Protein AF-A0A061IHN3-F1 (afdb_monomer_lite)

Sequence (617 aa):
MSTARYLLMPASSGHPGFGPAGDEMGTGQSMCFPAISGPHHVGCTDVMVGQSLEGSLFRLFYPCQASETKCEQPLWIPRYEYCLGLADYLQYNKRWVGSLFNLGIGSCRLPVSWNGPFKTKESGYPLIILSHGLGGFRALYSAFSMELASRGFVVAVLEHRDQSASTTYFCKQTPQESQHTESLEEEWIPFRRIKEGEKEFHVRNPQVHQRVGECVRALRILQDASEGKPVLNVFPGGLDLVTLKDGIDMSRVAVMGHSFGGATAVLALAQEVQFRCAVALDAWMFPLEHDFYPKARGPVFFVNAEKFQTVETINLMKKICAQHEQSRIVTVLGAVHRSQTDFAFVTGNLIAKFFSSNTRGTLDPYEGQEVMVRAILAFLQKHLDLKEDYDQWSSFVEGVGPALIPGAPHYLSTNARPRGWVTCCCLALLCAPGSVGAQCGQAARSEQGSLYQWIVEGARPVSCLLFDMASSDIQVKELEKRASGQAFELILSPRSKESVPDFPLSPPKKKDLSLEEIQKKLEAAEERRKSHEAEVLKQLAEKREHEKEVLQKAIEENNNFSKMAEEKLTHKMEANKENREAQMAAKLERLREKDKHVEEVRKNKESKDPADETEAD

Structure (mmCIF, N/CA/C/O backbone):
data_AF-A0A061IHN3-F1
#
_entry.id   AF-A0A061IHN3-F1
#
loop_
_atom_site.group_PDB
_atom_site.id
_atom_site.type_symbol
_atom_site.label_atom_id
_atom_site.label_alt_id
_atom_site.label_comp_id
_atom_site.label_asym_id
_atom_site.label_entity_id
_atom_site.label_seq_id
_atom_site.pdbx_PDB_ins_code
_atom_site.Cartn_x
_atom_site.Cartn_y
_atom_site.Cartn_z
_atom_site.occupancy
_atom_site.B_iso_or_equiv
_atom_site.auth_seq_id
_atom_site.auth_comp_id
_atom_site.auth_asym_id
_atom_site.auth_atom_id
_atom_site.pdbx_PDB_model_num
ATOM 1 N N . MET A 1 1 ? -37.244 2.293 28.953 1.00 35.44 1 MET A N 1
ATOM 2 C CA . MET A 1 1 ? -38.100 2.428 27.755 1.00 35.44 1 MET A CA 1
ATOM 3 C C . MET A 1 1 ? -38.127 3.886 27.326 1.00 35.44 1 MET A C 1
ATOM 5 O O . MET A 1 1 ? -38.789 4.682 27.973 1.00 35.44 1 MET A O 1
ATOM 9 N N . SER A 1 2 ? -37.373 4.245 26.289 1.00 22.39 2 SER A N 1
ATOM 10 C CA . SER A 1 2 ? -37.616 5.456 25.496 1.00 22.39 2 SER A CA 1
ATOM 11 C C . SER A 1 2 ? -36.917 5.281 24.149 1.00 22.39 2 SER A C 1
ATOM 13 O O . SER A 1 2 ? -35.694 5.249 24.061 1.00 22.39 2 SER A O 1
ATOM 15 N N . THR A 1 3 ? -37.728 5.034 23.129 1.00 26.17 3 THR A N 1
ATOM 16 C CA . THR A 1 3 ? -37.383 4.834 21.720 1.00 26.17 3 THR A CA 1
ATOM 17 C C . THR A 1 3 ? -37.150 6.180 21.035 1.00 26.17 3 THR A C 1
ATOM 19 O O . THR A 1 3 ? -38.066 7.002 21.005 1.00 26.17 3 THR A O 1
ATOM 22 N N . ALA A 1 4 ? -35.982 6.389 20.423 1.00 24.48 4 ALA A N 1
ATOM 23 C CA . ALA A 1 4 ? -35.740 7.527 19.537 1.00 24.48 4 ALA A CA 1
ATOM 24 C C . ALA A 1 4 ? -35.936 7.099 18.072 1.00 24.48 4 ALA A C 1
ATOM 26 O O . ALA A 1 4 ? -35.165 6.318 17.521 1.00 24.48 4 ALA A O 1
ATOM 27 N N . ARG A 1 5 ? -37.021 7.599 17.473 1.00 26.05 5 ARG A N 1
ATOM 28 C CA . ARG A 1 5 ? -37.363 7.493 16.050 1.00 26.05 5 ARG A CA 1
ATOM 29 C C . ARG A 1 5 ? -36.479 8.437 15.229 1.00 26.05 5 ARG A C 1
ATOM 31 O O . ARG A 1 5 ? -36.402 9.621 15.548 1.00 26.05 5 ARG A O 1
ATOM 38 N N . TYR A 1 6 ? -35.901 7.935 14.142 1.00 24.88 6 TYR A N 1
ATOM 39 C CA . TYR A 1 6 ? -35.329 8.759 13.077 1.00 24.88 6 TYR A CA 1
ATOM 40 C C . TYR A 1 6 ? -36.458 9.361 12.232 1.00 24.88 6 TYR A C 1
ATOM 42 O O . TYR A 1 6 ? -37.320 8.644 11.723 1.00 24.88 6 TYR A O 1
ATOM 50 N N . LEU A 1 7 ? -36.464 10.688 12.114 1.00 24.70 7 LEU A N 1
ATOM 51 C CA . LEU A 1 7 ? -37.391 11.457 11.288 1.00 24.70 7 LEU A CA 1
ATOM 52 C C . LEU A 1 7 ? -36.768 11.684 9.904 1.00 24.70 7 LEU A C 1
ATOM 54 O O . LEU A 1 7 ? -35.763 12.377 9.769 1.00 24.70 7 LEU A O 1
ATOM 58 N N . LEU A 1 8 ? -37.394 11.080 8.894 1.00 26.31 8 LEU A N 1
ATOM 59 C CA . LEU A 1 8 ? -37.277 11.416 7.476 1.00 26.31 8 LEU A CA 1
ATOM 60 C C . LEU A 1 8 ? -37.927 12.784 7.213 1.00 26.31 8 LEU A C 1
ATOM 62 O O . LEU A 1 8 ? -39.026 13.041 7.704 1.00 26.31 8 LEU A O 1
ATOM 66 N N . MET A 1 9 ? -37.304 13.618 6.379 1.00 23.30 9 MET A N 1
ATOM 67 C CA . MET A 1 9 ? -37.973 14.741 5.711 1.00 23.30 9 MET A CA 1
ATOM 68 C C . MET A 1 9 ? -37.524 14.870 4.244 1.00 23.30 9 MET A C 1
ATOM 70 O O . MET A 1 9 ? -36.433 14.407 3.908 1.00 23.30 9 MET A O 1
ATOM 74 N N . PRO A 1 10 ? -38.389 15.406 3.356 1.00 24.22 10 PRO A N 1
ATOM 75 C CA . PRO A 1 10 ? -38.494 14.964 1.969 1.00 24.22 10 PRO A CA 1
ATOM 76 C C . PRO A 1 10 ? -37.841 15.899 0.943 1.00 24.22 10 PRO A C 1
ATOM 78 O O . PRO A 1 10 ? -37.537 17.060 1.207 1.00 24.22 10 PRO A O 1
ATOM 81 N N . ALA A 1 11 ? -37.666 15.344 -0.259 1.00 25.05 11 ALA A N 1
ATOM 82 C CA . ALA A 1 11 ? -37.181 15.998 -1.465 1.00 25.05 11 ALA A CA 1
ATOM 83 C C . ALA A 1 11 ? -38.077 17.164 -1.920 1.00 25.05 11 ALA A C 1
ATOM 85 O O . ALA A 1 11 ? -39.303 17.075 -1.862 1.00 25.05 11 ALA A O 1
ATOM 86 N N . SER A 1 12 ? -37.457 18.212 -2.471 1.00 24.20 12 SER A N 1
ATOM 87 C CA . SER A 1 12 ? -38.143 19.198 -3.309 1.00 24.20 12 SER A CA 1
ATOM 88 C C . SER A 1 12 ? -37.421 19.336 -4.649 1.00 24.20 12 SER A C 1
ATOM 90 O O . SER A 1 12 ? -36.194 19.414 -4.715 1.00 24.20 12 SER A O 1
ATOM 92 N N . SER A 1 13 ? -38.225 19.274 -5.701 1.00 26.25 13 SER A N 1
ATOM 93 C CA . SER A 1 13 ? -37.905 19.278 -7.123 1.00 26.25 13 SER A CA 1
ATOM 94 C C . SER A 1 13 ? -37.820 20.696 -7.693 1.00 26.25 13 SER A C 1
ATOM 96 O O . SER A 1 13 ? -38.701 21.510 -7.424 1.00 26.25 13 SER A O 1
ATOM 98 N N . GLY A 1 14 ? -36.847 20.940 -8.573 1.00 23.47 14 GLY A N 1
ATOM 99 C CA . GLY A 1 14 ? -36.795 22.121 -9.440 1.00 23.47 14 GLY A CA 1
ATOM 100 C C . GLY A 1 14 ? -35.640 22.046 -10.447 1.00 23.47 14 GLY A C 1
ATOM 101 O O . GLY A 1 14 ? -34.500 22.318 -10.098 1.00 23.47 14 GLY A O 1
ATOM 102 N N . HIS A 1 15 ? -35.945 21.651 -11.685 1.00 26.53 15 HIS A N 1
ATOM 103 C CA . HIS A 1 15 ? -35.119 21.819 -12.903 1.00 26.53 15 HIS A CA 1
ATOM 104 C C . HIS A 1 15 ? -35.456 23.174 -13.581 1.00 26.53 15 HIS A C 1
ATOM 106 O O . HIS A 1 15 ? -36.471 23.743 -13.168 1.00 26.53 15 HIS A O 1
ATOM 112 N N . PRO A 1 16 ? -34.719 23.719 -14.594 1.00 34.09 16 PRO A N 1
ATOM 113 C CA . PRO A 1 16 ? -33.998 23.075 -15.730 1.00 34.09 16 PRO A CA 1
ATOM 114 C C . PRO A 1 16 ? -32.567 23.659 -15.956 1.00 34.09 16 PRO A C 1
ATOM 116 O O . PRO A 1 16 ? -32.138 24.481 -15.164 1.00 34.09 16 PRO A O 1
ATOM 119 N N . GLY A 1 17 ? -31.698 23.332 -16.923 1.00 22.73 17 GLY A N 1
ATOM 120 C CA . GLY A 1 17 ? -31.685 22.576 -18.180 1.00 22.73 17 GLY A CA 1
ATOM 121 C C . GLY A 1 17 ? -30.259 22.658 -18.802 1.00 22.73 17 GLY A C 1
ATOM 122 O O . GLY A 1 17 ? -29.398 23.361 -18.285 1.00 22.73 17 GLY A O 1
ATOM 123 N N . PHE A 1 18 ? -30.023 21.897 -19.873 1.00 27.91 18 PHE A N 1
ATOM 124 C CA . PHE A 1 18 ? -28.756 21.562 -20.565 1.00 27.91 18 PHE A CA 1
ATOM 125 C C . PHE A 1 18 ? -27.879 22.705 -21.149 1.00 27.91 18 PHE A C 1
ATOM 127 O O . PHE A 1 18 ? -28.418 23.678 -21.666 1.00 27.91 18 PHE A O 1
ATOM 134 N N . GLY A 1 19 ? -26.557 22.452 -21.284 1.00 22.83 19 GLY A N 1
ATOM 135 C CA . GLY A 1 19 ? -25.714 22.939 -22.409 1.00 22.83 19 GLY A CA 1
ATOM 136 C C . GLY A 1 19 ? -24.268 23.383 -22.072 1.00 22.83 19 GLY A C 1
ATOM 137 O O . GLY A 1 19 ? -24.108 24.052 -21.061 1.00 22.83 19 GLY A O 1
ATOM 138 N N . PRO A 1 20 ? -23.218 23.037 -22.864 1.00 46.09 20 PRO A N 1
ATOM 139 C CA . PRO A 1 20 ? -21.804 23.106 -22.453 1.00 46.09 20 PRO A CA 1
ATOM 140 C C . PRO A 1 20 ? -21.040 24.375 -22.899 1.00 46.09 20 PRO A C 1
ATOM 142 O O . PRO A 1 20 ? -21.487 25.088 -23.791 1.00 46.09 20 PRO A O 1
ATOM 145 N N . ALA A 1 21 ? -19.819 24.508 -22.354 1.00 26.27 21 ALA A N 1
ATOM 146 C CA . ALA A 1 21 ? -18.686 25.377 -22.727 1.00 26.27 21 ALA A CA 1
ATOM 147 C C . ALA A 1 21 ? -18.448 26.630 -21.860 1.00 26.27 21 ALA A C 1
ATOM 149 O O . ALA A 1 21 ? -19.290 27.512 -21.788 1.00 26.27 21 ALA A O 1
ATOM 150 N N . GLY A 1 22 ? -17.227 26.682 -21.302 1.00 28.23 22 GLY A N 1
ATOM 151 C CA . GLY A 1 22 ? -16.467 27.886 -20.950 1.00 28.23 22 GLY A CA 1
ATOM 152 C C . GLY A 1 22 ? -16.964 28.710 -19.765 1.00 28.23 22 GLY A C 1
ATOM 153 O O . GLY A 1 22 ? -17.940 29.429 -19.896 1.00 28.23 22 GLY A O 1
ATOM 154 N N . ASP A 1 23 ? -16.244 28.666 -18.640 1.00 26.22 23 ASP A N 1
ATOM 155 C CA . ASP A 1 23 ? -15.603 29.882 -18.120 1.00 26.22 23 ASP A CA 1
ATOM 156 C C . ASP A 1 23 ? -14.682 29.592 -16.928 1.00 26.22 23 ASP A C 1
ATOM 158 O O . ASP A 1 23 ? -14.981 28.806 -16.025 1.00 26.22 23 ASP A O 1
ATOM 162 N N . GLU A 1 24 ? -13.516 30.233 -16.980 1.00 32.72 24 GLU A N 1
ATOM 163 C CA . GLU A 1 24 ? -12.512 30.290 -15.927 1.00 32.72 24 GLU A CA 1
ATOM 164 C C . GLU A 1 24 ? -12.922 31.230 -14.780 1.00 32.72 24 GLU A C 1
ATOM 166 O O . GLU A 1 24 ? -13.672 32.186 -14.949 1.00 32.72 24 GLU A O 1
ATOM 171 N N . MET A 1 25 ? -12.253 31.000 -13.645 1.00 26.81 25 MET A N 1
ATOM 172 C CA . MET A 1 25 ? -12.096 31.855 -12.462 1.00 26.81 25 MET A CA 1
ATOM 173 C C . MET A 1 25 ? -13.235 31.900 -11.436 1.00 26.81 25 MET A C 1
ATOM 175 O O . MET A 1 25 ? -14.262 32.543 -11.610 1.00 26.81 25 MET A O 1
ATOM 179 N N . GLY A 1 26 ? -12.927 31.368 -10.245 1.00 24.03 26 GLY A N 1
ATOM 180 C CA . GLY A 1 26 ? -13.524 31.860 -9.002 1.00 24.03 26 GLY A CA 1
ATOM 181 C C . GLY A 1 26 ? -13.770 30.813 -7.924 1.00 24.03 26 GLY A C 1
ATOM 182 O O . GLY A 1 26 ? -14.881 30.332 -7.770 1.00 24.03 26 GLY A O 1
ATOM 183 N N . THR A 1 27 ? -12.740 30.550 -7.113 1.00 30.23 27 THR A N 1
ATOM 184 C CA . THR A 1 27 ? -12.848 30.169 -5.689 1.00 30.23 27 THR A CA 1
ATOM 185 C C . THR A 1 27 ? -13.770 28.996 -5.327 1.00 30.23 27 THR A C 1
ATOM 187 O O . THR A 1 27 ? -14.925 29.173 -4.951 1.00 30.23 27 THR A O 1
ATOM 190 N N . GLY A 1 28 ? -13.190 27.794 -5.296 1.00 28.14 28 GLY A N 1
ATOM 191 C CA . GLY A 1 28 ? -13.798 26.630 -4.655 1.00 28.14 28 GLY A CA 1
ATOM 192 C C . GLY A 1 28 ? -13.148 25.320 -5.080 1.00 28.14 28 GLY A C 1
ATOM 193 O O . GLY A 1 28 ? -13.823 24.476 -5.655 1.00 28.14 28 GLY A O 1
ATOM 194 N N . GLN A 1 29 ? -11.843 25.130 -4.838 1.00 33.81 29 GLN A N 1
ATOM 195 C CA . GLN A 1 29 ? -11.241 23.799 -4.994 1.00 33.81 29 GLN A CA 1
ATOM 196 C C . GLN A 1 29 ? -11.800 22.877 -3.901 1.00 33.81 29 GLN A C 1
ATOM 198 O O . GLN A 1 29 ? -11.259 22.772 -2.801 1.00 33.81 29 GLN A O 1
ATOM 203 N N . SER A 1 30 ? -12.939 22.256 -4.205 1.00 39.50 30 SER A N 1
ATOM 204 C CA . SER A 1 30 ? -13.434 21.062 -3.529 1.00 39.50 30 SER A CA 1
ATOM 205 C C . SER A 1 30 ? -12.306 20.026 -3.493 1.00 39.50 30 SER A C 1
ATOM 207 O O . SER A 1 30 ? -11.665 19.782 -4.515 1.00 39.50 30 SER A O 1
ATOM 209 N N . MET A 1 31 ? -12.033 19.451 -2.319 1.00 53.50 31 MET A N 1
ATOM 210 C CA . MET A 1 31 ? -11.094 18.335 -2.166 1.00 53.50 31 MET A CA 1
ATOM 211 C C . MET A 1 31 ? -11.548 17.197 -3.079 1.00 53.50 31 MET A C 1
ATOM 213 O O . MET A 1 31 ? -12.572 16.569 -2.814 1.00 53.50 31 MET A O 1
ATOM 217 N N . CYS A 1 32 ? -10.824 16.961 -4.170 1.00 70.69 32 CYS A N 1
ATOM 218 C CA . CYS A 1 32 ? -11.229 16.003 -5.186 1.00 70.69 32 CYS A CA 1
ATOM 219 C C . CYS A 1 32 ? -10.148 14.938 -5.334 1.00 70.69 32 CYS A C 1
ATOM 221 O O . CYS A 1 32 ? -8.975 15.246 -5.520 1.00 70.69 32 CYS A O 1
ATOM 223 N N . PHE A 1 33 ? -10.551 13.677 -5.224 1.00 85.44 33 PHE A N 1
ATOM 224 C CA . PHE A 1 33 ? -9.716 12.574 -5.676 1.00 85.44 33 PHE A CA 1
ATOM 225 C C . PHE A 1 33 ? -9.484 12.696 -7.190 1.00 85.44 33 PHE A C 1
ATOM 227 O O . PHE A 1 33 ? -10.347 13.236 -7.887 1.00 85.44 33 PHE A O 1
ATOM 234 N N . PRO A 1 34 ? -8.350 12.200 -7.713 1.00 85.25 34 PRO A N 1
ATOM 235 C CA . PRO A 1 34 ? -8.098 12.191 -9.150 1.00 85.25 34 PRO A CA 1
ATOM 236 C C . PRO A 1 34 ? -9.235 11.494 -9.900 1.00 85.25 34 PRO A C 1
ATOM 238 O O . PRO A 1 34 ? -9.783 10.488 -9.437 1.00 85.25 34 PRO A O 1
ATOM 241 N N . ALA A 1 35 ? -9.568 12.026 -11.074 1.00 82.75 35 ALA A N 1
ATOM 242 C CA . ALA A 1 35 ? -10.444 11.332 -12.001 1.00 82.75 35 ALA A CA 1
ATOM 243 C C . ALA A 1 35 ? -9.771 10.032 -12.463 1.00 82.75 35 ALA A C 1
ATOM 245 O O . ALA A 1 35 ? -8.572 10.013 -12.741 1.00 82.75 35 ALA A O 1
ATOM 246 N N . ILE A 1 36 ? -10.551 8.956 -12.550 1.00 89.69 36 ILE A N 1
ATOM 247 C CA . ILE A 1 36 ? -10.093 7.702 -13.150 1.00 89.69 36 ILE A CA 1
ATOM 248 C C . ILE A 1 36 ? -9.990 7.866 -14.667 1.00 89.69 36 ILE A C 1
ATOM 250 O O . ILE A 1 36 ? -10.875 8.456 -15.289 1.00 89.69 36 ILE A O 1
ATOM 254 N N . SER A 1 37 ? -8.913 7.353 -15.255 1.00 89.31 37 SER A N 1
ATOM 255 C CA . SER A 1 37 ? -8.645 7.488 -16.694 1.00 89.31 37 SER A CA 1
ATOM 256 C C . SER A 1 37 ? -8.821 6.188 -17.484 1.00 89.31 37 SER A C 1
ATOM 258 O O . SER A 1 37 ? -8.834 6.212 -18.714 1.00 89.31 37 SER A O 1
ATOM 260 N N . GLY A 1 38 ? -8.957 5.049 -16.798 1.00 91.75 38 GLY A N 1
ATOM 261 C CA . GLY A 1 38 ? -9.170 3.754 -17.435 1.00 91.75 38 GLY A CA 1
ATOM 262 C C . GLY A 1 38 ? -10.589 3.556 -17.995 1.00 91.75 38 GLY A C 1
ATOM 263 O O . GLY A 1 38 ? -11.523 4.270 -17.628 1.00 91.75 38 GLY A O 1
ATOM 264 N N . PRO A 1 39 ? -10.776 2.563 -18.884 1.00 93.75 39 PRO A N 1
ATOM 265 C CA . PRO A 1 39 ? -12.038 2.342 -19.597 1.00 93.75 39 PRO A CA 1
ATOM 266 C C . PRO A 1 39 ? -13.145 1.694 -18.749 1.00 93.75 39 PRO A C 1
ATOM 268 O O . PRO A 1 39 ? -14.294 1.622 -19.187 1.00 93.75 39 PRO A O 1
ATOM 271 N N . HIS A 1 40 ? -12.825 1.162 -17.567 1.00 95.00 40 HIS A N 1
ATOM 272 C CA . HIS A 1 40 ? -13.797 0.501 -16.701 1.00 95.00 40 HIS A CA 1
ATOM 273 C C . HIS A 1 40 ? -14.367 1.458 -15.650 1.00 95.00 40 HIS A C 1
ATOM 275 O O . HIS A 1 40 ? -13.627 2.164 -14.966 1.00 95.00 40 HIS A O 1
ATOM 281 N N . HIS A 1 41 ? -15.684 1.391 -15.436 1.00 95.25 41 HIS A N 1
ATOM 282 C CA . HIS A 1 41 ? -16.278 1.892 -14.199 1.00 95.25 41 HIS A CA 1
ATOM 283 C C . HIS A 1 41 ? -15.755 1.084 -13.011 1.00 95.25 41 HIS A C 1
ATOM 285 O O . HIS A 1 41 ? -15.484 -0.112 -13.136 1.00 95.25 41 HIS A O 1
ATOM 291 N N . VAL A 1 42 ? -15.622 1.740 -11.860 1.00 96.81 42 VAL A N 1
ATOM 292 C CA . VAL A 1 42 ? -15.024 1.142 -10.665 1.00 96.81 42 VAL A CA 1
ATOM 293 C C . VAL A 1 42 ? -16.066 0.993 -9.566 1.00 96.81 42 VAL A C 1
ATOM 295 O O . VAL A 1 42 ? -16.750 1.953 -9.194 1.00 96.81 42 VAL A O 1
ATOM 298 N N . GLY A 1 43 ? -16.160 -0.225 -9.043 1.00 95.88 43 GLY A N 1
ATOM 299 C CA . GLY A 1 43 ? -16.879 -0.576 -7.832 1.00 95.88 43 GLY A CA 1
ATOM 300 C C . GLY A 1 43 ? -15.944 -0.606 -6.625 1.00 95.88 43 GLY A C 1
ATOM 301 O O . GLY A 1 43 ? -14.736 -0.815 -6.761 1.00 95.88 43 GLY A O 1
ATOM 302 N N . CYS A 1 44 ? -16.505 -0.392 -5.439 1.00 96.06 44 CYS A N 1
ATOM 303 C CA . CYS A 1 44 ? -15.795 -0.470 -4.168 1.00 96.06 44 CYS A CA 1
ATOM 304 C C . CYS A 1 44 ? -16.666 -1.161 -3.115 1.00 96.06 44 CYS A C 1
ATOM 306 O O . CYS A 1 44 ? -17.865 -0.901 -3.048 1.00 96.06 44 CYS A O 1
ATOM 308 N N . THR A 1 45 ? -16.085 -2.041 -2.300 1.00 96.12 45 THR A N 1
ATOM 309 C CA . THR A 1 45 ? -16.768 -2.671 -1.156 1.00 96.12 45 THR A CA 1
ATOM 310 C C . THR A 1 45 ? -15.769 -2.983 -0.042 1.00 96.12 45 THR A C 1
ATOM 312 O O . THR A 1 45 ? -14.585 -3.190 -0.312 1.00 96.12 45 THR A O 1
ATOM 315 N N . ASP A 1 46 ? -16.228 -3.023 1.207 1.00 96.50 46 ASP A N 1
ATOM 316 C CA . ASP A 1 46 ? -15.435 -3.525 2.331 1.00 96.50 46 ASP A CA 1
ATOM 317 C C . ASP A 1 46 ? -15.811 -4.986 2.613 1.00 96.50 46 ASP A C 1
ATOM 319 O O . ASP A 1 46 ? -16.985 -5.368 2.611 1.00 96.50 46 ASP A O 1
ATOM 323 N N . VAL A 1 47 ? -14.796 -5.803 2.878 1.00 96.19 47 VAL A N 1
ATOM 324 C CA . VAL A 1 47 ? -14.930 -7.232 3.143 1.00 96.19 47 VAL A CA 1
ATOM 325 C C . VAL A 1 47 ? -14.303 -7.549 4.489 1.00 96.19 47 VAL A C 1
ATOM 327 O O . VAL A 1 47 ? -13.125 -7.263 4.716 1.00 96.19 47 VAL A O 1
ATOM 330 N N . MET A 1 48 ? -15.084 -8.169 5.370 1.00 95.62 48 MET A N 1
ATOM 331 C CA . MET A 1 48 ? -14.584 -8.787 6.591 1.00 95.62 48 MET A CA 1
ATOM 332 C C . MET A 1 48 ? -14.972 -10.263 6.606 1.00 95.62 48 MET A C 1
ATOM 334 O O . MET A 1 48 ? -16.152 -10.590 6.522 1.00 95.62 48 MET A O 1
ATOM 338 N N . VAL A 1 49 ? -13.983 -11.146 6.731 1.00 94.06 49 VAL A N 1
ATOM 339 C CA . VAL A 1 49 ? -14.186 -12.599 6.814 1.00 94.06 49 VAL A CA 1
ATOM 340 C C . VAL A 1 49 ? -13.579 -13.110 8.112 1.00 94.06 49 VAL A C 1
ATOM 342 O O . VAL A 1 49 ? -12.408 -12.864 8.400 1.00 94.06 49 VAL A O 1
ATOM 345 N N . GLY A 1 50 ? -14.380 -13.843 8.883 1.00 88.62 50 GLY A N 1
ATOM 346 C CA . GLY A 1 50 ? -14.023 -14.304 10.222 1.00 88.62 50 GLY A CA 1
ATOM 347 C C . GLY A 1 50 ? -14.323 -13.260 11.304 1.00 88.62 50 GLY A C 1
ATOM 348 O O . GLY A 1 50 ? -14.078 -12.067 11.140 1.00 88.62 50 GLY A O 1
ATOM 349 N N . GLN A 1 51 ? -14.858 -13.733 12.429 1.00 83.19 51 GLN A N 1
ATOM 350 C CA . GLN A 1 51 ? -15.324 -12.918 13.562 1.00 83.19 51 GLN A CA 1
ATOM 351 C C . GLN A 1 51 ? -14.368 -13.016 14.764 1.00 83.19 51 GLN A C 1
ATOM 353 O O . GLN A 1 51 ? -14.765 -13.122 15.922 1.00 83.19 51 GLN A O 1
ATOM 358 N N . SER A 1 52 ? -13.070 -13.056 14.473 1.00 86.88 52 SER A N 1
ATOM 359 C CA . SER A 1 52 ? -11.994 -13.137 15.461 1.00 86.88 52 SER A CA 1
ATOM 360 C C . SER A 1 52 ? -10.848 -12.222 15.053 1.00 86.88 52 SER A C 1
ATOM 362 O O . SER A 1 52 ? -10.834 -11.709 13.931 1.00 86.88 52 SER A O 1
ATOM 364 N N . LEU A 1 53 ? -9.859 -12.058 15.936 1.00 85.19 53 LEU A N 1
ATOM 365 C CA . LEU A 1 53 ? -8.624 -11.325 15.649 1.00 85.19 53 LEU A CA 1
ATOM 366 C C . LEU A 1 53 ? -7.903 -11.857 14.395 1.00 85.19 53 LEU A C 1
ATOM 368 O O . LEU A 1 53 ? -7.342 -11.072 13.636 1.00 85.19 53 LEU A O 1
ATOM 372 N N . GLU A 1 54 ? -7.976 -13.165 14.140 1.00 88.06 54 GLU A N 1
ATOM 373 C CA . GLU A 1 54 ? -7.312 -13.835 13.011 1.00 88.06 54 GLU A CA 1
ATOM 374 C C . GLU A 1 54 ? -8.028 -13.651 11.663 1.00 88.06 54 GLU A C 1
ATOM 376 O O . GLU A 1 54 ? -7.445 -13.946 10.611 1.00 88.06 54 GLU A O 1
ATOM 381 N N . GLY A 1 55 ? -9.265 -13.140 11.694 1.00 92.31 55 GLY A N 1
ATOM 382 C CA . GLY A 1 55 ? -10.039 -12.796 10.505 1.00 92.31 55 GLY A CA 1
ATOM 383 C C . GLY A 1 55 ? -9.342 -11.770 9.606 1.00 92.31 55 GLY A C 1
ATOM 384 O O . GLY A 1 55 ? -8.370 -11.114 9.989 1.00 92.31 55 GLY A O 1
ATOM 385 N N . SER A 1 56 ? -9.854 -11.621 8.391 1.00 96.62 56 SER A N 1
ATOM 386 C CA . SER A 1 56 ? -9.330 -10.696 7.386 1.00 96.62 56 SER A CA 1
ATOM 387 C C . SER A 1 56 ? -10.268 -9.512 7.206 1.00 96.62 56 SER A C 1
ATOM 389 O O . SER A 1 56 ? -11.482 -9.687 7.149 1.00 96.62 56 SER A O 1
ATOM 391 N N . LEU A 1 57 ? -9.695 -8.317 7.084 1.00 97.69 57 LEU A N 1
ATOM 392 C CA . LEU A 1 57 ? -10.401 -7.082 6.761 1.00 97.69 57 LEU A CA 1
ATOM 393 C C . LEU A 1 57 ? -9.679 -6.408 5.596 1.00 97.69 57 LEU A C 1
ATOM 395 O O . LEU A 1 57 ? -8.476 -6.156 5.673 1.00 97.69 57 LEU A O 1
ATOM 399 N N . PHE A 1 58 ? -10.392 -6.130 4.512 1.00 98.00 58 PHE A N 1
ATOM 400 C CA . PHE A 1 58 ? -9.830 -5.453 3.347 1.00 98.00 58 PHE A CA 1
ATOM 401 C C . PHE A 1 58 ? -10.902 -4.691 2.568 1.00 98.00 58 PHE A C 1
ATOM 403 O O . PHE A 1 58 ? -12.095 -4.964 2.685 1.00 98.00 58 PHE A O 1
ATOM 410 N N . ARG A 1 59 ? -10.466 -3.716 1.772 1.00 98.25 59 ARG A N 1
ATOM 411 C CA . ARG A 1 59 ? -11.299 -2.976 0.823 1.00 98.25 59 ARG A CA 1
ATOM 412 C C . ARG A 1 59 ? -11.006 -3.473 -0.582 1.00 98.25 59 ARG A C 1
ATOM 414 O O . ARG A 1 59 ? -9.846 -3.494 -0.984 1.00 98.25 59 ARG A O 1
ATOM 421 N N . LEU A 1 60 ? -12.038 -3.848 -1.324 1.00 98.00 60 LEU A N 1
ATOM 422 C CA . LEU A 1 60 ? -11.923 -4.224 -2.727 1.00 98.00 60 LEU A CA 1
ATOM 423 C C . LEU A 1 60 ? -12.250 -3.041 -3.629 1.00 98.00 60 LEU A C 1
ATOM 425 O O . LEU A 1 60 ? -13.269 -2.382 -3.435 1.00 98.00 60 LEU A O 1
ATOM 429 N N . PHE A 1 61 ? -11.427 -2.851 -4.654 1.00 98.44 61 PHE A N 1
ATOM 430 C CA . PHE A 1 61 ? -11.726 -2.050 -5.836 1.00 98.44 61 PHE A CA 1
ATOM 431 C C . PHE A 1 61 ? -11.705 -2.964 -7.056 1.00 98.44 61 PHE A C 1
ATOM 433 O O . PHE A 1 61 ? -10.811 -3.800 -7.188 1.00 98.44 61 PHE A O 1
ATOM 440 N N . TYR A 1 62 ? -12.698 -2.841 -7.927 1.00 98.00 62 TYR A N 1
ATOM 441 C CA . TYR A 1 62 ? -12.871 -3.768 -9.044 1.00 98.00 62 TYR A CA 1
ATOM 442 C C . TYR A 1 62 ? -13.630 -3.124 -10.207 1.00 98.00 62 TYR A C 1
ATOM 444 O O . TYR A 1 62 ? -14.392 -2.179 -9.991 1.00 98.00 62 TYR A O 1
ATOM 452 N N . PRO A 1 63 ? -13.479 -3.640 -11.438 1.00 97.12 63 PRO A N 1
ATOM 453 C CA . PRO A 1 63 ? -14.330 -3.268 -12.559 1.00 97.12 63 PRO A CA 1
ATOM 454 C C . PRO A 1 63 ? -15.801 -3.581 -12.261 1.00 97.12 63 PRO A C 1
ATOM 456 O O . PRO A 1 63 ? -16.155 -4.725 -11.972 1.00 97.12 63 PRO A O 1
ATOM 459 N N . CYS A 1 64 ? -16.675 -2.582 -12.355 1.00 94.38 64 CYS A N 1
ATOM 460 C CA . CYS A 1 64 ? -18.116 -2.749 -12.177 1.00 94.38 64 CYS A CA 1
ATOM 461 C C . CYS A 1 64 ? -18.892 -2.440 -13.462 1.00 94.38 64 CYS A C 1
ATOM 463 O O . CYS A 1 64 ? -18.377 -1.834 -14.409 1.00 94.38 64 CYS A O 1
ATOM 465 N N . GLN A 1 65 ? -20.136 -2.909 -13.520 1.00 92.31 65 GLN A N 1
ATOM 466 C CA . GLN A 1 65 ? -21.042 -2.584 -14.617 1.00 92.31 65 GLN A CA 1
ATOM 467 C C . GLN A 1 65 ? -21.522 -1.135 -14.471 1.00 92.31 65 GLN A C 1
ATOM 469 O O . GLN A 1 65 ? -21.699 -0.636 -13.357 1.00 92.31 65 GLN A O 1
ATOM 474 N N . ALA A 1 66 ? -21.726 -0.458 -15.601 1.00 84.75 66 ALA A N 1
ATOM 475 C CA . ALA A 1 66 ? -22.332 0.866 -15.597 1.00 84.75 66 ALA A CA 1
ATOM 476 C C . ALA A 1 66 ? -23.773 0.752 -15.080 1.00 84.75 66 ALA A C 1
ATOM 478 O O . ALA A 1 66 ? -24.540 -0.075 -15.570 1.00 84.75 66 ALA A O 1
ATOM 479 N N . SER A 1 67 ? -24.135 1.575 -14.099 1.00 74.69 67 SER A N 1
ATOM 480 C CA . SER A 1 67 ? -25.515 1.691 -13.631 1.00 74.69 67 SER A CA 1
ATOM 481 C C . SER A 1 67 ? -26.144 2.951 -14.210 1.00 74.69 67 SER A C 1
ATOM 483 O O . SER A 1 67 ? -25.551 4.027 -14.147 1.00 74.69 67 SER A O 1
ATOM 485 N N . GLU A 1 68 ? -27.364 2.830 -14.732 1.00 62.53 68 GLU A N 1
ATOM 486 C CA . GLU A 1 68 ? -28.170 3.974 -15.180 1.00 62.53 68 GLU A CA 1
ATOM 487 C C . GLU A 1 68 ? -28.715 4.796 -13.999 1.00 62.53 68 GLU A C 1
ATOM 489 O O . GLU A 1 68 ? -29.033 5.977 -14.139 1.00 62.53 68 GLU A O 1
ATOM 494 N N . THR A 1 69 ? -28.802 4.190 -12.809 1.00 70.19 69 THR A N 1
ATOM 495 C CA . THR A 1 69 ? -29.215 4.875 -11.579 1.00 70.19 69 THR A CA 1
ATOM 496 C C . THR A 1 69 ? -28.011 5.423 -10.821 1.00 70.19 69 THR A C 1
ATOM 498 O O . THR A 1 69 ? -26.924 4.844 -10.838 1.00 70.19 69 THR A O 1
ATOM 501 N N . LYS A 1 70 ? -28.207 6.552 -10.127 1.00 67.38 70 LYS A N 1
ATOM 502 C CA . LYS A 1 70 ? -27.166 7.212 -9.331 1.00 67.38 70 LYS A CA 1
ATOM 503 C C . LYS A 1 70 ? -26.669 6.268 -8.228 1.00 67.38 70 LYS A C 1
ATOM 505 O O . LYS A 1 70 ? -27.341 6.106 -7.213 1.00 67.38 70 LYS A O 1
ATOM 510 N N . CYS A 1 71 ? -25.501 5.663 -8.432 1.00 75.88 71 CYS A N 1
ATOM 511 C CA . CYS A 1 71 ? -24.868 4.805 -7.435 1.00 75.88 71 CYS A CA 1
ATOM 512 C C . CYS A 1 71 ? -24.468 5.604 -6.192 1.00 75.88 71 CYS A C 1
ATOM 514 O O . CYS A 1 71 ? -24.031 6.756 -6.280 1.00 75.88 71 CYS A O 1
ATOM 516 N N . GLU A 1 72 ? -24.594 4.969 -5.028 1.00 88.94 72 GLU A N 1
ATOM 517 C CA . GLU A 1 72 ? -24.036 5.504 -3.794 1.00 88.94 72 GLU A CA 1
ATOM 518 C C . GLU A 1 72 ? -22.508 5.568 -3.912 1.00 88.94 72 GLU A C 1
ATOM 520 O O . GLU A 1 72 ? -21.872 4.640 -4.402 1.00 88.94 72 GLU A O 1
ATOM 525 N N . GLN A 1 73 ? -21.914 6.676 -3.475 1.00 91.38 73 GLN A N 1
ATOM 526 C CA . GLN A 1 73 ? -20.463 6.845 -3.431 1.00 91.38 73 GLN A CA 1
ATOM 527 C C . GLN A 1 73 ? -19.969 6.620 -2.006 1.00 91.38 73 GLN A C 1
ATOM 529 O O . GLN A 1 73 ? -20.512 7.251 -1.094 1.00 91.38 73 GLN A O 1
ATOM 534 N N . PRO A 1 74 ? -18.942 5.793 -1.764 1.00 92.62 74 PRO A N 1
ATOM 535 C CA . PRO A 1 74 ? -18.501 5.524 -0.406 1.00 92.62 74 PRO A CA 1
ATOM 536 C C . PRO A 1 74 ? -17.751 6.712 0.188 1.00 92.62 74 PRO A C 1
ATOM 538 O O . PRO A 1 74 ? -17.091 7.478 -0.518 1.00 92.62 74 PRO A O 1
ATOM 541 N N . LEU A 1 75 ? -17.814 6.840 1.512 1.00 92.38 75 LEU A N 1
ATOM 542 C CA . LEU A 1 75 ? -16.913 7.724 2.246 1.00 92.38 75 LEU A CA 1
ATOM 543 C C . LEU A 1 75 ? -15.470 7.235 2.081 1.00 92.38 75 LEU A C 1
ATOM 545 O O . LEU A 1 75 ? -15.203 6.029 2.129 1.00 92.38 75 LEU A O 1
ATOM 549 N N . TRP A 1 76 ? -14.535 8.173 1.933 1.00 92.81 76 TRP A N 1
ATOM 550 C CA . TRP A 1 76 ? -13.108 7.866 1.931 1.00 92.81 76 TRP A CA 1
ATOM 551 C C . TRP A 1 76 ? -12.723 7.200 3.253 1.00 92.81 76 TRP A C 1
ATOM 553 O O . TRP A 1 76 ? -12.352 6.026 3.262 1.00 92.81 76 TRP A O 1
ATOM 563 N N . ILE A 1 77 ? -12.926 7.908 4.369 1.00 92.88 77 ILE A N 1
ATOM 564 C CA . ILE A 1 77 ? -12.753 7.380 5.724 1.00 92.88 77 ILE A CA 1
ATOM 565 C C . ILE A 1 77 ? -14.140 7.115 6.323 1.00 92.88 77 ILE A C 1
ATOM 567 O O . ILE A 1 77 ? -14.855 8.063 6.641 1.00 92.88 77 ILE A O 1
ATOM 571 N N . PRO A 1 78 ? -14.545 5.843 6.483 1.00 89.88 78 PRO A N 1
ATOM 572 C CA . PRO A 1 78 ? -15.931 5.507 6.807 1.00 89.88 78 PRO A CA 1
ATOM 573 C C . PRO A 1 78 ? -16.294 5.683 8.287 1.00 89.88 78 PRO A C 1
ATOM 575 O O . PRO A 1 78 ? -17.473 5.647 8.627 1.00 89.88 78 PRO A O 1
ATOM 578 N N . ARG A 1 79 ? -15.306 5.806 9.183 1.00 92.56 79 ARG A N 1
ATOM 579 C CA . ARG A 1 79 ? -15.505 5.768 10.641 1.00 92.56 79 ARG A CA 1
ATOM 580 C C . ARG A 1 79 ? -14.654 6.818 11.349 1.00 92.56 79 ARG A C 1
ATOM 582 O O . ARG A 1 79 ? -13.492 7.020 10.995 1.00 92.56 79 ARG A O 1
ATOM 589 N N . TYR A 1 80 ? -15.229 7.463 12.364 1.00 91.44 80 TYR A N 1
ATOM 590 C CA . TYR A 1 80 ? -14.584 8.532 13.136 1.00 91.44 80 TYR A CA 1
ATOM 591 C C . TYR A 1 80 ? -13.360 8.035 13.915 1.00 91.44 80 TYR A C 1
ATOM 593 O O . TYR A 1 80 ? -12.377 8.754 14.095 1.00 91.44 80 TYR A O 1
ATOM 601 N N . GLU A 1 81 ? -13.389 6.780 14.339 1.00 94.75 81 GLU A N 1
ATOM 602 C CA . GLU A 1 81 ? -12.330 6.110 15.075 1.00 94.75 81 GLU A CA 1
ATOM 603 C C . GLU A 1 81 ? -11.013 6.108 14.282 1.00 94.75 81 GLU A C 1
ATOM 605 O O . GLU A 1 81 ? -9.954 6.289 14.879 1.00 94.75 81 GLU A O 1
ATOM 610 N N . TYR A 1 82 ? -11.052 6.036 12.944 1.00 94.81 82 TYR A N 1
ATOM 611 C CA . TYR A 1 82 ? -9.854 6.196 12.107 1.00 94.81 82 TYR A CA 1
ATOM 612 C C . TYR A 1 82 ? -9.247 7.600 12.199 1.00 94.81 82 TYR A C 1
ATOM 614 O O . TYR A 1 82 ? -8.024 7.736 12.244 1.00 94.81 82 TYR A O 1
ATOM 622 N N . CYS A 1 83 ? -10.072 8.646 12.295 1.00 91.31 83 CYS A N 1
ATOM 623 C CA . CYS A 1 83 ? -9.603 10.016 12.526 1.00 91.31 83 CYS A CA 1
ATOM 624 C C . CYS A 1 83 ? -8.936 10.147 13.906 1.00 91.31 83 CYS A C 1
ATOM 626 O O . CYS A 1 83 ? -7.893 10.794 14.031 1.00 91.31 83 CYS A O 1
ATOM 628 N N . LEU A 1 84 ? -9.495 9.495 14.935 1.00 92.06 84 LEU A N 1
ATOM 629 C CA . LEU A 1 84 ? -8.887 9.424 16.269 1.00 92.06 84 LEU A CA 1
ATOM 630 C C . LEU A 1 84 ? -7.561 8.654 16.254 1.00 92.06 84 LEU A C 1
ATOM 632 O O . LEU A 1 84 ? -6.592 9.105 16.862 1.00 92.06 84 LEU A O 1
ATOM 636 N N . GLY A 1 85 ? -7.513 7.516 15.558 1.00 93.12 85 GLY A N 1
ATOM 637 C CA . GLY A 1 85 ? -6.314 6.695 15.404 1.00 93.12 85 GLY A CA 1
ATOM 638 C C . GLY A 1 85 ? -5.196 7.444 14.685 1.00 93.12 85 GLY A C 1
ATOM 639 O O . GLY A 1 85 ? -4.049 7.393 15.116 1.00 93.12 85 GLY A O 1
ATOM 640 N N . LEU A 1 86 ? -5.514 8.195 13.626 1.00 91.12 86 LEU A N 1
ATOM 641 C CA . LEU A 1 86 ? -4.549 9.057 12.933 1.00 91.12 86 LEU A CA 1
ATOM 642 C C . LEU A 1 86 ? -4.001 10.154 13.846 1.00 91.12 86 LEU A C 1
ATOM 644 O O . LEU A 1 86 ? -2.787 10.354 13.896 1.00 91.12 86 LEU A O 1
ATOM 648 N N . ALA A 1 87 ? -4.880 10.850 14.575 1.00 88.56 87 ALA A N 1
ATOM 649 C CA . ALA A 1 87 ? -4.470 11.871 15.538 1.00 88.56 87 ALA A CA 1
ATOM 650 C C . ALA A 1 87 ? -3.568 11.278 16.625 1.00 88.56 87 ALA A C 1
ATOM 652 O O . ALA A 1 87 ? -2.535 11.868 16.940 1.00 88.56 87 ALA A O 1
ATOM 653 N N . ASP A 1 88 ? -3.920 10.092 17.134 1.00 89.44 88 ASP A N 1
ATOM 654 C CA . ASP A 1 88 ? -3.076 9.354 18.061 1.00 89.44 88 ASP A CA 1
ATOM 655 C C . ASP A 1 88 ? -1.732 9.051 17.414 1.00 89.44 88 ASP A C 1
ATOM 657 O O . ASP A 1 88 ? -0.733 9.573 17.878 1.00 89.44 88 ASP A O 1
ATOM 661 N N . TYR A 1 89 ? -1.671 8.301 16.315 1.00 89.81 89 TYR A N 1
ATOM 662 C CA . TYR A 1 89 ? -0.421 7.918 15.649 1.00 89.81 89 TYR A CA 1
ATOM 663 C C . TYR A 1 89 ? 0.559 9.093 15.483 1.00 89.81 89 TYR A C 1
ATOM 665 O O . TYR A 1 89 ? 1.724 8.981 15.876 1.00 89.81 89 TYR A O 1
ATOM 673 N N . LEU A 1 90 ? 0.056 10.242 15.022 1.00 86.69 90 LEU A N 1
ATOM 674 C CA . LEU A 1 90 ? 0.811 11.485 14.815 1.00 86.69 90 LEU A CA 1
ATOM 675 C C . LEU A 1 90 ? 1.206 12.237 16.102 1.00 86.69 90 LEU A C 1
ATOM 677 O O . LEU A 1 90 ? 1.852 13.274 16.022 1.00 86.69 90 LEU A O 1
ATOM 681 N N . GLN A 1 91 ? 0.847 11.707 17.269 1.00 85.62 91 GLN A N 1
ATOM 682 C CA . GLN A 1 91 ? 1.098 12.253 18.608 1.00 85.62 91 GLN A CA 1
ATOM 683 C C . GLN A 1 91 ? 0.390 13.583 18.877 1.00 85.62 91 GLN A C 1
ATOM 685 O O . GLN A 1 91 ? 0.842 14.403 19.672 1.00 85.62 91 GLN A O 1
ATOM 690 N N . TYR A 1 92 ? -0.764 13.777 18.246 1.00 83.19 92 TYR A N 1
ATOM 691 C CA . TYR A 1 92 ? -1.628 14.914 18.509 1.00 83.19 92 TYR A CA 1
ATOM 692 C C . TYR A 1 92 ? -2.730 14.570 19.516 1.00 83.19 92 TYR A C 1
ATOM 694 O O . TYR A 1 92 ? -3.081 13.412 19.747 1.00 83.19 92 TYR A O 1
ATOM 702 N N . ASN A 1 93 ? -3.331 15.603 20.113 1.00 79.94 93 ASN A N 1
ATOM 703 C CA . ASN A 1 93 ? -4.463 15.423 21.014 1.00 79.94 93 ASN A CA 1
ATOM 704 C C . ASN A 1 93 ? -5.667 14.839 20.252 1.00 79.94 93 ASN A C 1
ATOM 706 O O . ASN A 1 93 ? -6.270 15.520 19.417 1.00 79.94 93 ASN A O 1
ATOM 710 N N . LYS A 1 94 ? -6.042 13.593 20.579 1.00 82.25 94 LYS A N 1
ATOM 711 C CA . LYS A 1 94 ? -7.104 12.835 19.894 1.00 82.25 94 LYS A CA 1
ATOM 712 C C . LYS A 1 94 ? -8.435 13.586 19.833 1.00 82.25 94 LYS A C 1
ATOM 714 O O . LYS A 1 94 ? -9.105 13.538 18.809 1.00 82.25 94 LYS A O 1
ATOM 719 N N . ARG A 1 95 ? -8.815 14.297 20.905 1.00 77.56 95 ARG A N 1
ATOM 720 C CA . ARG A 1 95 ? -10.117 14.984 20.993 1.00 77.56 95 ARG A CA 1
ATOM 721 C C . ARG A 1 95 ? -10.200 16.159 20.028 1.00 77.56 95 ARG A C 1
ATOM 723 O O . ARG A 1 95 ? -11.173 16.278 19.288 1.00 77.56 95 ARG A O 1
ATOM 730 N N . TRP A 1 96 ? -9.176 17.007 20.021 1.00 77.81 96 TRP A N 1
ATOM 731 C CA . TRP A 1 96 ? -9.158 18.204 19.184 1.00 77.81 96 TRP A CA 1
ATOM 732 C C . TRP A 1 96 ? -8.800 17.866 17.739 1.00 77.81 96 TRP A C 1
ATOM 734 O O . TRP A 1 96 ? -9.578 18.141 16.829 1.00 77.81 96 TRP A O 1
ATOM 744 N N . VAL A 1 97 ? -7.665 17.200 17.522 1.00 79.44 97 VAL A N 1
ATOM 745 C CA . VAL A 1 97 ? -7.161 16.926 16.171 1.00 79.44 97 VAL A CA 1
ATOM 746 C C . VAL A 1 97 ? -7.967 15.836 15.470 1.00 79.44 97 VAL A C 1
ATOM 748 O O . VAL A 1 97 ? -8.216 15.952 14.275 1.00 79.44 97 VAL A O 1
ATOM 751 N N . GLY A 1 98 ? -8.479 14.836 16.192 1.00 78.56 98 GLY A N 1
ATOM 752 C CA . GLY A 1 98 ? -9.393 13.850 15.606 1.00 78.56 98 GLY A CA 1
ATOM 753 C C . GLY A 1 98 ? -10.708 14.473 15.127 1.00 78.56 98 GLY A C 1
ATOM 754 O O . GLY A 1 98 ? -11.198 14.135 14.050 1.00 78.56 98 GLY A O 1
ATOM 755 N N . SER A 1 99 ? -11.246 15.447 15.868 1.00 79.81 99 SER A N 1
ATOM 756 C CA . SER A 1 99 ? -12.430 16.208 15.443 1.00 79.81 99 SER A CA 1
ATOM 757 C C . SER A 1 99 ? -12.143 17.104 14.236 1.00 79.81 99 SER A C 1
ATOM 759 O O . SER A 1 99 ? -12.970 17.176 13.330 1.00 79.81 99 SER A O 1
ATOM 761 N N . LEU A 1 100 ? -10.962 17.732 14.179 1.00 79.50 100 LEU A N 1
ATOM 762 C CA . LEU A 1 100 ? -10.525 18.512 13.014 1.00 79.50 100 LEU A CA 1
ATOM 763 C C . LEU A 1 100 ? -10.352 17.637 11.769 1.00 79.50 100 LEU A C 1
ATOM 765 O O . LEU A 1 100 ? -10.810 18.021 10.695 1.00 79.50 100 LEU A O 1
ATOM 769 N N . PHE A 1 101 ? -9.752 16.452 11.912 1.00 79.12 101 PHE A N 1
ATOM 770 C CA . PHE A 1 101 ? -9.688 15.477 10.828 1.00 79.12 101 PHE A CA 1
ATOM 771 C C . PHE A 1 101 ? -11.082 15.128 10.333 1.00 79.12 101 PHE A C 1
ATOM 773 O O . PHE A 1 101 ? -11.345 15.256 9.145 1.00 79.12 101 PHE A O 1
ATOM 780 N N . ASN A 1 102 ? -11.996 14.764 11.232 1.00 82.00 102 ASN A N 1
ATOM 781 C CA . ASN A 1 102 ? -13.357 14.406 10.851 1.00 82.00 102 ASN A CA 1
ATOM 782 C C . ASN A 1 102 ? -14.099 15.547 10.142 1.00 82.00 102 ASN A C 1
ATOM 784 O O . ASN A 1 102 ? -14.794 15.307 9.160 1.00 82.00 102 ASN A O 1
ATOM 788 N N . LEU A 1 103 ? -13.917 16.787 10.600 1.00 81.31 103 LEU A N 1
ATOM 789 C CA . LEU A 1 103 ? -14.502 17.961 9.956 1.00 81.31 103 LEU A CA 1
ATOM 790 C C . LEU A 1 103 ? -13.937 18.179 8.545 1.00 81.31 103 LEU A C 1
ATOM 792 O O . LEU A 1 103 ? -14.684 18.530 7.636 1.00 81.31 103 LEU A O 1
ATOM 796 N N . GLY A 1 104 ? -12.633 17.962 8.366 1.00 74.62 104 GLY A N 1
ATOM 797 C CA . GLY A 1 104 ? -11.955 18.133 7.085 1.00 74.62 104 GLY A CA 1
ATOM 798 C C . GLY A 1 104 ? -12.238 17.014 6.086 1.00 74.62 104 GLY 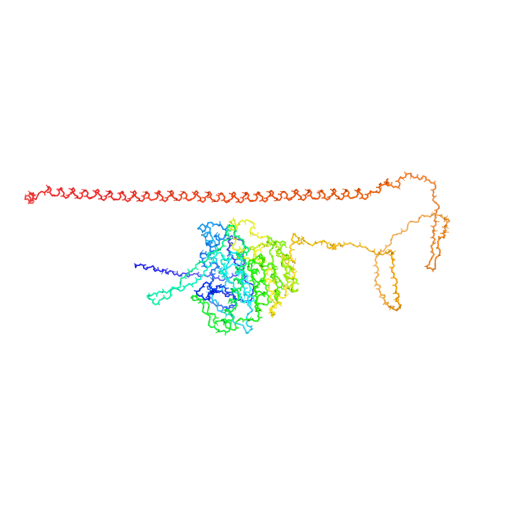A C 1
ATOM 799 O O . GLY A 1 104 ? -12.468 17.295 4.919 1.00 74.62 104 GLY A O 1
ATOM 800 N N . ILE A 1 105 ? -12.223 15.752 6.522 1.00 81.56 105 ILE A N 1
ATOM 801 C CA . ILE A 1 105 ? -12.167 14.595 5.611 1.00 81.56 105 ILE A CA 1
ATOM 802 C C . ILE A 1 105 ? -13.312 13.595 5.792 1.00 81.56 105 ILE A C 1
ATOM 804 O O . ILE A 1 105 ? -13.499 12.724 4.947 1.00 81.56 105 ILE A O 1
ATOM 808 N N . GLY A 1 106 ? -14.106 13.714 6.860 1.00 77.38 106 GLY A N 1
ATOM 809 C CA . GLY A 1 106 ? -15.189 12.773 7.170 1.00 77.38 106 GLY A CA 1
ATOM 810 C C . GLY A 1 106 ? -16.371 12.835 6.198 1.00 77.38 106 GLY A C 1
ATOM 811 O O . GLY A 1 106 ? -17.177 11.913 6.160 1.00 77.38 106 GLY A O 1
ATOM 812 N N . SER A 1 107 ? -16.470 13.897 5.391 1.00 83.31 107 SER A N 1
ATOM 813 C CA . SER A 1 107 ? -17.469 14.034 4.320 1.00 83.31 107 SER A CA 1
ATOM 814 C C . SER A 1 107 ? -16.908 13.762 2.919 1.00 83.31 107 SER A C 1
ATOM 816 O O . SER A 1 107 ? -17.677 13.727 1.956 1.00 83.31 107 SER A O 1
ATOM 818 N N . CYS A 1 108 ? -15.593 13.545 2.787 1.00 88.00 108 CYS A N 1
ATOM 819 C CA . CYS A 1 108 ? -14.970 13.239 1.504 1.00 88.00 108 CYS A CA 1
ATOM 820 C C . CYS A 1 108 ? -15.463 11.882 0.997 1.00 88.00 108 CYS A C 1
ATOM 822 O O . CYS A 1 108 ? -15.366 10.872 1.698 1.00 88.00 108 CYS A O 1
ATOM 824 N N . ARG A 1 109 ? -15.966 11.856 -0.238 1.00 90.44 109 ARG A N 1
ATOM 825 C CA . ARG A 1 109 ? -16.423 10.640 -0.917 1.00 90.44 109 ARG A CA 1
ATOM 826 C C . ARG A 1 109 ? -15.487 10.272 -2.054 1.00 90.44 109 ARG A C 1
ATOM 828 O O . ARG A 1 109 ? -14.886 11.144 -2.680 1.00 90.44 109 ARG A O 1
ATOM 835 N N . LEU A 1 110 ? -15.381 8.975 -2.310 1.00 92.62 110 LEU A N 1
ATOM 836 C CA . LEU A 1 110 ? -14.644 8.450 -3.451 1.00 92.62 110 LEU A CA 1
ATOM 837 C C . LEU A 1 110 ? -15.552 8.455 -4.692 1.00 92.62 110 LEU A C 1
ATOM 839 O O . LEU A 1 110 ? -16.716 8.062 -4.580 1.00 92.62 110 LEU A O 1
ATOM 843 N N . PRO A 1 111 ? -15.048 8.846 -5.874 1.00 91.69 111 PRO A N 1
ATOM 844 C CA . PRO A 1 111 ? -15.826 8.907 -7.112 1.00 91.69 111 PRO A CA 1
ATOM 845 C C . PRO A 1 111 ? -16.024 7.515 -7.750 1.00 91.69 111 PRO A C 1
ATOM 847 O O . PRO A 1 111 ? -15.738 7.310 -8.925 1.00 91.69 111 PRO A O 1
ATOM 850 N N . VAL A 1 112 ? -16.505 6.543 -6.971 1.00 93.38 112 VAL A N 1
ATOM 851 C CA . VAL A 1 112 ? -16.717 5.141 -7.377 1.00 93.38 112 VAL A CA 1
ATOM 852 C C . VAL A 1 112 ? -18.057 4.615 -6.881 1.00 93.38 112 VAL A C 1
ATOM 854 O O . VAL A 1 112 ? -18.662 5.198 -5.982 1.00 93.38 112 VAL A O 1
ATOM 857 N N . SER A 1 113 ? -18.515 3.502 -7.449 1.00 93.94 113 SER A N 1
ATOM 858 C CA . SER A 1 113 ? -19.797 2.892 -7.085 1.00 93.94 113 SER A CA 1
ATOM 859 C C . SER A 1 113 ? -19.648 2.003 -5.851 1.00 93.94 113 SER A C 1
ATOM 861 O O . SER A 1 113 ? -18.996 0.959 -5.904 1.00 93.94 113 SER A O 1
ATOM 863 N N . TRP A 1 114 ? -20.254 2.388 -4.731 1.00 94.38 114 TRP A N 1
ATOM 864 C CA . TRP A 1 114 ? -20.319 1.551 -3.535 1.00 94.38 114 TRP A CA 1
ATOM 865 C C . TRP A 1 114 ? -21.181 0.316 -3.795 1.00 94.38 114 TRP A C 1
ATOM 867 O O . TRP A 1 114 ? -22.317 0.442 -4.250 1.00 94.38 114 TRP A O 1
ATOM 877 N N . ASN A 1 115 ? -20.628 -0.871 -3.536 1.00 93.31 115 ASN A N 1
ATOM 878 C CA . ASN A 1 115 ? -21.249 -2.171 -3.813 1.00 93.31 115 ASN A CA 1
ATOM 879 C C . ASN A 1 115 ? -21.781 -2.299 -5.253 1.00 93.31 115 ASN A C 1
ATOM 881 O O . ASN A 1 115 ? -22.790 -2.961 -5.494 1.00 93.31 115 ASN A O 1
ATOM 885 N N . GLY A 1 116 ? -21.118 -1.641 -6.211 1.00 92.38 116 GLY A N 1
ATOM 886 C CA . GLY A 1 116 ? -21.489 -1.733 -7.619 1.00 92.38 116 GLY A CA 1
ATOM 887 C C . GLY A 1 116 ? -21.434 -3.185 -8.116 1.00 92.38 116 GLY A C 1
ATOM 888 O O . GLY A 1 116 ? -20.574 -3.945 -7.677 1.00 92.38 116 GLY A O 1
ATOM 889 N N . PRO A 1 117 ? -22.313 -3.595 -9.044 1.00 92.88 117 PRO A N 1
ATOM 890 C CA . PRO A 1 117 ? -22.318 -4.961 -9.558 1.00 92.88 117 PRO A CA 1
ATOM 891 C C . PRO A 1 117 ? -20.996 -5.276 -10.263 1.00 92.88 117 PRO A C 1
ATOM 893 O O . PRO A 1 117 ? -20.572 -4.539 -11.159 1.00 92.88 117 PRO A O 1
ATOM 896 N N . PHE A 1 118 ? -20.347 -6.374 -9.871 1.00 94.62 118 PHE A N 1
ATOM 897 C CA . PHE A 1 118 ? -19.096 -6.818 -10.481 1.00 94.62 118 PHE A CA 1
ATOM 898 C C . PHE A 1 118 ? -19.284 -7.043 -11.991 1.00 94.62 118 PHE A C 1
ATOM 900 O O . PHE A 1 118 ? -20.260 -7.654 -12.443 1.00 94.62 118 PHE A O 1
ATOM 907 N N . LYS A 1 119 ? -18.364 -6.514 -12.800 1.00 94.69 119 LYS A N 1
ATOM 908 C CA . LYS A 1 119 ? -18.325 -6.787 -14.239 1.00 94.69 119 LYS A CA 1
ATOM 909 C C . LYS A 1 119 ? -17.511 -8.054 -14.425 1.00 94.69 119 LYS A C 1
ATOM 911 O O . LYS A 1 119 ? -16.336 -8.033 -14.112 1.00 94.69 119 LYS A O 1
ATOM 916 N N . THR A 1 120 ? -18.102 -9.134 -14.923 1.00 90.69 120 THR A N 1
ATOM 917 C CA . THR A 1 120 ? -17.368 -10.369 -15.230 1.00 90.69 120 THR A CA 1
ATOM 918 C C . THR A 1 120 ? -16.634 -10.258 -16.572 1.00 90.69 120 THR A C 1
ATOM 920 O O . THR A 1 120 ? -17.044 -9.519 -17.472 1.00 90.69 120 THR A O 1
ATOM 923 N N . LYS A 1 121 ? -15.519 -10.982 -16.707 1.00 90.31 121 LYS A N 1
ATOM 924 C CA . LYS A 1 121 ? -14.709 -11.096 -17.932 1.00 90.31 121 LYS A CA 1
ATOM 925 C C . LYS A 1 121 ? -14.325 -12.564 -18.091 1.00 90.31 121 LYS A C 1
ATOM 927 O O . LYS A 1 121 ? -13.903 -13.161 -17.112 1.00 90.31 121 LYS A O 1
ATOM 932 N N . GLU A 1 122 ? -14.432 -13.127 -19.297 1.00 85.75 122 GLU A N 1
ATOM 933 C CA . GLU A 1 122 ? -14.168 -14.562 -19.541 1.00 85.75 122 GLU A CA 1
ATOM 934 C C . GLU A 1 122 ? -12.771 -15.015 -19.095 1.00 85.75 122 GLU A C 1
ATOM 936 O O . GLU A 1 122 ? -12.599 -16.133 -18.628 1.00 85.75 122 GLU A O 1
ATOM 941 N N . SER A 1 123 ? -11.765 -14.145 -19.218 1.00 89.62 123 SER A N 1
ATOM 942 C CA . SER A 1 123 ? -10.395 -14.435 -18.784 1.00 89.62 123 SER A CA 1
ATOM 943 C C . SER A 1 123 ? -10.162 -14.246 -17.283 1.00 89.62 123 SER A C 1
ATOM 945 O O . SER A 1 123 ? -9.037 -14.436 -16.835 1.00 89.62 123 SER A O 1
ATOM 947 N N . GLY A 1 124 ? -11.154 -13.753 -16.538 1.00 95.31 124 GLY A N 1
ATOM 948 C CA . GLY A 1 124 ? -10.953 -13.148 -15.225 1.00 95.31 124 GLY A CA 1
ATOM 949 C C . GLY A 1 124 ? -10.121 -11.859 -15.282 1.00 95.31 124 GLY A C 1
ATOM 950 O O . GLY A 1 124 ? -9.577 -11.468 -16.326 1.00 95.31 124 GLY A O 1
ATOM 951 N N . TYR A 1 125 ? -10.040 -11.175 -14.143 1.00 98.00 125 TYR A N 1
ATOM 952 C CA . TYR A 1 125 ? -9.170 -10.018 -13.934 1.00 98.00 125 TYR A CA 1
ATOM 953 C C . TYR A 1 125 ? -7.940 -10.396 -13.096 1.00 98.00 125 TYR A C 1
ATOM 955 O O . TYR A 1 125 ? -8.078 -11.169 -12.146 1.00 98.00 125 TYR A O 1
ATOM 963 N N . PRO A 1 126 ? -6.748 -9.844 -13.394 1.00 98.38 126 PRO A N 1
ATOM 964 C CA . PRO A 1 126 ? -5.585 -9.972 -12.520 1.00 98.38 126 PRO A CA 1
ATOM 965 C C . PRO A 1 126 ? -5.857 -9.385 -11.128 1.00 98.38 126 PRO A C 1
ATOM 967 O O . PRO A 1 126 ? -6.589 -8.399 -10.983 1.00 98.38 126 PRO A O 1
ATOM 970 N N . LEU A 1 127 ? -5.228 -9.976 -10.111 1.00 98.81 127 LEU A N 1
ATOM 971 C CA . LEU A 1 127 ? -5.399 -9.613 -8.705 1.00 98.81 127 LEU A CA 1
ATOM 972 C C . LEU A 1 127 ? -4.169 -8.885 -8.158 1.00 98.81 127 LEU A C 1
ATOM 974 O O . LEU A 1 127 ? -3.032 -9.319 -8.342 1.00 98.81 127 LEU A O 1
ATOM 978 N N . ILE A 1 128 ? -4.411 -7.813 -7.410 1.00 98.88 128 ILE A N 1
ATOM 979 C CA . ILE A 1 128 ? -3.408 -7.084 -6.640 1.00 98.88 128 ILE A CA 1
ATOM 980 C C . ILE A 1 128 ? -3.786 -7.137 -5.160 1.00 98.88 128 ILE A C 1
ATOM 982 O O . ILE A 1 128 ? -4.827 -6.619 -4.759 1.00 98.88 128 ILE A O 1
ATOM 986 N N . ILE A 1 129 ? -2.910 -7.704 -4.333 1.00 98.88 129 ILE A N 1
ATOM 987 C CA . ILE A 1 129 ? -2.996 -7.616 -2.870 1.00 98.88 129 ILE A CA 1
ATOM 988 C C . ILE A 1 129 ? -2.161 -6.418 -2.409 1.00 98.88 129 ILE A C 1
ATOM 990 O O . ILE A 1 129 ? -0.942 -6.441 -2.558 1.00 98.88 129 ILE A O 1
ATOM 994 N N . LEU A 1 130 ? -2.788 -5.372 -1.863 1.00 98.88 130 LEU A N 1
ATOM 995 C CA . LEU A 1 130 ? -2.122 -4.131 -1.454 1.00 98.88 130 LEU A CA 1
ATOM 996 C C . LEU A 1 130 ? -2.018 -4.013 0.072 1.00 98.88 130 LEU A C 1
ATOM 998 O O . LEU A 1 130 ? -3.020 -4.044 0.784 1.00 98.88 130 LEU A O 1
ATOM 1002 N N . SER A 1 131 ? -0.801 -3.810 0.574 1.00 98.81 131 SER A N 1
ATOM 1003 C CA . SER A 1 131 ? -0.491 -3.631 1.995 1.00 98.81 131 SER A CA 1
ATOM 1004 C C . SER A 1 131 ? -0.184 -2.165 2.343 1.00 98.81 131 SER A C 1
ATOM 1006 O O . SER A 1 131 ? 0.656 -1.523 1.704 1.00 98.81 131 SER A O 1
ATOM 1008 N N . HIS A 1 132 ? -0.839 -1.624 3.379 1.00 98.69 132 HIS A N 1
ATOM 1009 C CA . HIS A 1 132 ? -0.644 -0.232 3.820 1.00 98.69 132 HIS A CA 1
ATOM 1010 C C . HIS A 1 132 ? 0.715 0.016 4.503 1.00 98.69 132 HIS A C 1
ATOM 1012 O O . HIS A 1 132 ? 1.433 -0.918 4.841 1.00 98.69 132 HIS A O 1
ATOM 1018 N N . GLY A 1 133 ? 1.077 1.277 4.755 1.00 98.06 133 GLY A N 1
ATOM 1019 C CA . GLY A 1 133 ? 2.244 1.648 5.573 1.00 98.06 133 GLY A CA 1
ATOM 1020 C C . GLY A 1 133 ? 1.984 1.623 7.085 1.00 98.06 133 GLY A C 1
ATOM 1021 O O . GLY A 1 133 ? 0.854 1.422 7.529 1.00 98.06 133 GLY A O 1
ATOM 1022 N N . LEU A 1 134 ? 3.022 1.867 7.890 1.00 97.44 134 LEU A N 1
ATOM 1023 C CA . LEU A 1 134 ? 2.890 2.042 9.343 1.00 97.44 134 LEU A CA 1
ATOM 1024 C C . LEU A 1 134 ? 1.998 3.257 9.658 1.00 97.44 134 LEU A C 1
ATOM 1026 O O . LEU A 1 134 ? 2.145 4.312 9.042 1.00 97.44 134 LEU A O 1
ATOM 1030 N N . GLY A 1 135 ? 1.054 3.104 10.585 1.00 95.62 135 GLY A N 1
ATOM 1031 C CA . GLY A 1 135 ? 0.014 4.096 10.872 1.00 95.62 135 GLY A CA 1
ATOM 1032 C C . GLY A 1 135 ? -1.030 4.247 9.756 1.00 95.62 135 GLY A C 1
ATOM 1033 O O . GLY A 1 135 ? -1.915 5.093 9.859 1.00 95.62 135 GLY A O 1
ATOM 1034 N N . GLY A 1 136 ? -0.937 3.454 8.684 1.00 95.50 136 GLY A N 1
ATOM 1035 C CA . GLY A 1 136 ? -1.921 3.415 7.608 1.00 95.50 136 GLY A CA 1
ATOM 1036 C C . GLY A 1 136 ? -3.090 2.472 7.900 1.00 95.50 136 GLY A C 1
ATOM 1037 O O . GLY A 1 136 ? -3.117 1.812 8.929 1.00 95.50 136 GLY A O 1
ATOM 1038 N N . PHE A 1 137 ? -4.066 2.420 6.996 1.00 97.50 137 PHE A N 1
ATOM 1039 C CA . PHE A 1 137 ? -5.200 1.484 7.014 1.00 97.50 137 PHE A CA 1
ATOM 1040 C C . PHE A 1 137 ? -5.811 1.413 5.604 1.00 97.50 137 PHE A C 1
ATOM 1042 O O . PHE A 1 137 ? -5.370 2.146 4.708 1.00 97.50 137 PHE A O 1
ATOM 1049 N N . ARG A 1 138 ? -6.810 0.547 5.377 1.00 97.06 138 ARG A N 1
ATOM 1050 C CA . ARG A 1 138 ? -7.251 0.166 4.015 1.00 97.06 138 ARG A CA 1
ATOM 1051 C C . ARG A 1 138 ? -7.776 1.306 3.138 1.00 97.06 138 ARG A C 1
ATOM 1053 O O . ARG A 1 138 ? -7.841 1.172 1.922 1.00 97.06 138 ARG A O 1
ATOM 1060 N N . ALA A 1 139 ? -8.166 2.425 3.740 1.00 95.38 139 ALA A N 1
ATOM 1061 C CA . ALA A 1 139 ? -8.758 3.546 3.022 1.00 95.38 139 ALA A CA 1
ATOM 1062 C C . ALA A 1 139 ? -7.737 4.509 2.397 1.00 95.38 139 ALA A C 1
ATOM 1064 O O . ALA A 1 139 ? -8.135 5.342 1.598 1.00 95.38 139 ALA A O 1
ATOM 1065 N N . LEU A 1 140 ? -6.446 4.434 2.745 1.00 95.00 140 LEU A N 1
ATOM 1066 C CA . LEU A 1 140 ? -5.465 5.485 2.413 1.00 95.00 140 LEU A CA 1
ATOM 1067 C C . LEU A 1 140 ? -4.742 5.315 1.062 1.00 95.00 140 LEU A C 1
ATOM 1069 O O . LEU A 1 140 ? -3.777 6.036 0.797 1.00 95.00 140 LEU A O 1
ATOM 1073 N N . TYR A 1 141 ? -5.185 4.365 0.236 1.00 96.88 141 TYR A N 1
ATOM 1074 C CA . TYR A 1 141 ? -4.607 4.040 -1.079 1.00 96.88 141 TYR A CA 1
ATOM 1075 C C . TYR A 1 141 ? -5.678 3.959 -2.173 1.00 96.88 141 TYR A C 1
ATOM 1077 O O . TYR A 1 141 ? -5.527 3.241 -3.167 1.00 96.88 141 TYR A O 1
ATOM 1085 N N . SER A 1 142 ? -6.790 4.658 -1.972 1.00 96.44 142 SER A N 1
ATOM 1086 C CA . SER A 1 142 ? -7.935 4.668 -2.874 1.00 96.44 142 SER A CA 1
ATOM 1087 C C . SER A 1 142 ? -7.544 5.209 -4.241 1.00 96.44 142 SER A C 1
ATOM 1089 O O . SER A 1 142 ? -7.943 4.630 -5.240 1.00 96.44 142 SER A O 1
ATOM 1091 N N . ALA A 1 143 ? -6.718 6.253 -4.323 1.00 95.19 143 ALA A N 1
ATOM 1092 C CA . ALA A 1 143 ? -6.343 6.857 -5.597 1.00 95.19 143 ALA A CA 1
ATOM 1093 C C . ALA A 1 143 ? -5.650 5.844 -6.531 1.00 95.19 143 ALA A C 1
ATOM 1095 O O . ALA A 1 143 ? -6.082 5.661 -7.670 1.00 95.19 143 ALA A O 1
ATOM 1096 N N . PHE A 1 144 ? -4.642 5.120 -6.028 1.00 95.81 144 PHE A N 1
ATOM 1097 C CA . PHE A 1 144 ? -3.995 4.030 -6.769 1.00 95.81 144 PHE A CA 1
ATOM 1098 C C . PHE A 1 144 ? -4.980 2.916 -7.117 1.00 95.81 144 PHE A C 1
ATOM 1100 O O . PHE A 1 144 ? -5.009 2.445 -8.251 1.00 95.81 144 PHE A O 1
ATOM 1107 N N . SER A 1 145 ? -5.790 2.498 -6.145 1.00 98.19 145 SER A N 1
ATOM 1108 C CA . SER A 1 145 ? -6.674 1.341 -6.298 1.00 98.19 145 SER A CA 1
ATOM 1109 C C . SER A 1 145 ? -7.799 1.598 -7.300 1.00 98.19 145 SER A C 1
ATOM 1111 O O . SER A 1 145 ? -8.128 0.712 -8.082 1.00 98.19 145 SER A O 1
ATOM 1113 N N . MET A 1 146 ? -8.348 2.814 -7.323 1.00 97.44 146 MET A N 1
ATOM 1114 C CA . MET A 1 146 ? -9.357 3.238 -8.292 1.00 97.44 146 MET A CA 1
ATOM 1115 C C . MET A 1 146 ? -8.788 3.248 -9.708 1.00 97.44 146 MET A C 1
ATOM 1117 O O . MET A 1 146 ? -9.397 2.692 -10.616 1.00 97.44 146 MET A O 1
ATOM 1121 N N . GLU A 1 147 ? -7.606 3.830 -9.897 1.00 97.38 147 GLU A N 1
ATOM 1122 C CA . GLU A 1 147 ? -6.994 3.912 -11.221 1.00 97.38 147 GLU A CA 1
ATOM 1123 C C . GLU A 1 147 ? -6.587 2.523 -11.746 1.00 97.38 147 GLU A C 1
ATOM 1125 O O . GLU A 1 147 ? -6.893 2.189 -12.890 1.00 97.38 147 GLU A O 1
ATOM 1130 N N . LEU A 1 148 ? -5.998 1.665 -10.905 1.00 98.38 148 LEU A N 1
ATOM 1131 C CA . LEU A 1 148 ? -5.698 0.272 -11.261 1.00 98.38 148 LEU A CA 1
ATOM 1132 C C . LEU A 1 148 ? -6.980 -0.517 -11.576 1.00 98.38 148 LEU A C 1
ATOM 1134 O O . LEU A 1 148 ? -7.040 -1.216 -12.585 1.00 98.38 148 LEU A O 1
ATOM 1138 N N . ALA A 1 149 ? -8.040 -0.366 -10.779 1.00 98.19 149 ALA A N 1
ATOM 1139 C CA . ALA A 1 149 ? -9.312 -1.033 -11.049 1.00 98.19 149 ALA A CA 1
ATOM 1140 C C . ALA A 1 149 ? -9.974 -0.547 -12.346 1.00 98.19 149 ALA A C 1
ATOM 1142 O O . ALA A 1 149 ? -10.485 -1.362 -13.116 1.00 98.19 149 ALA A O 1
ATOM 1143 N N . SER A 1 150 ? -9.887 0.751 -12.655 1.00 97.62 150 SER A N 1
ATOM 1144 C CA . SER A 1 150 ? -10.392 1.315 -13.918 1.00 97.62 150 SER A CA 1
ATOM 1145 C C . SER A 1 150 ? -9.688 0.735 -15.152 1.00 97.62 150 SER A C 1
ATOM 1147 O O . SER A 1 150 ? -10.219 0.774 -16.261 1.00 97.62 150 SER A O 1
ATOM 1149 N N . ARG A 1 151 ? -8.510 0.141 -14.944 1.00 97.19 151 ARG A N 1
ATOM 1150 C CA . ARG A 1 151 ? -7.642 -0.504 -15.934 1.00 97.19 151 ARG A CA 1
ATOM 1151 C C . ARG A 1 151 ? -7.720 -2.031 -15.919 1.00 97.19 151 ARG A C 1
ATOM 1153 O O . ARG A 1 151 ? -6.871 -2.706 -16.495 1.00 97.19 151 ARG A O 1
ATOM 1160 N N . GLY A 1 152 ? -8.753 -2.580 -15.280 1.00 96.81 152 GLY A N 1
ATOM 1161 C CA . GLY A 1 152 ? -9.031 -4.010 -15.321 1.00 96.81 152 GLY A CA 1
ATOM 1162 C C . GLY A 1 152 ? -8.222 -4.827 -14.316 1.00 96.81 152 GLY A C 1
ATOM 1163 O O . GLY A 1 152 ? -7.810 -5.935 -14.636 1.00 96.81 152 GLY A O 1
ATOM 1164 N N . PHE A 1 153 ? -8.001 -4.313 -13.107 1.00 98.38 153 PHE A N 1
ATOM 1165 C CA . PHE A 1 153 ? -7.461 -5.095 -11.990 1.00 98.38 153 PHE A CA 1
ATOM 1166 C C . PHE A 1 153 ? -8.491 -5.224 -10.868 1.00 98.38 153 PHE A C 1
ATOM 1168 O O . PHE A 1 153 ? -9.242 -4.291 -10.595 1.00 98.38 153 PHE A O 1
ATOM 1175 N N . VAL A 1 154 ? -8.491 -6.352 -10.163 1.00 98.56 154 VAL A N 1
ATOM 1176 C CA . VAL A 1 154 ? -9.105 -6.431 -8.832 1.00 98.56 154 VAL A CA 1
ATOM 1177 C C . VAL A 1 154 ? -8.031 -6.073 -7.814 1.00 98.56 154 VAL A C 1
ATOM 1179 O O . VAL A 1 154 ? -6.961 -6.676 -7.804 1.00 98.56 154 VAL A O 1
ATOM 1182 N N . VAL A 1 155 ? -8.290 -5.080 -6.968 1.00 98.81 155 VAL A N 1
ATOM 1183 C CA . VAL A 1 155 ? -7.334 -4.591 -5.966 1.00 98.81 155 VAL A CA 1
ATOM 1184 C C . VAL A 1 155 ? -7.919 -4.786 -4.575 1.00 98.81 155 VAL A C 1
ATOM 1186 O O . VAL A 1 155 ? -8.930 -4.175 -4.237 1.00 98.81 155 VAL A O 1
ATOM 1189 N N . ALA A 1 156 ? -7.272 -5.614 -3.760 1.00 98.75 156 ALA A N 1
ATOM 1190 C CA . ALA A 1 156 ? -7.630 -5.844 -2.367 1.00 98.75 156 ALA A CA 1
ATOM 1191 C C . ALA A 1 156 ? -6.654 -5.112 -1.446 1.00 98.75 156 ALA A C 1
ATOM 1193 O O . ALA A 1 156 ? -5.517 -5.541 -1.262 1.00 98.75 156 ALA A O 1
ATOM 1194 N N . VAL A 1 157 ? -7.098 -4.003 -0.858 1.00 98.75 157 VAL A N 1
ATOM 1195 C CA . VAL A 1 157 ? -6.311 -3.218 0.095 1.00 98.75 157 VAL A CA 1
ATOM 1196 C C . VAL A 1 157 ? -6.557 -3.740 1.503 1.00 98.75 157 VAL A C 1
ATOM 1198 O O . VAL A 1 157 ? -7.646 -3.569 2.051 1.00 98.75 157 VAL A O 1
ATOM 1201 N N . LEU A 1 158 ? -5.556 -4.381 2.097 1.00 98.38 158 LEU A N 1
ATOM 1202 C CA . LEU A 1 158 ? -5.675 -4.989 3.420 1.00 98.38 158 LEU A CA 1
ATOM 1203 C C . LEU A 1 158 ? -5.674 -3.946 4.528 1.00 98.38 158 LEU A C 1
ATOM 1205 O O . LEU A 1 158 ? -5.032 -2.906 4.410 1.00 98.38 158 LEU A O 1
ATOM 1209 N N . GLU A 1 159 ? -6.350 -4.263 5.629 1.00 98.38 159 GLU A N 1
ATOM 1210 C CA . GLU A 1 159 ? -6.164 -3.629 6.928 1.00 98.38 159 GLU A CA 1
ATOM 1211 C C . GLU A 1 159 ? -5.537 -4.632 7.894 1.00 98.38 159 GLU A C 1
ATOM 1213 O O . GLU A 1 159 ? -6.138 -5.653 8.231 1.00 98.38 159 GLU A O 1
ATOM 1218 N N . HIS A 1 160 ? -4.305 -4.351 8.310 1.00 98.31 160 HIS A N 1
ATOM 1219 C CA . HIS A 1 160 ? -3.514 -5.273 9.112 1.00 98.31 160 HIS A CA 1
ATOM 1220 C C . HIS A 1 160 ? -3.866 -5.180 10.599 1.00 98.31 160 HIS A C 1
ATOM 1222 O O . HIS A 1 160 ? -4.041 -4.086 11.144 1.00 98.31 160 HIS A O 1
ATOM 1228 N N . ARG A 1 161 ? -3.929 -6.335 11.275 1.00 97.38 161 ARG A N 1
ATOM 1229 C CA . ARG A 1 161 ? -4.295 -6.458 12.705 1.00 97.38 161 ARG A CA 1
ATOM 1230 C C . ARG A 1 161 ? -3.089 -6.699 13.603 1.00 97.38 161 ARG A C 1
ATOM 1232 O O . ARG A 1 161 ? -3.202 -7.116 14.752 1.00 97.38 161 ARG A O 1
ATOM 1239 N N . ASP A 1 162 ? -1.916 -6.383 13.084 1.00 97.19 162 ASP A N 1
ATOM 1240 C CA . ASP A 1 162 ? -0.613 -6.485 13.732 1.00 97.19 162 ASP A CA 1
ATOM 1241 C C . ASP A 1 162 ? -0.306 -5.289 14.650 1.00 97.19 162 ASP A C 1
ATOM 1243 O O . ASP A 1 162 ? 0.817 -5.142 15.128 1.00 97.19 162 ASP A O 1
ATOM 1247 N N . GLN A 1 163 ? -1.288 -4.411 14.893 1.00 97.38 163 GLN A N 1
ATOM 1248 C CA . GLN A 1 163 ? -1.133 -3.137 15.608 1.00 97.38 163 GLN A CA 1
ATOM 1249 C C . GLN A 1 163 ? -0.190 -2.148 14.890 1.00 97.38 163 GLN A C 1
ATOM 1251 O O . GLN A 1 163 ? 0.308 -1.205 15.513 1.00 97.38 163 GLN A O 1
ATOM 1256 N N . SER A 1 164 ? 0.072 -2.342 13.588 1.00 97.88 164 SER A N 1
ATOM 1257 C CA . SER A 1 164 ? 0.755 -1.353 12.742 1.00 97.88 164 SER A CA 1
ATOM 1258 C C . SER A 1 164 ? -0.202 -0.302 12.185 1.00 97.88 164 SER A C 1
ATOM 1260 O O . SER A 1 164 ? 0.245 0.806 11.890 1.00 97.88 164 SER A O 1
ATOM 1262 N N . ALA A 1 165 ? -1.493 -0.619 12.051 1.00 98.00 165 ALA A N 1
ATOM 1263 C CA . ALA A 1 165 ? -2.510 0.340 11.640 1.00 98.00 165 ALA A CA 1
ATOM 1264 C C . ALA A 1 165 ? -2.691 1.448 12.688 1.00 98.00 165 ALA A C 1
ATOM 1266 O O . ALA A 1 165 ? -2.476 1.215 13.877 1.00 98.00 165 ALA A O 1
ATOM 1267 N N . SER A 1 166 ? -3.095 2.655 12.270 1.00 96.56 166 SER A N 1
ATOM 1268 C CA . SER A 1 166 ? -3.394 3.741 13.226 1.00 96.56 166 SER A CA 1
ATOM 1269 C C . SER A 1 166 ? -4.499 3.338 14.207 1.00 96.56 166 SER A C 1
ATOM 1271 O O . SER A 1 166 ? -4.440 3.633 15.401 1.00 96.56 166 SER A O 1
ATOM 1273 N N . THR A 1 167 ? -5.488 2.626 13.682 1.00 97.06 167 THR A N 1
ATOM 1274 C CA . THR A 1 167 ? -6.471 1.832 14.403 1.00 97.06 167 THR A CA 1
ATOM 1275 C C . THR A 1 167 ? -7.074 0.825 13.420 1.00 97.06 167 THR A C 1
ATOM 1277 O O . THR A 1 167 ? -7.054 1.054 12.209 1.00 97.06 167 THR A O 1
ATOM 1280 N N . THR A 1 168 ? -7.618 -0.274 13.919 1.00 97.62 168 THR A N 1
ATOM 1281 C CA . THR A 1 168 ? -8.427 -1.232 13.151 1.00 97.62 168 THR A CA 1
ATOM 1282 C C . THR A 1 168 ? -9.464 -1.867 14.072 1.00 97.62 168 THR A C 1
ATOM 1284 O O . THR A 1 168 ? -9.515 -1.528 15.251 1.00 97.62 168 THR A O 1
ATOM 1287 N N . TYR A 1 169 ? -10.307 -2.762 13.568 1.00 96.06 169 TYR A N 1
ATOM 1288 C CA . TYR A 1 169 ? -11.278 -3.474 14.387 1.00 96.06 169 TYR A CA 1
ATOM 1289 C C . TYR A 1 169 ? -11.623 -4.855 13.827 1.00 96.06 169 TYR A C 1
ATOM 1291 O O . TYR A 1 169 ? -11.333 -5.204 12.674 1.00 96.06 169 TYR A O 1
ATOM 1299 N N . PHE A 1 170 ? -12.273 -5.650 14.669 1.00 94.06 170 PHE A N 1
ATOM 1300 C CA . PHE A 1 170 ? -12.938 -6.889 14.289 1.00 94.06 170 PHE A CA 1
ATOM 1301 C C . PHE A 1 170 ? -14.287 -6.996 14.988 1.00 94.06 170 PHE A C 1
ATOM 1303 O O . PHE A 1 170 ? -14.510 -6.361 16.015 1.00 94.06 170 PHE A O 1
ATOM 1310 N N . CYS A 1 171 ? -15.187 -7.793 14.425 1.00 89.19 171 CYS A N 1
ATOM 1311 C CA . CYS A 1 171 ? -16.474 -8.073 15.044 1.00 89.19 171 CYS A CA 1
ATOM 1312 C C . CYS A 1 171 ? -16.378 -9.381 15.828 1.00 89.19 171 CYS A C 1
ATOM 1314 O O . CYS A 1 171 ? -16.008 -10.398 15.241 1.00 89.19 171 CYS A O 1
ATOM 1316 N N . LYS A 1 172 ? -16.721 -9.365 17.117 1.00 84.25 172 LYS A N 1
ATOM 1317 C CA . LYS A 1 172 ? -16.865 -10.569 17.946 1.00 84.25 172 LYS A CA 1
ATOM 1318 C C . LYS A 1 172 ? -18.340 -10.933 18.097 1.00 84.25 172 LYS A C 1
ATOM 1320 O O . LYS A 1 172 ? -19.198 -10.054 18.190 1.00 84.25 172 LYS A O 1
ATOM 1325 N N . GLN A 1 173 ? -18.628 -12.231 18.136 1.00 74.50 173 GLN A N 1
ATOM 1326 C CA . GLN A 1 173 ? -19.943 -12.723 18.539 1.00 74.50 173 GLN A CA 1
ATOM 1327 C C . GLN A 1 173 ? -20.070 -12.655 20.057 1.00 74.50 173 GLN A C 1
ATOM 1329 O O . GLN A 1 173 ? -19.254 -13.225 20.783 1.00 74.50 173 GLN A O 1
ATOM 1334 N N . THR A 1 174 ? -21.114 -11.987 20.534 1.00 62.19 174 THR A N 1
ATOM 1335 C CA . THR A 1 174 ? -21.491 -12.013 21.946 1.00 62.19 174 THR A CA 1
ATOM 1336 C C . THR A 1 174 ? -22.563 -13.089 22.136 1.00 62.19 174 THR A C 1
ATOM 1338 O O . THR A 1 174 ? -23.634 -12.976 21.536 1.00 62.19 174 THR A O 1
ATOM 1341 N N . PRO A 1 175 ? -22.332 -14.136 22.951 1.00 57.44 175 PRO A N 1
ATOM 1342 C CA . PRO A 1 175 ? -23.400 -15.057 23.307 1.00 57.44 175 PRO A CA 1
ATOM 1343 C C . PRO A 1 175 ? -24.403 -14.314 24.198 1.00 57.44 175 PRO A C 1
ATOM 1345 O O . PRO A 1 175 ? -24.097 -13.988 25.342 1.00 57.44 175 PRO A O 1
ATOM 1348 N N . GLN A 1 176 ? -25.590 -14.005 23.674 1.00 53.25 176 GLN A N 1
ATOM 1349 C CA . GLN A 1 176 ? -26.710 -13.540 24.493 1.00 53.25 176 GLN A CA 1
ATOM 1350 C C . GLN A 1 176 ? -27.578 -14.738 24.887 1.00 53.25 176 GLN A C 1
ATOM 1352 O O . GLN A 1 176 ? -28.155 -15.407 24.035 1.00 53.25 176 GLN A O 1
ATOM 1357 N N . GLU A 1 177 ? -27.700 -14.985 26.194 1.00 50.34 177 GLU A N 1
ATOM 1358 C CA . GLU A 1 177 ? -28.513 -16.067 26.778 1.00 50.34 177 GLU A CA 1
ATOM 1359 C C . GLU A 1 177 ? -30.033 -15.847 26.651 1.00 50.34 177 GLU A C 1
ATOM 1361 O O . GLU A 1 177 ? -30.827 -16.685 27.074 1.00 50.34 177 GLU A O 1
ATOM 1366 N N . SER A 1 178 ? -30.488 -14.748 26.049 1.00 48.06 178 SER A N 1
ATOM 1367 C CA . SER A 1 178 ? -31.917 -14.485 25.908 1.00 48.06 178 SER A CA 1
ATOM 1368 C C . SER A 1 178 ? -32.202 -13.483 24.791 1.00 48.06 178 SER A C 1
ATOM 1370 O O . SER A 1 178 ? -31.854 -12.315 24.929 1.00 48.06 178 SER A O 1
ATOM 1372 N N . GLN A 1 179 ? -32.951 -13.946 23.782 1.00 45.53 179 GLN A N 1
ATOM 1373 C CA . GLN A 1 179 ? -33.552 -13.237 22.635 1.00 45.53 179 GLN A CA 1
ATOM 1374 C C . GLN A 1 179 ? -32.803 -13.392 21.296 1.00 45.53 179 GLN A C 1
ATOM 1376 O O . GLN A 1 179 ? -31.611 -13.157 21.175 1.00 45.53 179 GLN A O 1
ATOM 1381 N N . HIS A 1 180 ? -33.570 -13.815 20.285 1.00 47.94 180 HIS A N 1
ATOM 1382 C CA . HIS A 1 180 ? -33.202 -14.279 18.939 1.00 47.94 180 HIS A CA 1
ATOM 1383 C C . HIS A 1 180 ? -32.565 -13.224 18.000 1.00 47.94 180 HIS A C 1
ATOM 1385 O O . HIS A 1 180 ? -32.916 -13.154 16.823 1.00 47.94 180 HIS A O 1
ATOM 1391 N N . THR A 1 181 ? -31.618 -12.414 18.474 1.00 46.22 181 THR A N 1
ATOM 1392 C CA . THR A 1 181 ? -30.882 -11.478 17.607 1.00 46.22 181 THR A CA 1
ATOM 1393 C C . THR A 1 181 ? -29.399 -11.509 17.947 1.00 46.22 181 THR A C 1
ATOM 1395 O O . THR A 1 181 ? -28.979 -10.972 18.966 1.00 46.22 181 THR A O 1
ATOM 1398 N N . GLU A 1 182 ? -28.604 -12.148 17.090 1.00 56.62 182 GLU A N 1
ATOM 1399 C CA . GLU A 1 182 ? -27.144 -12.106 17.169 1.00 56.62 182 GLU A CA 1
ATOM 1400 C C . GLU A 1 182 ? -26.672 -10.660 16.942 1.00 56.62 182 GLU A C 1
ATOM 1402 O O . GLU A 1 182 ? -26.808 -10.118 15.845 1.00 56.62 182 GLU A O 1
ATOM 1407 N N . SER A 1 183 ? -26.147 -10.003 17.980 1.00 65.44 183 SER A N 1
ATOM 1408 C CA . SER A 1 183 ? -25.516 -8.686 17.852 1.00 65.44 183 SER A CA 1
ATOM 1409 C C . SER A 1 183 ? -24.003 -8.845 17.746 1.00 65.44 183 SER A C 1
ATOM 1411 O O . SER A 1 183 ? -23.381 -9.415 18.642 1.00 65.44 183 SER A O 1
ATOM 1413 N N . LEU A 1 184 ? -23.409 -8.324 16.674 1.00 77.81 184 LEU A N 1
ATOM 1414 C CA . LEU A 1 184 ? -21.957 -8.247 16.518 1.00 77.81 184 LEU A CA 1
ATOM 1415 C C . LEU A 1 184 ? -21.427 -7.022 17.269 1.00 77.81 184 LEU A C 1
ATOM 1417 O O . LEU A 1 184 ? -21.870 -5.902 17.014 1.00 77.81 184 LEU A O 1
ATOM 1421 N N . GLU A 1 185 ? -20.478 -7.227 18.180 1.00 86.00 185 GLU A N 1
ATOM 1422 C CA . GLU A 1 185 ? -19.788 -6.138 18.876 1.00 86.00 185 GLU A CA 1
ATOM 1423 C C . GLU A 1 185 ? -18.455 -5.849 18.176 1.00 86.00 185 GLU A C 1
ATOM 1425 O O . GLU A 1 185 ? -17.665 -6.759 17.921 1.00 86.00 185 GLU A O 1
ATOM 1430 N N . GLU A 1 186 ? -18.200 -4.583 17.855 1.00 91.38 186 GLU A N 1
ATOM 1431 C CA . GLU A 1 186 ? -16.927 -4.152 17.277 1.00 91.38 186 GLU A CA 1
ATOM 1432 C C . GLU A 1 186 ? -15.880 -3.948 18.375 1.00 91.38 186 GLU A C 1
ATOM 1434 O O . GLU A 1 186 ? -16.081 -3.174 19.312 1.00 91.38 186 GLU A O 1
ATOM 1439 N N . GLU A 1 187 ? -14.725 -4.587 18.226 1.00 93.44 187 GLU A N 1
ATOM 1440 C CA . GLU A 1 187 ? -13.578 -4.406 19.107 1.00 93.44 187 GLU A CA 1
ATOM 1441 C C . GLU A 1 187 ? -12.438 -3.713 18.359 1.00 93.44 187 GLU A C 1
ATOM 1443 O O . GLU A 1 187 ? -11.894 -4.241 17.386 1.00 93.44 187 GLU A O 1
ATOM 1448 N N . TRP A 1 188 ? -12.094 -2.505 18.814 1.00 95.62 188 TRP A N 1
ATOM 1449 C CA . TRP A 1 188 ? -11.082 -1.654 18.193 1.00 95.62 188 TRP A CA 1
ATOM 1450 C C . TRP A 1 188 ? -9.681 -1.935 18.741 1.00 95.62 188 TRP A C 1
ATOM 1452 O O . TRP A 1 188 ? -9.455 -1.980 19.949 1.00 95.62 188 TRP A O 1
ATOM 1462 N N . ILE A 1 189 ? -8.721 -2.049 17.830 1.00 96.56 189 ILE A N 1
ATOM 1463 C CA . ILE A 1 189 ? -7.313 -2.329 18.090 1.00 96.56 189 ILE A CA 1
ATOM 1464 C C . ILE A 1 189 ? -6.506 -1.074 17.727 1.00 96.56 189 ILE A C 1
ATOM 1466 O O . ILE A 1 189 ? -6.401 -0.739 16.543 1.00 96.56 189 ILE A O 1
ATOM 1470 N N . PRO A 1 190 ? -5.925 -0.366 18.709 1.00 96.44 190 PRO A N 1
ATOM 1471 C CA . PRO A 1 190 ? -5.144 0.835 18.449 1.00 96.44 190 PRO A CA 1
ATOM 1472 C C . PRO A 1 190 ? -3.730 0.512 17.947 1.00 96.44 190 PRO A C 1
ATOM 1474 O O . PRO A 1 190 ? -3.207 -0.589 18.135 1.00 96.44 190 PRO A O 1
ATOM 1477 N N . PHE A 1 191 ? -3.074 1.522 17.377 1.00 96.81 191 PHE A N 1
ATOM 1478 C CA . PHE A 1 191 ? -1.651 1.480 17.050 1.00 96.81 191 PHE A CA 1
ATOM 1479 C C . PHE A 1 191 ? -0.772 1.157 18.267 1.00 96.81 191 PHE A C 1
ATOM 1481 O O . PHE A 1 191 ? -0.870 1.805 19.316 1.00 96.81 191 PHE A O 1
ATOM 1488 N N . ARG A 1 192 ? 0.179 0.230 18.104 1.00 94.81 192 ARG A N 1
ATOM 1489 C CA . ARG A 1 192 ? 1.213 -0.034 19.113 1.00 94.81 192 ARG A CA 1
ATOM 1490 C C . ARG A 1 192 ? 2.429 0.855 18.900 1.00 94.81 192 ARG A C 1
ATOM 1492 O O . ARG A 1 192 ? 3.189 0.703 17.939 1.00 94.81 192 ARG A O 1
ATOM 1499 N N . ARG A 1 193 ? 2.674 1.719 19.882 1.00 93.44 193 ARG A N 1
ATOM 1500 C CA . ARG A 1 193 ? 3.934 2.454 20.006 1.00 93.44 193 ARG A CA 1
ATOM 1501 C C . ARG A 1 193 ? 5.042 1.551 20.527 1.00 93.44 193 ARG A C 1
ATOM 1503 O O . ARG A 1 193 ? 4.797 0.674 21.354 1.00 93.44 193 ARG A O 1
ATOM 1510 N N . ILE A 1 194 ? 6.255 1.828 20.066 1.00 93.19 194 ILE A N 1
ATOM 1511 C CA . ILE A 1 194 ? 7.464 1.259 20.654 1.00 93.19 194 ILE A CA 1
ATOM 1512 C C . ILE A 1 194 ? 7.643 1.892 22.031 1.00 93.19 194 ILE A C 1
ATOM 1514 O O . ILE A 1 194 ? 7.601 3.119 22.156 1.00 93.19 194 ILE A O 1
ATOM 1518 N N . LYS A 1 195 ? 7.763 1.060 23.065 1.00 92.31 195 LYS A N 1
ATOM 1519 C CA . LYS A 1 195 ? 7.969 1.533 24.438 1.00 92.31 195 LYS A CA 1
ATOM 1520 C C . LYS A 1 195 ? 9.412 1.999 24.626 1.00 92.31 195 LYS A C 1
ATOM 1522 O O . LYS A 1 195 ? 10.317 1.557 23.924 1.00 92.31 195 LYS A O 1
ATOM 1527 N N . GLU A 1 196 ? 9.639 2.870 25.603 1.00 90.62 196 GLU A N 1
ATOM 1528 C CA . GLU A 1 196 ? 10.997 3.271 25.972 1.00 90.62 196 GLU A CA 1
ATOM 1529 C C . GLU A 1 196 ? 11.837 2.037 26.358 1.00 90.62 196 GLU A C 1
ATOM 1531 O O . GLU A 1 196 ? 11.371 1.157 27.082 1.00 90.62 196 GLU A O 1
ATOM 1536 N N . GLY A 1 197 ? 13.052 1.935 25.811 1.00 89.94 197 GLY A N 1
ATOM 1537 C CA . GLY A 1 197 ? 13.944 0.782 25.991 1.00 89.94 197 GLY A CA 1
ATOM 1538 C C . GLY A 1 197 ? 13.625 -0.451 25.128 1.00 89.94 197 GLY A C 1
ATOM 1539 O O . GLY A 1 197 ? 14.425 -1.387 25.090 1.00 89.94 197 GLY A O 1
ATOM 1540 N N . GLU A 1 198 ? 12.505 -0.472 24.399 1.00 93.88 198 GLU A N 1
ATOM 1541 C CA . GLU A 1 198 ? 12.142 -1.574 23.506 1.00 93.88 198 GLU A CA 1
ATOM 1542 C C . GLU A 1 198 ? 12.883 -1.467 22.164 1.00 93.88 198 GLU A C 1
ATOM 1544 O O . GLU A 1 198 ? 12.898 -0.428 21.505 1.00 93.88 198 GLU A O 1
ATOM 1549 N N . LYS A 1 199 ? 13.498 -2.568 21.722 1.00 93.31 199 LYS A N 1
ATOM 1550 C CA . LYS A 1 199 ? 14.175 -2.614 20.421 1.00 93.31 199 LYS A CA 1
ATOM 1551 C C . LYS A 1 199 ? 13.142 -2.709 19.303 1.00 93.31 199 LYS A C 1
ATOM 1553 O O . LYS A 1 199 ? 12.542 -3.767 19.123 1.00 93.31 199 LYS A O 1
ATOM 1558 N N . GLU A 1 200 ? 13.018 -1.653 18.501 1.00 94.19 200 GLU A N 1
ATOM 1559 C CA . GLU A 1 200 ? 12.013 -1.558 17.436 1.00 94.19 200 GLU A CA 1
ATOM 1560 C C . GLU A 1 200 ? 11.996 -2.779 16.503 1.00 94.19 200 GLU A C 1
ATOM 1562 O O . GLU A 1 200 ? 10.929 -3.316 16.222 1.00 94.19 200 GLU A O 1
ATOM 1567 N N . PHE A 1 201 ? 13.162 -3.288 16.092 1.00 93.38 201 PHE A N 1
ATOM 1568 C CA . PHE A 1 201 ? 13.250 -4.464 15.220 1.00 93.38 201 PHE A CA 1
ATOM 1569 C C . PHE A 1 201 ? 12.486 -5.685 15.766 1.00 93.38 201 PHE A C 1
ATOM 1571 O O . PHE A 1 201 ? 11.774 -6.343 15.015 1.00 93.38 201 PHE A O 1
ATOM 1578 N N . HIS A 1 202 ? 12.546 -5.945 17.079 1.00 94.38 202 HIS A N 1
ATOM 1579 C CA . HIS A 1 202 ? 11.875 -7.096 17.707 1.00 94.38 202 HIS A CA 1
ATOM 1580 C C . HIS A 1 202 ? 10.349 -6.942 17.762 1.00 94.38 202 HIS A C 1
ATOM 1582 O O . HIS A 1 202 ? 9.643 -7.911 18.019 1.00 94.38 202 HIS A O 1
ATOM 1588 N N . VAL A 1 203 ? 9.837 -5.736 17.514 1.00 96.00 203 VAL A N 1
ATOM 1589 C CA . VAL A 1 203 ? 8.404 -5.476 17.350 1.00 96.00 203 VAL A CA 1
ATOM 1590 C C . VAL A 1 203 ? 8.028 -5.522 15.873 1.00 96.00 203 VAL A C 1
ATOM 1592 O O . VAL A 1 203 ? 7.054 -6.173 15.504 1.00 96.00 203 VAL A O 1
ATOM 1595 N N . ARG A 1 204 ? 8.807 -4.854 15.015 1.00 96.50 204 ARG A N 1
ATOM 1596 C CA . ARG A 1 204 ? 8.495 -4.698 13.587 1.00 96.50 204 ARG A CA 1
ATOM 1597 C C . ARG A 1 204 ? 8.683 -5.978 12.785 1.00 96.50 204 ARG A C 1
ATOM 1599 O O . ARG A 1 204 ? 7.932 -6.207 11.842 1.00 96.50 204 ARG A O 1
ATOM 1606 N N . ASN A 1 205 ? 9.644 -6.819 13.148 1.00 96.00 205 ASN A N 1
ATOM 1607 C CA . ASN A 1 205 ? 9.875 -8.062 12.429 1.00 96.00 205 ASN A CA 1
ATOM 1608 C C . ASN A 1 205 ? 8.709 -9.070 12.603 1.00 96.00 205 ASN A C 1
ATOM 1610 O O . ASN A 1 205 ? 8.127 -9.474 11.595 1.00 96.00 205 ASN A O 1
ATOM 1614 N N . PRO A 1 206 ? 8.234 -9.399 13.822 1.00 96.81 206 PRO A N 1
ATOM 1615 C CA . PRO A 1 206 ? 7.030 -10.224 13.967 1.00 96.81 206 PRO A CA 1
ATOM 1616 C C . PRO A 1 206 ? 5.800 -9.627 13.266 1.00 96.81 206 PRO A C 1
ATOM 1618 O O . PRO A 1 206 ? 5.036 -10.359 12.638 1.00 96.81 206 PRO A O 1
ATOM 1621 N N . GLN A 1 207 ? 5.649 -8.296 13.303 1.00 98.00 207 GLN A N 1
ATOM 1622 C CA . GLN A 1 207 ? 4.597 -7.588 12.569 1.00 98.00 207 GLN A CA 1
ATOM 1623 C C . GLN A 1 207 ? 4.678 -7.848 11.057 1.00 98.00 207 GLN A C 1
ATOM 1625 O O . GLN A 1 207 ? 3.674 -8.227 10.459 1.00 98.00 207 GLN A O 1
ATOM 1630 N N . VAL A 1 208 ? 5.854 -7.737 10.421 1.00 97.62 208 VAL A N 1
ATOM 1631 C CA . VAL A 1 208 ? 5.969 -7.984 8.970 1.00 97.62 208 VAL A CA 1
ATOM 1632 C C . VAL A 1 208 ? 5.572 -9.413 8.592 1.00 97.62 208 VAL A C 1
ATOM 1634 O O . VAL A 1 208 ? 4.902 -9.609 7.578 1.00 97.62 208 VAL A O 1
ATOM 1637 N N . HIS A 1 209 ? 5.913 -10.399 9.425 1.00 97.12 209 HIS A N 1
ATOM 1638 C CA . HIS A 1 209 ? 5.529 -11.795 9.214 1.00 97.12 209 HIS A CA 1
ATOM 1639 C C . HIS A 1 209 ? 4.023 -12.014 9.386 1.00 97.12 209 HIS A C 1
ATOM 1641 O O . HIS A 1 209 ? 3.407 -12.695 8.561 1.00 97.12 209 HIS A O 1
ATOM 1647 N N . GLN A 1 210 ? 3.407 -11.388 10.393 1.00 97.94 210 GLN A N 1
ATOM 1648 C CA . GLN A 1 210 ? 1.952 -11.398 10.546 1.00 97.94 210 GLN A CA 1
ATOM 1649 C C . GLN A 1 210 ? 1.261 -10.796 9.314 1.00 97.94 210 GLN A C 1
ATOM 1651 O O . GLN A 1 210 ? 0.325 -11.399 8.784 1.00 97.94 210 GLN A O 1
ATOM 1656 N N . ARG A 1 211 ? 1.755 -9.656 8.815 1.00 98.50 211 ARG A N 1
ATOM 1657 C CA . ARG A 1 211 ? 1.214 -8.968 7.631 1.00 98.50 211 ARG A CA 1
ATOM 1658 C C . ARG A 1 211 ? 1.269 -9.838 6.381 1.00 98.50 211 ARG A C 1
ATOM 1660 O O . ARG A 1 211 ? 0.313 -9.856 5.613 1.00 98.50 211 ARG A O 1
ATOM 1667 N N . VAL A 1 212 ? 2.352 -10.595 6.185 1.00 97.75 212 VAL A N 1
ATOM 1668 C CA . VAL A 1 212 ? 2.441 -11.574 5.087 1.00 97.75 212 VAL A CA 1
ATOM 1669 C C . VAL A 1 212 ? 1.408 -12.682 5.253 1.00 97.75 212 VAL A C 1
ATOM 1671 O O . VAL A 1 212 ? 0.713 -13.007 4.293 1.00 97.75 212 VAL A O 1
ATOM 1674 N N . GLY A 1 213 ? 1.240 -13.211 6.467 1.00 98.06 213 GLY A N 1
ATOM 1675 C CA . GLY A 1 213 ? 0.177 -14.173 6.758 1.00 98.06 213 GLY A CA 1
ATOM 1676 C C . GLY A 1 213 ? -1.218 -13.629 6.428 1.00 98.06 213 GLY A C 1
ATOM 1677 O O . GLY A 1 213 ? -2.043 -14.356 5.881 1.00 98.06 213 GLY A O 1
ATOM 1678 N N . GLU A 1 214 ? -1.480 -12.353 6.710 1.00 98.62 214 GLU A N 1
ATOM 1679 C CA . GLU A 1 214 ? -2.734 -11.671 6.362 1.00 98.62 214 GLU A CA 1
ATOM 1680 C C . GLU A 1 214 ? -2.905 -11.507 4.842 1.00 98.62 214 GLU A C 1
ATOM 1682 O O . GLU A 1 214 ? -3.986 -11.805 4.332 1.00 98.62 214 GLU A O 1
ATOM 1687 N N . CYS A 1 215 ? -1.850 -11.136 4.102 1.00 98.62 215 CYS A N 1
ATOM 1688 C CA . CYS A 1 215 ? -1.855 -11.097 2.631 1.00 98.62 215 CYS A CA 1
ATOM 1689 C C . CYS A 1 215 ? -2.209 -12.460 2.022 1.00 98.62 215 CYS A C 1
ATOM 1691 O O . CYS A 1 215 ? -3.052 -12.539 1.131 1.00 98.62 215 CYS A O 1
ATOM 1693 N N . VAL A 1 216 ? -1.602 -13.538 2.528 1.00 98.31 216 VAL A N 1
ATOM 1694 C CA . VAL A 1 216 ? -1.869 -14.909 2.064 1.00 98.31 216 VAL A CA 1
ATOM 1695 C C . VAL A 1 216 ? -3.291 -15.353 2.422 1.00 98.31 216 VAL A C 1
ATOM 1697 O O . VAL A 1 216 ? -3.944 -16.019 1.622 1.00 98.31 216 VAL A O 1
ATOM 1700 N N . ARG A 1 217 ? -3.820 -14.967 3.592 1.00 98.00 217 ARG A N 1
ATOM 1701 C CA . ARG A 1 217 ? -5.224 -15.244 3.947 1.00 98.00 217 ARG A CA 1
ATOM 1702 C C . ARG A 1 217 ? -6.201 -14.517 3.024 1.00 98.00 217 ARG A C 1
ATOM 1704 O O . ARG A 1 217 ? -7.125 -15.154 2.530 1.00 98.00 217 ARG A O 1
ATOM 1711 N N . ALA A 1 218 ? -5.977 -13.234 2.738 1.00 98.12 218 ALA A N 1
ATOM 1712 C CA . ALA A 1 218 ? -6.809 -12.476 1.800 1.00 98.12 218 ALA A CA 1
ATOM 1713 C C . ALA A 1 218 ? -6.768 -13.071 0.383 1.00 98.12 218 ALA A C 1
ATOM 1715 O O . ALA A 1 218 ? -7.808 -13.197 -0.260 1.00 98.12 218 ALA A O 1
ATOM 1716 N N . LEU A 1 219 ? -5.587 -13.508 -0.070 1.00 98.38 219 LEU A N 1
ATOM 1717 C CA . LEU A 1 219 ? -5.429 -14.223 -1.334 1.00 98.38 219 LEU A CA 1
ATOM 1718 C C . LEU A 1 219 ? -6.287 -15.496 -1.382 1.00 98.38 219 LEU A C 1
ATOM 1720 O O . LEU A 1 219 ? -7.026 -15.691 -2.341 1.00 98.38 219 LEU A O 1
ATOM 1724 N N . ARG A 1 220 ? -6.241 -16.327 -0.333 1.00 97.81 220 ARG A N 1
ATOM 1725 C CA . ARG A 1 220 ? -7.051 -17.555 -0.239 1.00 97.81 220 ARG A CA 1
ATOM 1726 C C . ARG A 1 220 ? -8.548 -17.270 -0.199 1.00 97.81 220 ARG A C 1
ATOM 1728 O O . ARG A 1 220 ? -9.305 -17.965 -0.856 1.00 97.81 220 ARG A O 1
ATOM 1735 N N . ILE A 1 221 ? -8.970 -16.228 0.516 1.00 97.38 221 ILE A N 1
ATOM 1736 C CA . ILE A 1 221 ? -10.375 -15.796 0.554 1.00 97.38 221 ILE A CA 1
ATOM 1737 C C . ILE A 1 221 ? -10.874 -15.433 -0.851 1.00 97.38 221 ILE A C 1
ATOM 1739 O O . ILE A 1 221 ? -11.969 -15.830 -1.241 1.00 97.38 221 ILE A O 1
ATOM 1743 N N . LEU A 1 222 ? -10.076 -14.688 -1.620 1.00 97.75 222 LEU A N 1
ATOM 1744 C CA . LEU A 1 222 ? -10.436 -14.299 -2.987 1.00 97.75 222 LEU A CA 1
ATOM 1745 C C . LEU A 1 222 ? -10.339 -15.467 -3.970 1.00 97.75 222 LEU A C 1
ATOM 1747 O O . LEU A 1 222 ? -11.146 -15.541 -4.892 1.00 97.75 222 LEU A O 1
ATOM 1751 N N . GLN A 1 223 ? -9.412 -16.398 -3.742 1.00 97.38 223 GLN A N 1
ATOM 1752 C CA . GLN A 1 223 ? -9.358 -17.668 -4.458 1.00 97.38 223 GLN A CA 1
ATOM 1753 C C . GLN A 1 223 ? -10.645 -18.471 -4.237 1.00 97.38 223 GLN A C 1
ATOM 1755 O O . GLN A 1 223 ? -11.286 -18.874 -5.201 1.00 97.38 223 GLN A O 1
ATOM 1760 N N . ASP A 1 224 ? -11.053 -18.650 -2.980 1.00 96.69 224 ASP A N 1
ATOM 1761 C CA . ASP A 1 224 ? -12.269 -19.372 -2.613 1.00 96.69 224 ASP A CA 1
ATOM 1762 C C . ASP A 1 224 ? -13.514 -18.712 -3.227 1.00 96.69 224 ASP A C 1
ATOM 1764 O O . ASP A 1 224 ? -14.359 -19.408 -3.791 1.00 96.69 224 ASP A O 1
ATOM 1768 N N . ALA A 1 225 ? -13.600 -17.377 -3.195 1.00 95.44 225 ALA A N 1
ATOM 1769 C CA . ALA A 1 225 ? -14.677 -16.632 -3.846 1.00 95.44 225 ALA A CA 1
ATOM 1770 C C . ALA A 1 225 ? -14.684 -16.822 -5.377 1.00 95.44 225 ALA A C 1
ATOM 1772 O O . ALA A 1 225 ? -15.743 -17.055 -5.958 1.00 95.44 225 ALA A O 1
ATOM 1773 N N . SER A 1 226 ? -13.513 -16.785 -6.028 1.00 95.00 226 SER A N 1
ATOM 1774 C CA . SER A 1 226 ? -13.380 -17.013 -7.477 1.00 95.00 226 SER A CA 1
ATOM 1775 C C . SER A 1 226 ? -13.752 -18.448 -7.872 1.00 95.00 226 SER A C 1
ATOM 1777 O O . SER A 1 226 ? -14.427 -18.661 -8.873 1.00 95.00 226 SER A O 1
ATOM 1779 N N . GLU A 1 227 ? -13.417 -19.437 -7.039 1.00 95.31 227 GLU A N 1
ATOM 1780 C CA . GLU A 1 227 ? -13.822 -20.843 -7.207 1.00 95.31 227 GLU A CA 1
ATOM 1781 C C . GLU A 1 227 ? -15.323 -21.077 -6.914 1.00 95.31 227 GLU A C 1
ATOM 1783 O O . GLU A 1 227 ? -15.835 -22.185 -7.095 1.00 95.31 227 GLU A O 1
ATOM 1788 N N . GLY A 1 228 ? -16.050 -20.047 -6.466 1.00 92.12 228 GLY A N 1
ATOM 1789 C CA . GLY A 1 228 ? -17.476 -20.111 -6.147 1.00 92.12 228 GLY A CA 1
ATOM 1790 C C . GLY A 1 228 ? -17.789 -20.771 -4.804 1.00 92.12 228 GLY A C 1
ATOM 1791 O O . GLY A 1 228 ? -18.930 -21.184 -4.579 1.00 92.12 228 GLY A O 1
ATOM 1792 N N . LYS A 1 229 ? -16.805 -20.894 -3.906 1.00 94.25 229 LYS A N 1
ATOM 1793 C CA . LYS A 1 229 ? -17.043 -21.349 -2.532 1.00 94.25 229 LYS A CA 1
ATOM 1794 C C . LYS A 1 229 ? -17.767 -20.252 -1.745 1.00 94.25 229 LYS A C 1
ATOM 1796 O O . LYS A 1 229 ? -17.519 -19.065 -1.965 1.00 94.25 229 LYS A O 1
ATOM 1801 N N . PRO A 1 230 ? -18.649 -20.620 -0.802 1.00 90.62 230 PRO A N 1
ATOM 1802 C CA . PRO A 1 230 ? -19.349 -19.638 0.012 1.00 90.62 230 PRO A CA 1
ATOM 1803 C C . PRO A 1 230 ? -18.361 -18.910 0.933 1.00 90.62 230 PRO A C 1
ATOM 1805 O O . PRO A 1 230 ? -17.765 -19.517 1.822 1.00 90.62 230 PRO A O 1
ATOM 1808 N N . VAL A 1 231 ? -18.223 -17.597 0.743 1.00 92.69 231 VAL A N 1
ATOM 1809 C CA . VAL A 1 231 ? -17.440 -16.713 1.614 1.00 92.69 231 VAL A CA 1
ATOM 1810 C C . VAL A 1 231 ? -18.383 -15.695 2.245 1.00 92.69 231 VAL A C 1
ATOM 1812 O O . VAL A 1 231 ? -18.903 -14.808 1.570 1.00 92.69 231 VAL A O 1
ATOM 1815 N N . LEU A 1 232 ? -18.605 -15.819 3.553 1.00 90.81 232 LEU A N 1
ATOM 1816 C CA . LEU A 1 232 ? -19.494 -14.924 4.288 1.00 90.81 232 LEU A CA 1
ATOM 1817 C C . LEU A 1 232 ? -18.785 -13.604 4.614 1.00 90.81 232 LEU A C 1
ATOM 1819 O O . LEU A 1 232 ? -17.853 -13.577 5.420 1.00 90.81 232 LEU A O 1
ATOM 1823 N N . ASN A 1 233 ? -19.268 -12.509 4.025 1.00 92.56 233 ASN A N 1
ATOM 1824 C CA . ASN A 1 233 ? -18.895 -11.162 4.442 1.00 92.56 233 ASN A CA 1
ATOM 1825 C C . ASN A 1 233 ? -19.687 -10.778 5.700 1.00 92.56 233 ASN A C 1
ATOM 1827 O O . ASN A 1 233 ? -20.915 -10.825 5.707 1.00 92.56 233 ASN A O 1
ATOM 1831 N N . VAL A 1 234 ? -18.986 -10.383 6.760 1.00 89.81 234 VAL A N 1
ATOM 1832 C CA . VAL A 1 234 ? -19.589 -9.976 8.038 1.00 89.81 234 VAL A CA 1
ATOM 1833 C C . VAL A 1 234 ? -20.394 -8.676 7.897 1.00 89.81 234 VAL A C 1
ATOM 1835 O O . VAL A 1 234 ? -21.322 -8.452 8.672 1.00 89.81 234 VAL A O 1
ATOM 1838 N N . PHE A 1 235 ? -20.077 -7.819 6.919 1.00 86.19 235 PHE A N 1
ATOM 1839 C CA . PHE A 1 235 ? -20.801 -6.562 6.721 1.00 86.19 235 PHE A CA 1
ATOM 1840 C C . PHE A 1 235 ? -22.164 -6.779 6.037 1.00 86.19 235 PHE A C 1
ATOM 1842 O O . PHE A 1 235 ? -22.205 -7.192 4.874 1.00 86.19 235 PHE A O 1
ATOM 1849 N N . PRO A 1 236 ? -23.289 -6.453 6.705 1.00 75.31 236 PRO A N 1
ATOM 1850 C CA . PRO A 1 236 ? -24.614 -6.604 6.115 1.00 75.31 236 PRO A CA 1
ATOM 1851 C C . PRO A 1 236 ? -24.797 -5.640 4.936 1.00 75.31 236 PRO A C 1
ATOM 1853 O O . PRO A 1 236 ? -24.453 -4.462 5.023 1.00 75.31 236 PRO A O 1
ATOM 1856 N N . GLY A 1 237 ? -25.345 -6.141 3.825 1.00 74.88 237 GLY A N 1
ATOM 1857 C CA . GLY A 1 237 ? -25.554 -5.352 2.604 1.00 74.88 237 GLY A CA 1
ATOM 1858 C C . GLY A 1 237 ? -24.279 -5.040 1.810 1.00 74.88 237 GLY A C 1
ATOM 1859 O O . GLY A 1 237 ? -24.339 -4.253 0.866 1.00 74.88 237 GLY A O 1
ATOM 1860 N N . GLY A 1 238 ? -23.135 -5.631 2.180 1.00 79.62 238 GLY A N 1
ATOM 1861 C CA . GLY A 1 238 ? -21.930 -5.636 1.350 1.00 79.62 238 GLY A CA 1
ATOM 1862 C C . GLY A 1 238 ? -22.119 -6.447 0.065 1.00 79.62 238 GLY A C 1
ATOM 1863 O O . GLY A 1 238 ? -23.099 -7.178 -0.084 1.00 79.62 238 GLY A O 1
ATOM 1864 N N . LEU A 1 239 ? -21.168 -6.327 -0.866 1.00 84.56 239 LEU A N 1
ATOM 1865 C CA . LEU A 1 239 ? -21.162 -7.149 -2.077 1.00 84.56 239 LEU A CA 1
ATOM 1866 C C . LEU A 1 239 ? -21.156 -8.638 -1.693 1.00 84.56 239 LEU A C 1
ATOM 1868 O O . LEU A 1 239 ? -20.313 -9.069 -0.901 1.00 84.56 239 LEU A O 1
ATOM 1872 N N . ASP A 1 240 ? -22.062 -9.416 -2.286 1.00 88.19 240 ASP A N 1
ATOM 1873 C CA . ASP A 1 240 ? -22.018 -10.872 -2.187 1.00 88.19 240 ASP A CA 1
ATOM 1874 C C . ASP A 1 240 ? -20.793 -11.385 -2.954 1.00 88.19 240 ASP A C 1
ATOM 1876 O O . ASP A 1 240 ? -20.704 -11.246 -4.177 1.00 88.19 240 ASP A O 1
ATOM 1880 N N . LEU A 1 241 ? -19.832 -11.968 -2.236 1.00 91.19 241 LEU A N 1
ATOM 1881 C CA . LEU A 1 241 ? -18.573 -12.437 -2.814 1.00 91.19 241 LEU A CA 1
ATOM 1882 C C . LEU A 1 241 ? -18.767 -13.593 -3.796 1.00 91.19 241 LEU A C 1
ATOM 1884 O O . LEU A 1 241 ? -17.894 -13.810 -4.633 1.00 91.19 241 LEU A O 1
ATOM 1888 N N . VAL A 1 242 ? -19.918 -14.273 -3.779 1.00 89.31 242 VAL A N 1
ATOM 1889 C CA . VAL A 1 242 ? -20.281 -15.259 -4.809 1.00 89.31 242 VAL A CA 1
ATOM 1890 C C . VAL A 1 242 ? -20.319 -14.623 -6.207 1.00 89.31 242 VAL A C 1
ATOM 1892 O O . VAL A 1 242 ? -20.059 -15.300 -7.200 1.00 89.31 242 VAL A O 1
ATOM 1895 N N . THR A 1 243 ? -20.562 -13.310 -6.313 1.00 90.88 243 THR A N 1
ATOM 1896 C CA . THR A 1 243 ? -20.518 -12.577 -7.595 1.00 90.88 243 THR A CA 1
ATOM 1897 C C . THR A 1 243 ? -19.120 -12.494 -8.214 1.00 90.88 243 THR A C 1
ATOM 1899 O O . THR A 1 243 ? -19.004 -12.185 -9.398 1.00 90.88 243 THR A O 1
ATOM 1902 N N . LEU A 1 244 ? -18.066 -12.791 -7.443 1.00 93.38 244 LEU A N 1
ATOM 1903 C CA . LEU A 1 244 ? -16.682 -12.842 -7.923 1.00 93.38 244 LEU A CA 1
ATOM 1904 C C . LEU A 1 244 ? -16.328 -14.181 -8.581 1.00 93.38 244 LEU A C 1
ATOM 1906 O O . LEU A 1 244 ? -15.202 -14.326 -9.060 1.00 93.38 244 LEU A O 1
ATOM 1910 N N . LYS A 1 245 ? -17.254 -15.149 -8.602 1.00 93.94 245 LYS A N 1
ATOM 1911 C CA . LYS A 1 245 ? -17.040 -16.463 -9.209 1.00 93.94 245 LYS A CA 1
ATOM 1912 C C . LYS A 1 245 ? -16.559 -16.328 -10.656 1.00 93.94 245 LYS A C 1
ATOM 1914 O O . LYS A 1 245 ? -17.148 -15.582 -11.439 1.00 93.94 245 LYS A O 1
ATOM 1919 N N . ASP A 1 246 ? -15.490 -17.050 -10.987 1.00 92.75 246 ASP A N 1
ATOM 1920 C CA . ASP A 1 246 ? -14.795 -17.026 -12.282 1.00 92.75 246 ASP A CA 1
ATOM 1921 C C . ASP A 1 246 ? -14.305 -15.615 -12.700 1.00 92.75 246 ASP A C 1
ATOM 1923 O O . ASP A 1 246 ? -13.901 -15.380 -13.838 1.00 92.75 246 ASP A O 1
ATOM 1927 N N . GLY A 1 247 ? -14.337 -14.645 -11.778 1.00 94.31 247 GLY A N 1
ATOM 1928 C CA . GLY A 1 247 ? -14.051 -13.237 -12.034 1.00 94.31 247 GLY A CA 1
ATOM 1929 C C . GLY A 1 247 ? -12.591 -12.846 -11.827 1.00 94.31 247 GLY A C 1
ATOM 1930 O O . GLY A 1 247 ? -12.176 -11.786 -12.301 1.00 94.31 247 GLY A O 1
ATOM 1931 N N . ILE A 1 248 ? -11.800 -13.676 -11.141 1.00 97.19 248 ILE A N 1
ATOM 1932 C CA . ILE A 1 248 ? -10.402 -13.392 -10.793 1.00 97.19 248 ILE A CA 1
ATOM 1933 C C . ILE A 1 248 ? -9.487 -14.458 -11.401 1.00 97.19 248 ILE A C 1
ATOM 1935 O O . ILE A 1 248 ? -9.643 -15.649 -11.128 1.00 97.19 248 ILE A O 1
ATOM 1939 N N . ASP A 1 249 ? -8.493 -14.017 -12.174 1.00 96.94 249 ASP A N 1
ATOM 1940 C CA . ASP A 1 249 ? -7.445 -14.880 -12.722 1.00 96.94 249 ASP A CA 1
ATOM 1941 C C . ASP A 1 249 ? -6.353 -15.123 -11.670 1.00 96.94 249 ASP A C 1
ATOM 1943 O O . ASP A 1 249 ? -5.417 -14.336 -11.498 1.00 96.94 249 ASP A O 1
ATOM 1947 N N . MET A 1 250 ? -6.460 -16.257 -10.978 1.00 96.44 250 MET A N 1
ATOM 1948 C CA . MET A 1 250 ? -5.515 -16.678 -9.939 1.00 96.44 250 MET A CA 1
ATOM 1949 C C . MET A 1 250 ? -4.122 -17.046 -10.478 1.00 96.44 250 MET A C 1
ATOM 1951 O O . MET A 1 250 ? -3.200 -17.249 -9.691 1.00 96.44 250 MET A O 1
ATOM 1955 N N . SER A 1 251 ? -3.924 -17.101 -11.801 1.00 96.38 251 SER A N 1
ATOM 1956 C CA . SER A 1 251 ? -2.589 -17.234 -12.405 1.00 96.38 251 SER A CA 1
ATOM 1957 C C . SER A 1 251 ? -1.854 -15.892 -12.534 1.00 96.38 251 SER A C 1
ATOM 1959 O O . SER A 1 251 ? -0.663 -15.861 -12.858 1.00 96.38 251 SER A O 1
ATOM 1961 N N . ARG A 1 252 ? -2.537 -14.770 -12.266 1.00 97.50 252 ARG A N 1
ATOM 1962 C CA . ARG A 1 252 ? -2.029 -13.401 -12.441 1.00 97.50 252 ARG A CA 1
ATOM 1963 C C . ARG A 1 252 ? -2.194 -12.585 -11.166 1.00 97.50 252 ARG A C 1
ATOM 1965 O O . ARG A 1 252 ? -2.955 -11.618 -11.117 1.00 97.50 252 ARG A O 1
ATOM 1972 N N . VAL A 1 253 ? -1.447 -12.969 -10.136 1.00 98.44 253 VAL A N 1
ATOM 1973 C CA . VAL A 1 253 ? -1.490 -12.310 -8.828 1.00 98.44 253 VAL A CA 1
ATOM 1974 C C . VAL A 1 253 ? -0.197 -11.541 -8.571 1.00 98.44 253 VAL A C 1
ATOM 1976 O O . VAL A 1 253 ? 0.904 -12.091 -8.659 1.00 98.44 253 VAL A O 1
ATOM 1979 N N . ALA A 1 254 ? -0.327 -10.268 -8.211 1.00 98.69 254 ALA A N 1
ATOM 1980 C CA . ALA A 1 254 ? 0.759 -9.430 -7.719 1.00 98.69 254 ALA A CA 1
ATOM 1981 C C . ALA A 1 254 ? 0.515 -9.014 -6.264 1.00 98.69 254 ALA A C 1
ATOM 1983 O O . ALA A 1 254 ? -0.623 -8.923 -5.795 1.00 98.69 254 ALA A O 1
ATOM 1984 N N . VAL A 1 255 ? 1.602 -8.715 -5.556 1.00 98.69 255 VAL A N 1
ATOM 1985 C CA . VAL A 1 255 ? 1.548 -8.082 -4.235 1.00 98.69 255 VAL A CA 1
ATOM 1986 C C . VAL A 1 255 ? 2.149 -6.686 -4.313 1.00 98.69 255 VAL A C 1
ATOM 1988 O O . VAL A 1 255 ? 3.201 -6.464 -4.908 1.00 98.69 255 VAL A O 1
ATOM 1991 N N . MET A 1 256 ? 1.473 -5.714 -3.726 1.00 98.75 256 MET A N 1
ATOM 1992 C CA . MET A 1 256 ? 1.911 -4.329 -3.692 1.00 98.75 256 MET A CA 1
ATOM 1993 C C . MET A 1 256 ? 1.911 -3.819 -2.260 1.00 98.75 256 MET A C 1
ATOM 1995 O O . MET A 1 256 ? 1.160 -4.293 -1.409 1.00 98.75 256 MET A O 1
ATOM 1999 N N . GLY A 1 257 ? 2.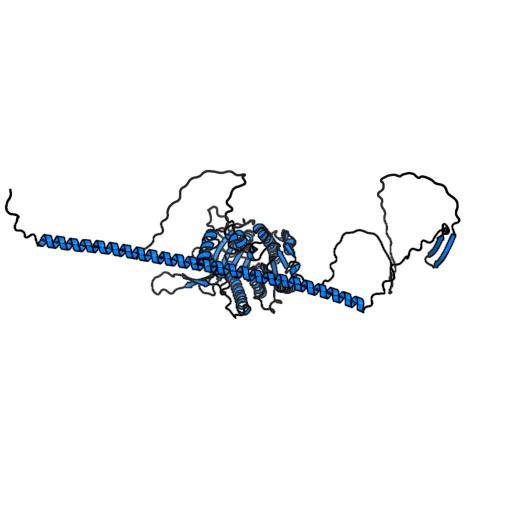720 -2.812 -1.971 1.00 98.56 257 GLY A N 1
ATOM 2000 C CA . GLY A 1 257 ? 2.578 -2.121 -0.702 1.00 98.56 257 GLY A CA 1
ATOM 2001 C C . GLY A 1 257 ? 3.472 -0.912 -0.556 1.00 98.56 257 GLY A C 1
ATOM 2002 O O . GLY A 1 257 ? 4.461 -0.758 -1.268 1.00 98.56 257 GLY A O 1
ATOM 2003 N N . HIS A 1 258 ? 3.098 -0.056 0.388 1.00 98.50 258 HIS A N 1
ATOM 2004 C CA . HIS A 1 258 ? 3.765 1.214 0.649 1.00 98.50 258 HIS A CA 1
ATOM 2005 C C . HIS A 1 258 ? 4.488 1.209 1.991 1.00 98.50 258 HIS A C 1
ATOM 2007 O O . HIS A 1 258 ? 3.904 0.795 2.994 1.00 98.50 258 HIS A O 1
ATOM 2013 N N . SER A 1 259 ? 5.713 1.740 2.057 1.00 97.31 259 SER A N 1
ATOM 2014 C CA . SER A 1 259 ? 6.472 1.869 3.307 1.00 97.31 259 SER A CA 1
ATOM 2015 C C . SER A 1 259 ? 6.648 0.506 3.991 1.00 97.31 259 SER A C 1
ATOM 2017 O O . SER A 1 259 ? 7.259 -0.393 3.408 1.00 97.31 259 SER A O 1
ATOM 2019 N N . PHE A 1 260 ? 6.074 0.300 5.181 1.00 98.44 260 PHE A N 1
ATOM 2020 C CA . PHE A 1 260 ? 6.009 -1.011 5.835 1.00 98.44 260 PHE A CA 1
ATOM 2021 C C . PHE A 1 260 ? 5.336 -2.079 4.945 1.00 98.44 260 PHE A C 1
ATOM 2023 O O . PHE A 1 260 ? 5.789 -3.220 4.867 1.00 98.44 260 PHE A O 1
ATOM 2030 N N . GLY A 1 261 ? 4.316 -1.684 4.182 1.00 98.50 261 GLY A N 1
ATOM 2031 C CA . GLY A 1 261 ? 3.691 -2.502 3.147 1.00 98.50 261 GLY A CA 1
ATOM 2032 C C . GLY A 1 261 ? 4.629 -2.886 2.013 1.00 98.50 261 GLY A C 1
ATOM 2033 O O . GLY A 1 261 ? 4.489 -3.976 1.470 1.00 98.50 261 GLY A O 1
ATOM 2034 N N . GLY A 1 262 ? 5.622 -2.054 1.693 1.00 97.62 262 GLY A N 1
ATOM 2035 C CA . GLY A 1 262 ? 6.653 -2.388 0.711 1.00 97.62 262 GLY A CA 1
ATOM 2036 C C . GLY A 1 262 ? 7.532 -3.544 1.190 1.00 97.62 262 GLY A C 1
ATOM 2037 O O . GLY A 1 262 ? 7.754 -4.495 0.445 1.00 97.62 262 GLY A O 1
ATOM 2038 N N . ALA A 1 263 ? 7.951 -3.528 2.461 1.00 96.25 263 ALA A N 1
ATOM 2039 C CA . ALA A 1 263 ? 8.647 -4.665 3.070 1.00 96.25 263 ALA A CA 1
ATOM 2040 C C . ALA A 1 263 ? 7.768 -5.924 3.111 1.00 96.25 263 ALA A C 1
ATOM 2042 O O . ALA A 1 263 ? 8.242 -7.012 2.786 1.00 96.25 263 ALA A O 1
ATOM 2043 N N . THR A 1 264 ? 6.480 -5.783 3.441 1.00 98.12 264 THR A N 1
ATOM 2044 C CA . THR A 1 264 ? 5.521 -6.896 3.382 1.00 98.12 264 THR A CA 1
ATOM 2045 C C . THR A 1 264 ? 5.375 -7.458 1.973 1.00 98.12 264 THR A C 1
ATOM 2047 O O . THR A 1 264 ? 5.366 -8.674 1.835 1.00 98.12 264 THR A O 1
ATOM 2050 N N . ALA A 1 265 ? 5.310 -6.627 0.930 1.00 97.56 265 ALA A N 1
ATOM 2051 C CA . ALA A 1 265 ? 5.211 -7.092 -0.453 1.00 97.56 265 ALA A CA 1
ATOM 2052 C C . ALA A 1 265 ? 6.452 -7.895 -0.875 1.00 97.56 265 ALA A C 1
ATOM 2054 O O . ALA A 1 265 ? 6.329 -8.984 -1.434 1.00 97.56 265 ALA A O 1
ATOM 2055 N N . VAL A 1 266 ? 7.648 -7.406 -0.530 1.00 95.62 266 VAL A N 1
ATOM 2056 C CA . VAL A 1 266 ? 8.914 -8.117 -0.776 1.00 95.62 266 VAL A CA 1
ATOM 2057 C C . VAL A 1 266 ? 8.951 -9.465 -0.048 1.00 95.62 266 VAL A C 1
ATOM 2059 O O . VAL A 1 266 ? 9.295 -10.484 -0.648 1.00 95.62 266 VAL A O 1
ATOM 2062 N N . LEU A 1 267 ? 8.582 -9.487 1.235 1.00 95.44 267 LEU A N 1
ATOM 2063 C CA . LEU A 1 267 ? 8.563 -10.703 2.053 1.00 95.44 267 LEU A CA 1
ATOM 2064 C C . LEU A 1 267 ? 7.504 -11.703 1.563 1.00 95.44 267 LEU A C 1
ATOM 2066 O O . LEU A 1 267 ? 7.786 -12.896 1.479 1.00 95.44 267 LEU A O 1
ATOM 2070 N N . ALA A 1 268 ? 6.315 -11.222 1.191 1.00 95.81 268 ALA A N 1
ATOM 2071 C CA . ALA A 1 268 ? 5.226 -12.039 0.664 1.00 95.81 268 ALA A CA 1
ATOM 2072 C C . ALA A 1 268 ? 5.622 -12.733 -0.643 1.00 95.81 268 ALA A C 1
ATOM 2074 O O . ALA A 1 268 ? 5.438 -13.941 -0.752 1.00 95.81 268 ALA A O 1
ATOM 2075 N N . LEU A 1 269 ? 6.238 -12.011 -1.587 1.00 95.62 269 LEU A N 1
ATOM 2076 C CA . LEU A 1 269 ? 6.733 -12.588 -2.844 1.00 95.62 269 LEU A CA 1
ATOM 2077 C C . LEU A 1 269 ? 7.770 -13.698 -2.620 1.00 95.62 269 LEU A C 1
ATOM 2079 O O . LEU A 1 269 ? 7.851 -14.665 -3.373 1.00 95.62 269 LEU A O 1
ATOM 2083 N N . ALA A 1 270 ? 8.598 -13.560 -1.590 1.00 92.19 270 ALA A N 1
ATOM 2084 C CA . ALA A 1 270 ? 9.597 -14.566 -1.256 1.00 92.19 270 ALA A CA 1
ATOM 2085 C C . ALA A 1 270 ? 8.994 -15.810 -0.566 1.00 92.19 270 ALA A C 1
ATOM 2087 O O . ALA A 1 270 ? 9.567 -16.898 -0.668 1.00 92.19 270 ALA A O 1
ATOM 2088 N N . GLN A 1 271 ? 7.857 -15.678 0.128 1.00 92.31 271 GLN A N 1
ATOM 2089 C CA . GLN A 1 271 ? 7.247 -16.761 0.913 1.00 92.31 271 GLN A CA 1
ATOM 2090 C C . GLN A 1 271 ? 6.101 -17.487 0.193 1.00 92.31 271 GLN A C 1
ATOM 2092 O O . GLN A 1 271 ? 5.974 -18.702 0.344 1.00 92.31 271 GLN A O 1
ATOM 2097 N N . GLU A 1 272 ? 5.308 -16.786 -0.615 1.00 94.25 272 GLU A N 1
ATOM 2098 C CA . GLU A 1 272 ? 4.123 -17.319 -1.294 1.00 94.25 272 GLU A CA 1
ATOM 2099 C C . GLU A 1 272 ? 4.350 -17.401 -2.811 1.00 94.25 272 GLU A C 1
ATOM 2101 O O . GLU A 1 272 ? 4.712 -16.419 -3.454 1.00 94.25 272 GLU A O 1
ATOM 2106 N N . VAL A 1 273 ? 4.152 -18.593 -3.381 1.00 93.12 273 VAL A N 1
ATOM 2107 C CA . VAL A 1 273 ? 4.433 -18.902 -4.796 1.00 93.12 273 VAL A CA 1
ATOM 2108 C C . VAL A 1 273 ? 3.403 -18.323 -5.755 1.00 93.12 273 VAL A C 1
ATOM 2110 O O . VAL A 1 273 ? 3.714 -18.138 -6.928 1.00 93.12 273 VAL A O 1
ATOM 2113 N N . GLN A 1 274 ? 2.182 -18.069 -5.283 1.00 95.62 274 GLN A N 1
ATOM 2114 C CA . GLN A 1 274 ? 1.122 -17.530 -6.134 1.00 95.62 274 GLN A CA 1
ATOM 2115 C C . GLN A 1 274 ? 1.393 -16.077 -6.554 1.00 95.62 274 GLN A C 1
ATOM 2117 O O . GLN A 1 274 ? 0.922 -15.648 -7.606 1.00 95.62 274 GLN A O 1
ATOM 2122 N N . PHE A 1 275 ? 2.174 -15.316 -5.777 1.00 96.94 275 PHE A N 1
ATOM 2123 C CA . PHE A 1 275 ? 2.591 -13.976 -6.184 1.00 96.94 275 PHE A CA 1
ATOM 2124 C C . PHE A 1 275 ? 3.668 -14.063 -7.268 1.00 96.94 275 PHE A C 1
ATOM 2126 O O . PHE A 1 275 ? 4.765 -14.565 -7.036 1.00 96.94 275 PHE A O 1
ATOM 2133 N N . ARG A 1 276 ? 3.375 -13.529 -8.456 1.00 97.25 276 ARG A N 1
ATOM 2134 C CA . ARG A 1 276 ? 4.308 -13.541 -9.594 1.00 97.25 276 ARG A CA 1
ATOM 2135 C C . ARG A 1 276 ? 5.320 -12.404 -9.561 1.00 97.25 276 ARG A C 1
ATOM 2137 O O . ARG A 1 276 ? 6.423 -12.557 -10.075 1.00 97.25 276 ARG A O 1
ATOM 2144 N N . CYS A 1 277 ? 4.955 -11.263 -8.984 1.00 97.75 277 CYS A N 1
ATOM 2145 C CA . CYS A 1 277 ? 5.828 -10.101 -8.838 1.00 97.75 277 CYS A CA 1
ATOM 2146 C C . CYS A 1 277 ? 5.392 -9.225 -7.658 1.00 97.75 277 CYS A C 1
ATOM 2148 O O . CYS A 1 277 ? 4.273 -9.366 -7.148 1.00 97.75 277 CYS A O 1
ATOM 2150 N N . ALA A 1 278 ? 6.276 -8.318 -7.233 1.00 98.00 278 ALA A N 1
ATOM 2151 C CA . ALA A 1 278 ? 5.977 -7.338 -6.196 1.00 98.00 278 ALA A CA 1
ATOM 2152 C C . ALA A 1 278 ? 6.250 -5.903 -6.644 1.00 98.00 278 ALA A C 1
ATOM 2154 O O . ALA A 1 278 ? 7.258 -5.637 -7.296 1.00 98.00 278 ALA A O 1
ATOM 2155 N N . VAL A 1 279 ? 5.404 -4.968 -6.209 1.00 98.69 279 VAL A N 1
ATOM 2156 C CA . VAL A 1 279 ? 5.686 -3.528 -6.287 1.00 98.69 279 VAL A CA 1
ATOM 2157 C C . VAL A 1 279 ? 5.803 -2.959 -4.880 1.00 98.69 279 VAL A C 1
ATOM 2159 O O . VAL A 1 279 ? 4.872 -3.034 -4.078 1.00 98.69 279 VAL A O 1
ATOM 2162 N N . ALA A 1 280 ? 6.946 -2.359 -4.585 1.00 98.06 280 ALA A N 1
ATOM 2163 C CA . ALA A 1 280 ? 7.253 -1.784 -3.290 1.00 98.06 280 ALA A CA 1
ATOM 2164 C C . ALA A 1 280 ? 7.374 -0.259 -3.427 1.00 98.06 280 ALA A C 1
ATOM 2166 O O . ALA A 1 280 ? 8.371 0.266 -3.927 1.00 98.06 280 ALA A O 1
ATOM 2167 N N . LEU A 1 281 ? 6.326 0.445 -3.003 1.00 98.25 281 LEU A N 1
ATOM 2168 C CA . LEU A 1 281 ? 6.234 1.902 -3.027 1.00 98.25 281 LEU A CA 1
ATOM 2169 C C . LEU A 1 281 ? 6.984 2.460 -1.810 1.00 98.25 281 LEU A C 1
ATOM 2171 O O . LEU A 1 281 ? 6.566 2.257 -0.668 1.00 98.25 281 LEU A O 1
ATOM 2175 N N . ASP A 1 282 ? 8.131 3.084 -2.068 1.00 96.06 282 ASP A N 1
ATOM 2176 C CA . ASP A 1 282 ? 8.992 3.749 -1.087 1.00 96.06 282 ASP A CA 1
ATOM 2177 C C . ASP A 1 282 ? 9.212 2.902 0.177 1.00 96.06 282 ASP A C 1
ATOM 2179 O O . ASP A 1 282 ? 8.894 3.277 1.308 1.00 96.06 282 ASP A O 1
ATOM 2183 N N . ALA A 1 283 ? 9.692 1.678 -0.056 1.00 96.31 283 ALA A N 1
ATOM 2184 C CA . ALA A 1 283 ? 9.703 0.613 0.934 1.00 96.31 283 ALA A CA 1
ATOM 2185 C C . ALA A 1 283 ? 10.561 0.959 2.157 1.00 96.31 283 ALA A C 1
ATOM 2187 O O . ALA A 1 283 ? 11.719 1.363 2.034 1.00 96.31 283 ALA A O 1
ATOM 2188 N N . TRP A 1 284 ? 10.012 0.712 3.346 1.00 95.50 284 TRP A N 1
ATOM 2189 C CA . TRP A 1 284 ? 10.756 0.772 4.598 1.00 95.50 284 TRP A CA 1
ATOM 2190 C C . TRP A 1 284 ? 11.298 -0.616 4.918 1.00 95.50 284 TRP A C 1
ATOM 2192 O O . TRP A 1 284 ? 10.590 -1.457 5.460 1.00 95.50 284 TRP A O 1
ATOM 2202 N N . MET A 1 285 ? 12.550 -0.870 4.543 1.00 91.94 285 MET A N 1
ATOM 2203 C CA . MET A 1 285 ? 13.119 -2.223 4.553 1.00 91.94 285 MET A CA 1
ATOM 2204 C C . MET A 1 285 ? 13.612 -2.705 5.926 1.00 91.94 285 MET A C 1
ATOM 2206 O O . MET A 1 285 ? 13.920 -3.882 6.080 1.00 91.94 285 MET A O 1
ATOM 2210 N N . PHE A 1 286 ? 13.674 -1.817 6.922 1.00 92.56 286 PHE A N 1
ATOM 2211 C CA . PHE A 1 286 ? 14.144 -2.110 8.284 1.00 92.56 286 PHE A CA 1
ATOM 2212 C C . PHE A 1 286 ? 13.501 -3.344 8.956 1.00 92.56 286 PHE A C 1
ATOM 2214 O O . PHE A 1 286 ? 14.221 -4.064 9.643 1.00 92.56 286 PHE A O 1
ATOM 2221 N N . PRO A 1 287 ? 12.192 -3.635 8.790 1.00 92.75 287 PRO A N 1
ATOM 2222 C CA . PRO A 1 287 ? 11.559 -4.789 9.438 1.00 92.75 287 PRO A CA 1
ATOM 2223 C C . PRO A 1 287 ? 12.015 -6.159 8.909 1.00 92.75 287 PRO A C 1
ATOM 2225 O O . PRO A 1 287 ? 11.668 -7.185 9.497 1.00 92.75 287 PRO A O 1
ATOM 2228 N N . LEU A 1 288 ? 12.750 -6.198 7.794 1.00 89.38 288 LEU A N 1
ATOM 2229 C CA . LEU A 1 288 ? 13.248 -7.435 7.199 1.00 89.38 288 LEU A CA 1
ATOM 2230 C C . LEU A 1 288 ? 14.588 -7.840 7.821 1.00 89.38 288 LEU A C 1
ATOM 2232 O O . LEU A 1 288 ? 15.499 -7.025 7.965 1.00 89.38 288 LEU A O 1
ATOM 2236 N N . GLU A 1 289 ? 14.731 -9.123 8.151 1.00 80.44 289 GLU A N 1
ATOM 2237 C CA . GLU A 1 289 ? 15.994 -9.675 8.647 1.00 80.44 289 GLU A CA 1
ATOM 2238 C C . GLU A 1 289 ? 17.122 -9.499 7.635 1.00 80.44 289 GLU A C 1
ATOM 2240 O O . GLU A 1 289 ? 16.917 -9.605 6.422 1.00 80.44 289 GLU A O 1
ATOM 2245 N N . HIS A 1 290 ? 18.340 -9.273 8.134 1.00 69.62 290 HIS A N 1
ATOM 2246 C CA . HIS A 1 290 ? 19.470 -9.018 7.251 1.00 69.62 290 HIS A CA 1
ATOM 2247 C C . HIS A 1 290 ? 19.863 -10.217 6.366 1.00 69.62 290 HIS A C 1
ATOM 2249 O O . HIS A 1 290 ? 20.459 -10.033 5.304 1.00 69.62 290 HIS A O 1
ATOM 2255 N N . ASP A 1 291 ? 19.466 -11.421 6.775 1.00 63.59 291 ASP A N 1
ATOM 2256 C CA . ASP A 1 291 ? 19.775 -12.681 6.098 1.00 63.59 291 ASP A CA 1
ATOM 2257 C C . ASP A 1 291 ? 18.661 -13.125 5.127 1.00 63.59 291 ASP A C 1
ATOM 2259 O O . ASP A 1 291 ? 18.802 -14.126 4.422 1.00 63.59 291 ASP A O 1
ATOM 2263 N N . PHE A 1 292 ? 17.550 -12.377 5.050 1.00 62.81 292 PHE A N 1
ATOM 2264 C CA . PHE A 1 292 ? 16.362 -12.750 4.272 1.00 62.81 292 PHE A CA 1
ATOM 2265 C C . PHE A 1 292 ? 16.494 -12.509 2.756 1.00 62.81 292 PHE A C 1
ATOM 2267 O O . PHE A 1 292 ? 15.846 -13.172 1.944 1.00 62.81 292 PHE A O 1
ATOM 2274 N N . TYR A 1 293 ? 17.353 -11.578 2.343 1.00 60.84 293 TYR A N 1
ATOM 2275 C CA . TYR A 1 293 ? 17.356 -11.029 0.980 1.00 60.84 293 TYR A CA 1
ATOM 2276 C C . TYR A 1 293 ? 17.677 -11.973 -0.200 1.00 60.84 293 TYR A C 1
ATOM 2278 O O . TYR A 1 293 ? 17.306 -11.601 -1.314 1.00 60.84 293 TYR A O 1
ATOM 2286 N N . PRO A 1 294 ? 18.294 -13.168 -0.053 1.00 54.00 294 PRO A N 1
ATOM 2287 C CA . PRO A 1 294 ? 18.584 -14.037 -1.199 1.00 54.00 294 PRO A CA 1
ATOM 2288 C C . PRO A 1 294 ? 17.421 -14.957 -1.643 1.00 54.00 294 PRO A C 1
ATOM 2290 O O . PRO A 1 294 ? 17.672 -15.959 -2.304 1.00 54.00 294 PRO A O 1
ATOM 2293 N N . LYS A 1 295 ? 16.153 -14.676 -1.289 1.00 61.34 295 LYS A N 1
ATOM 2294 C CA . LYS A 1 295 ? 15.014 -15.594 -1.552 1.00 61.34 295 LYS A CA 1
ATOM 2295 C C . LYS A 1 295 ? 13.826 -15.013 -2.331 1.00 61.34 295 LYS A C 1
ATOM 2297 O O . LYS A 1 295 ? 12.796 -15.678 -2.421 1.00 61.34 295 LYS A O 1
ATOM 2302 N N . ALA A 1 296 ? 13.922 -13.806 -2.891 1.00 62.34 296 ALA A N 1
ATOM 2303 C CA . ALA A 1 296 ? 12.840 -13.283 -3.732 1.00 62.34 296 ALA A CA 1
ATOM 2304 C C . ALA A 1 296 ? 12.671 -14.174 -4.976 1.00 62.34 296 ALA A C 1
ATOM 2306 O O . ALA A 1 296 ? 13.589 -14.300 -5.781 1.00 62.34 296 ALA A O 1
ATOM 2307 N N . ARG A 1 297 ? 11.511 -14.829 -5.105 1.00 77.31 297 ARG A N 1
ATOM 2308 C CA . ARG A 1 297 ? 11.238 -15.805 -6.176 1.00 77.31 297 ARG A CA 1
ATOM 2309 C C . ARG A 1 297 ? 10.889 -15.166 -7.519 1.00 77.31 297 ARG A C 1
ATOM 2311 O O . ARG A 1 297 ? 10.937 -15.846 -8.536 1.00 77.31 297 ARG A O 1
ATOM 2318 N N . GLY A 1 298 ? 10.539 -13.884 -7.516 1.00 90.69 298 GLY A N 1
ATOM 2319 C CA . GLY A 1 298 ? 10.151 -13.132 -8.703 1.00 90.69 298 GLY A CA 1
ATOM 2320 C C . GLY A 1 298 ? 10.698 -11.703 -8.691 1.00 90.69 298 GLY A C 1
ATOM 2321 O O . GLY A 1 298 ? 11.400 -11.309 -7.752 1.00 90.69 298 GLY A O 1
ATOM 2322 N N . PRO A 1 299 ? 10.371 -10.909 -9.721 1.00 95.81 299 PRO A N 1
ATOM 2323 C CA . PRO A 1 299 ? 10.837 -9.539 -9.844 1.00 95.81 299 PRO A CA 1
ATOM 2324 C C . PRO A 1 299 ? 10.165 -8.614 -8.829 1.00 95.81 299 PRO A C 1
ATOM 2326 O O . PRO A 1 299 ? 8.960 -8.698 -8.571 1.00 95.81 299 PRO A O 1
ATOM 2329 N N . VAL A 1 300 ? 10.957 -7.680 -8.305 1.00 97.00 300 VAL A N 1
ATOM 2330 C CA . VAL A 1 300 ? 10.505 -6.604 -7.422 1.00 97.00 300 VAL A CA 1
ATOM 2331 C C . VAL A 1 300 ? 10.715 -5.263 -8.112 1.00 97.00 300 VAL A C 1
ATOM 2333 O O . VAL A 1 300 ? 11.813 -4.968 -8.590 1.00 97.00 300 VAL A O 1
ATOM 2336 N N . PHE A 1 301 ? 9.678 -4.432 -8.118 1.00 98.25 301 PHE A N 1
ATOM 2337 C CA . PHE A 1 301 ? 9.754 -3.054 -8.574 1.00 98.25 301 PHE A CA 1
ATOM 2338 C C . PHE A 1 301 ? 9.715 -2.086 -7.399 1.00 98.25 301 PHE A C 1
ATOM 2340 O O . PHE A 1 301 ? 8.682 -1.921 -6.751 1.00 98.25 301 PHE A O 1
ATOM 2347 N N . PHE A 1 302 ? 10.843 -1.443 -7.122 1.00 98.06 302 PHE A N 1
ATOM 2348 C CA . PHE A 1 302 ? 10.942 -0.389 -6.121 1.00 98.06 302 PHE A CA 1
ATOM 2349 C C . PHE A 1 302 ? 10.660 0.967 -6.767 1.00 98.06 302 PHE A C 1
ATOM 2351 O O . PHE A 1 302 ? 11.402 1.396 -7.652 1.00 98.06 302 PHE A O 1
ATOM 2358 N N . VAL A 1 303 ? 9.609 1.644 -6.304 1.00 98.06 303 VAL A N 1
ATOM 2359 C CA . VAL A 1 303 ? 9.236 2.996 -6.745 1.00 98.06 303 VAL A CA 1
ATOM 2360 C C . VAL A 1 303 ? 9.399 3.937 -5.562 1.00 98.06 303 VAL A C 1
ATOM 2362 O O . VAL A 1 303 ? 8.529 4.015 -4.695 1.00 98.06 303 VAL A O 1
ATOM 2365 N N . ASN A 1 304 ? 10.533 4.621 -5.495 1.00 97.19 304 ASN A N 1
ATOM 2366 C CA . ASN A 1 304 ? 10.927 5.418 -4.338 1.00 97.19 304 ASN A CA 1
ATOM 2367 C C . ASN A 1 304 ? 10.506 6.881 -4.470 1.00 97.19 304 ASN A C 1
ATOM 2369 O O . ASN A 1 304 ? 10.468 7.432 -5.572 1.00 97.19 304 ASN A O 1
ATOM 2373 N N . ALA A 1 305 ? 10.264 7.530 -3.334 1.00 93.62 305 ALA A N 1
ATOM 2374 C CA . ALA A 1 305 ? 10.208 8.984 -3.270 1.00 93.62 305 ALA A CA 1
ATOM 2375 C C . ALA A 1 305 ? 11.626 9.550 -3.112 1.00 93.62 305 ALA A C 1
ATOM 2377 O O . ALA A 1 305 ? 12.506 8.907 -2.537 1.00 93.62 305 ALA A O 1
ATOM 2378 N N . GLU A 1 306 ? 11.852 10.778 -3.577 1.00 90.44 306 GLU A N 1
ATOM 2379 C CA . GLU A 1 306 ? 13.179 11.399 -3.546 1.00 90.44 306 GLU A CA 1
ATOM 2380 C C . GLU A 1 306 ? 13.743 11.506 -2.118 1.00 90.44 306 GLU A C 1
ATOM 2382 O O . GLU A 1 306 ? 14.897 11.166 -1.868 1.00 90.44 306 GLU A O 1
ATOM 2387 N N . LYS A 1 307 ? 12.922 11.936 -1.152 1.00 83.44 307 LYS A N 1
ATOM 2388 C CA . LYS A 1 307 ? 13.409 12.400 0.163 1.00 83.44 307 LYS A CA 1
ATOM 2389 C C . LYS A 1 307 ? 13.303 11.395 1.318 1.00 83.44 307 LYS A C 1
ATOM 2391 O O . LYS A 1 307 ? 13.587 11.770 2.451 1.00 83.44 307 LYS A O 1
ATOM 2396 N N . PHE A 1 308 ? 12.872 10.157 1.078 1.00 87.44 308 PHE A N 1
ATOM 2397 C CA . PHE A 1 308 ? 12.632 9.180 2.156 1.00 87.44 308 PHE A CA 1
ATOM 2398 C C . PHE A 1 308 ? 13.763 8.162 2.338 1.00 87.44 308 PHE A C 1
ATOM 2400 O O . PHE A 1 308 ? 14.057 7.748 3.458 1.00 87.44 308 PHE A O 1
ATOM 2407 N N . GLN A 1 309 ? 14.394 7.748 1.242 1.00 90.38 309 GLN A N 1
ATOM 2408 C CA . GLN A 1 309 ? 15.326 6.625 1.244 1.00 90.38 309 GLN A CA 1
ATOM 2409 C C . GLN A 1 309 ? 16.684 6.964 1.876 1.00 90.38 309 GLN A C 1
ATOM 2411 O O . GLN A 1 309 ? 17.181 8.085 1.771 1.00 90.38 309 GLN A O 1
ATOM 2416 N N . THR A 1 310 ? 17.322 5.957 2.482 1.00 88.50 310 THR A N 1
ATOM 2417 C CA . THR A 1 310 ? 18.699 6.036 3.005 1.00 88.50 310 THR A CA 1
ATOM 2418 C C . THR A 1 310 ? 19.664 5.200 2.168 1.00 88.50 310 THR A C 1
ATOM 2420 O O . THR A 1 310 ? 19.249 4.301 1.433 1.00 88.50 310 THR A O 1
ATOM 2423 N N . VAL A 1 311 ? 20.971 5.446 2.298 1.00 87.81 311 VAL A N 1
ATOM 2424 C CA . VAL A 1 311 ? 22.013 4.689 1.578 1.00 87.81 311 VAL A CA 1
ATOM 2425 C C . VAL A 1 311 ? 21.944 3.195 1.912 1.00 87.81 311 VAL A C 1
ATOM 2427 O O . VAL A 1 311 ? 22.057 2.349 1.025 1.00 87.81 311 VAL A O 1
ATOM 2430 N N . GLU A 1 312 ? 21.715 2.854 3.178 1.00 86.56 312 GLU A N 1
ATOM 2431 C CA . GLU A 1 312 ? 21.595 1.475 3.661 1.00 86.56 312 GLU A CA 1
ATOM 2432 C C . GLU A 1 312 ? 20.399 0.777 3.012 1.00 86.56 312 GLU A C 1
ATOM 2434 O O . GLU A 1 312 ? 20.532 -0.334 2.495 1.00 86.56 312 GLU A O 1
ATOM 2439 N N . THR A 1 313 ? 19.253 1.462 2.978 1.00 88.56 313 THR A N 1
ATOM 2440 C CA . THR A 1 313 ? 18.012 0.944 2.394 1.00 88.56 313 THR A CA 1
ATOM 2441 C C . THR A 1 313 ? 18.152 0.753 0.882 1.00 88.56 313 THR A C 1
ATOM 2443 O O . THR A 1 313 ? 17.814 -0.307 0.358 1.00 88.56 313 THR A O 1
ATOM 2446 N N . ILE A 1 314 ? 18.757 1.711 0.175 1.00 90.75 314 ILE A N 1
ATOM 2447 C CA . ILE A 1 314 ? 19.043 1.583 -1.261 1.00 90.75 314 ILE A CA 1
ATOM 2448 C C . ILE A 1 314 ? 20.010 0.429 -1.544 1.00 90.75 314 ILE A C 1
ATOM 2450 O O . ILE A 1 314 ? 19.802 -0.332 -2.489 1.00 90.75 314 ILE A O 1
ATOM 2454 N N . ASN A 1 315 ? 21.063 0.258 -0.742 1.00 89.19 315 ASN A N 1
ATOM 2455 C CA . ASN A 1 315 ? 21.993 -0.863 -0.905 1.00 89.19 315 ASN A CA 1
ATOM 2456 C C . ASN A 1 315 ? 21.293 -2.209 -0.723 1.00 89.19 315 ASN A C 1
ATOM 2458 O O . ASN A 1 315 ? 21.628 -3.183 -1.397 1.00 89.19 315 ASN A O 1
ATOM 2462 N N . LEU A 1 316 ? 20.297 -2.258 0.152 1.00 88.62 316 LEU A N 1
ATOM 2463 C CA . LEU A 1 316 ? 19.477 -3.435 0.356 1.00 88.62 316 LEU A CA 1
ATOM 2464 C C . LEU A 1 316 ? 18.563 -3.738 -0.831 1.00 88.62 316 LEU A C 1
ATOM 2466 O O . LEU A 1 316 ? 18.541 -4.870 -1.313 1.00 88.62 316 LEU A O 1
ATOM 2470 N N . MET A 1 317 ? 17.886 -2.720 -1.362 1.00 91.38 317 MET A N 1
ATOM 2471 C CA . MET A 1 317 ? 17.104 -2.841 -2.595 1.00 91.38 317 MET A CA 1
ATOM 2472 C C . MET A 1 317 ? 17.982 -3.316 -3.759 1.00 91.38 317 MET A C 1
ATOM 2474 O O . MET A 1 317 ? 17.591 -4.215 -4.502 1.00 91.38 317 MET A O 1
ATOM 2478 N N . LYS A 1 318 ? 19.206 -2.781 -3.884 1.00 91.00 318 LYS A N 1
ATOM 2479 C CA . LYS A 1 318 ? 20.190 -3.216 -4.890 1.00 91.00 318 LYS A CA 1
ATOM 2480 C C . LYS A 1 318 ? 20.582 -4.684 -4.716 1.00 91.00 318 LYS A C 1
ATOM 2482 O O . LYS A 1 318 ? 20.669 -5.394 -5.713 1.00 91.00 318 LYS A O 1
ATOM 2487 N N . LYS A 1 319 ? 20.779 -5.159 -3.479 1.00 88.75 319 LYS A N 1
ATOM 2488 C CA . LYS A 1 319 ? 21.051 -6.582 -3.199 1.00 88.75 319 LYS A CA 1
ATOM 2489 C C . LYS A 1 319 ? 19.903 -7.483 -3.652 1.00 88.75 319 LYS A C 1
ATOM 2491 O O . LYS A 1 319 ? 20.176 -8.526 -4.233 1.00 88.75 319 LYS A O 1
ATOM 2496 N N . ILE A 1 320 ? 18.653 -7.075 -3.425 1.00 88.69 320 ILE A N 1
ATOM 2497 C CA . ILE A 1 320 ? 17.466 -7.808 -3.896 1.00 88.69 320 ILE A CA 1
ATOM 2498 C C . ILE A 1 320 ? 17.404 -7.794 -5.425 1.00 88.69 320 ILE A C 1
ATOM 2500 O O . ILE A 1 320 ? 17.219 -8.838 -6.042 1.00 88.69 320 ILE A O 1
ATOM 2504 N N . CYS A 1 321 ? 17.618 -6.635 -6.052 1.00 90.44 321 CYS A N 1
ATOM 2505 C CA . CYS A 1 321 ? 17.589 -6.528 -7.511 1.00 90.44 321 CYS A CA 1
ATOM 2506 C C . CYS A 1 321 ? 18.694 -7.349 -8.185 1.00 90.44 321 CYS A C 1
ATOM 2508 O O . CYS A 1 321 ? 18.479 -7.881 -9.266 1.00 90.44 321 CYS A O 1
ATOM 2510 N N . ALA A 1 322 ? 19.846 -7.520 -7.534 1.00 88.94 322 ALA A N 1
ATOM 2511 C CA . ALA A 1 322 ? 20.916 -8.381 -8.029 1.00 88.94 322 ALA A CA 1
ATOM 2512 C C . ALA A 1 322 ? 20.543 -9.878 -8.066 1.00 88.94 322 ALA A C 1
ATOM 2514 O O . ALA A 1 322 ? 21.216 -10.636 -8.755 1.00 88.94 322 ALA A O 1
ATOM 2515 N N . GLN A 1 323 ? 19.496 -10.310 -7.351 1.00 85.81 323 GLN A N 1
ATOM 2516 C CA . GLN A 1 323 ? 19.020 -11.702 -7.381 1.00 85.81 323 GLN A CA 1
ATOM 2517 C C . GLN A 1 323 ? 18.078 -11.989 -8.553 1.00 85.81 323 GLN A C 1
ATOM 2519 O O . GLN A 1 323 ? 17.849 -13.149 -8.882 1.00 85.81 323 GLN A O 1
ATOM 2524 N N . HIS A 1 324 ? 17.504 -10.955 -9.173 1.00 89.06 324 HIS A N 1
ATOM 2525 C CA . HIS A 1 324 ? 16.535 -11.127 -10.246 1.00 89.06 324 HIS A CA 1
ATOM 2526 C C . HIS A 1 324 ? 16.682 -10.006 -11.275 1.00 89.06 324 HIS A C 1
ATOM 2528 O O . HIS A 1 324 ? 16.306 -8.865 -11.016 1.00 89.06 324 HIS A O 1
ATOM 2534 N N . GLU A 1 325 ? 17.177 -10.337 -12.469 1.00 88.94 325 GLU A N 1
ATOM 2535 C CA . GLU A 1 325 ? 17.572 -9.370 -13.508 1.00 88.94 325 GLU A CA 1
ATOM 2536 C C . GLU A 1 325 ? 16.448 -8.445 -13.981 1.00 88.94 325 GLU A C 1
ATOM 2538 O O . GLU A 1 325 ? 16.715 -7.386 -14.544 1.00 88.94 325 GLU A O 1
ATOM 2543 N N . GLN A 1 326 ? 15.188 -8.832 -13.779 1.00 93.69 326 GLN A N 1
ATOM 2544 C CA . GLN A 1 326 ? 14.031 -8.011 -14.141 1.00 93.69 326 GLN A CA 1
ATOM 2545 C C . GLN A 1 326 ? 13.538 -7.099 -13.007 1.00 93.69 326 GLN A C 1
ATOM 2547 O O . GLN A 1 326 ? 12.626 -6.307 -13.222 1.00 93.69 326 GLN A O 1
ATOM 2552 N N . SER A 1 327 ? 14.125 -7.191 -11.812 1.00 95.44 327 SER A N 1
ATOM 2553 C CA . SER A 1 327 ? 13.843 -6.252 -10.727 1.00 95.44 327 SER A CA 1
ATOM 2554 C C . SER A 1 327 ? 14.395 -4.871 -11.061 1.00 95.44 327 SER A C 1
ATOM 2556 O O . SER A 1 327 ? 15.438 -4.734 -11.713 1.00 95.44 327 SER A O 1
ATOM 2558 N N . ARG A 1 328 ? 13.691 -3.830 -10.626 1.00 96.25 328 ARG A N 1
ATOM 2559 C CA . ARG A 1 328 ? 14.011 -2.440 -10.965 1.00 96.25 328 ARG A CA 1
ATOM 2560 C C . ARG A 1 328 ? 13.859 -1.533 -9.762 1.00 96.25 328 ARG A C 1
ATOM 2562 O O . ARG A 1 328 ? 13.048 -1.783 -8.876 1.00 96.25 328 ARG A O 1
ATOM 2569 N N . ILE A 1 329 ? 14.655 -0.472 -9.758 1.00 96.88 329 ILE A N 1
ATOM 2570 C CA . ILE A 1 329 ? 14.567 0.619 -8.793 1.00 96.88 329 ILE A CA 1
ATOM 2571 C C . ILE A 1 329 ? 14.423 1.894 -9.604 1.00 96.88 329 ILE A C 1
ATOM 2573 O O . ILE A 1 329 ? 15.261 2.163 -10.466 1.00 96.88 329 ILE A O 1
ATOM 2577 N N . VAL A 1 330 ? 13.397 2.676 -9.307 1.00 97.44 330 VAL A N 1
ATOM 2578 C CA . VAL A 1 330 ? 13.214 4.026 -9.838 1.00 97.44 330 VAL A CA 1
ATOM 2579 C C . VAL A 1 330 ? 12.937 4.982 -8.691 1.00 97.44 330 VAL A C 1
ATOM 2581 O O . VAL A 1 330 ? 12.424 4.582 -7.643 1.00 97.44 330 VAL A O 1
ATOM 2584 N N . THR A 1 331 ? 13.268 6.252 -8.887 1.00 97.19 331 THR A N 1
ATOM 2585 C CA . THR A 1 331 ? 12.939 7.316 -7.938 1.00 97.19 331 THR A CA 1
ATOM 2586 C C . THR A 1 331 ? 12.125 8.394 -8.634 1.00 97.19 331 THR A C 1
ATOM 2588 O O . THR A 1 331 ? 12.487 8.841 -9.722 1.00 97.19 331 THR A O 1
ATOM 2591 N N . VAL A 1 332 ? 11.044 8.816 -7.982 1.00 96.19 332 VAL A N 1
ATOM 2592 C CA . VAL A 1 332 ? 10.185 9.921 -8.407 1.00 96.19 332 VAL A CA 1
ATOM 2593 C C . VAL A 1 332 ? 10.711 11.217 -7.785 1.00 96.19 332 VAL A C 1
ATOM 2595 O O . VAL A 1 332 ? 10.616 11.429 -6.573 1.00 96.19 332 VAL A O 1
ATOM 2598 N N . LEU A 1 333 ? 11.300 12.073 -8.613 1.00 93.62 333 LEU A N 1
ATOM 2599 C CA . LEU A 1 333 ? 11.832 13.378 -8.232 1.00 93.62 333 LEU A CA 1
ATOM 2600 C C . LEU A 1 333 ? 10.713 14.314 -7.772 1.00 93.62 333 LEU A C 1
ATOM 2602 O O . LEU A 1 333 ? 9.618 14.326 -8.326 1.00 93.62 333 LEU A O 1
ATOM 2606 N N . GLY A 1 334 ? 10.979 15.105 -6.740 1.00 89.31 334 GLY A N 1
ATOM 2607 C CA . GLY A 1 334 ? 10.013 16.012 -6.134 1.00 89.31 334 GLY A CA 1
ATOM 2608 C C . GLY A 1 334 ? 8.937 15.331 -5.287 1.00 89.31 334 GLY A C 1
ATOM 2609 O O . GLY A 1 334 ? 8.223 16.029 -4.565 1.00 89.31 334 GLY A O 1
ATOM 2610 N N . ALA A 1 335 ? 8.826 13.999 -5.313 1.00 90.94 335 ALA A N 1
ATOM 2611 C CA . ALA A 1 335 ? 7.924 13.255 -4.444 1.00 90.94 335 ALA A CA 1
ATOM 2612 C C . ALA A 1 335 ? 8.491 13.119 -3.021 1.00 90.94 335 ALA A C 1
ATOM 2614 O O . ALA A 1 335 ? 9.701 13.014 -2.796 1.00 90.94 335 ALA A O 1
ATOM 2615 N N . VAL A 1 336 ? 7.591 13.072 -2.043 1.00 90.12 336 VAL A N 1
ATOM 2616 C CA . VAL A 1 336 ? 7.892 12.756 -0.638 1.00 90.12 336 VAL A CA 1
ATOM 2617 C C . VAL A 1 336 ? 7.182 11.468 -0.245 1.00 90.12 336 VAL A C 1
ATOM 2619 O O . VAL A 1 336 ? 6.267 11.037 -0.938 1.00 90.12 336 VAL A O 1
ATOM 2622 N N . HIS A 1 337 ? 7.539 10.882 0.898 1.00 90.69 337 HIS A N 1
ATOM 2623 C CA . HIS A 1 337 ? 6.950 9.619 1.363 1.00 90.69 337 HIS A CA 1
ATOM 2624 C C . HIS A 1 337 ? 5.410 9.609 1.309 1.00 90.69 337 HIS A C 1
ATOM 2626 O O . HIS A 1 337 ? 4.777 8.678 0.826 1.00 90.69 337 HIS A O 1
ATOM 2632 N N . ARG A 1 338 ? 4.775 10.711 1.732 1.00 85.62 338 ARG A N 1
ATOM 2633 C CA . ARG A 1 338 ? 3.309 10.845 1.743 1.00 85.62 338 ARG A CA 1
ATOM 2634 C C . ARG A 1 338 ? 2.679 11.025 0.358 1.00 85.62 338 ARG A C 1
ATOM 2636 O O . ARG A 1 338 ? 1.473 10.812 0.248 1.00 85.62 338 ARG A O 1
ATOM 2643 N N . SER A 1 339 ? 3.454 11.373 -0.676 1.00 87.81 339 SER A N 1
ATOM 2644 C CA . SER A 1 339 ? 2.975 11.483 -2.065 1.00 87.81 339 SER A CA 1
ATOM 2645 C C . SER A 1 339 ? 2.412 10.161 -2.592 1.00 87.81 339 SER A C 1
ATOM 2647 O O . SER A 1 339 ? 1.649 10.163 -3.547 1.00 87.81 339 SER A O 1
ATOM 2649 N N . GLN A 1 340 ? 2.759 9.037 -1.962 1.00 90.56 340 GLN A N 1
ATOM 2650 C CA . GLN A 1 340 ? 2.287 7.702 -2.326 1.00 90.56 340 GLN A CA 1
ATOM 2651 C C . GLN A 1 340 ? 1.046 7.255 -1.534 1.00 90.56 340 GLN A C 1
ATOM 2653 O O . GLN A 1 340 ? 0.724 6.068 -1.480 1.00 90.56 340 GLN A O 1
ATOM 2658 N N . THR A 1 341 ? 0.349 8.201 -0.902 1.00 92.31 341 THR A N 1
ATOM 2659 C CA . THR A 1 341 ? -0.890 7.973 -0.148 1.00 92.31 341 THR A CA 1
ATOM 2660 C C . THR A 1 341 ? -1.950 8.988 -0.557 1.00 92.31 341 THR A C 1
ATOM 2662 O O . THR A 1 341 ? -1.630 10.069 -1.052 1.00 92.31 341 THR A O 1
ATOM 2665 N N . ASP A 1 342 ? -3.211 8.694 -0.256 1.00 91.88 342 ASP A N 1
ATOM 2666 C CA . ASP A 1 342 ? -4.341 9.578 -0.566 1.00 91.88 342 ASP A CA 1
ATOM 2667 C C . ASP A 1 342 ? -4.247 10.966 0.103 1.00 91.88 342 ASP A C 1
ATOM 2669 O O . ASP A 1 342 ? -4.850 11.931 -0.367 1.00 91.88 342 ASP A O 1
ATOM 2673 N N . PHE A 1 343 ? -3.447 11.118 1.168 1.00 86.19 343 PHE A N 1
ATOM 2674 C CA . PHE A 1 343 ? -3.211 12.421 1.804 1.00 86.19 343 PHE A CA 1
ATOM 2675 C C . PHE A 1 343 ? -2.612 13.465 0.851 1.00 86.19 343 PHE A C 1
ATOM 2677 O O . PHE A 1 343 ? -2.747 14.667 1.102 1.00 86.19 343 PHE A O 1
ATOM 2684 N N . ALA A 1 344 ? -1.989 13.037 -0.249 1.00 85.44 344 ALA A N 1
ATOM 2685 C CA . ALA A 1 344 ? -1.482 13.936 -1.277 1.00 85.44 344 ALA A CA 1
ATOM 2686 C C . ALA A 1 344 ? -2.598 14.793 -1.917 1.00 85.44 344 ALA A C 1
ATOM 2688 O O . ALA A 1 344 ? -2.352 15.949 -2.264 1.00 85.44 344 ALA A O 1
ATOM 2689 N N . PHE A 1 345 ? -3.833 14.278 -1.984 1.00 83.62 345 PHE A N 1
ATOM 2690 C CA . PHE A 1 345 ? -4.982 14.933 -2.633 1.00 83.62 345 PHE A CA 1
ATOM 2691 C C . PHE A 1 345 ? -5.876 15.707 -1.667 1.00 83.62 345 PHE A C 1
ATOM 2693 O O . PHE A 1 345 ? -6.530 16.673 -2.052 1.00 83.62 345 PHE A O 1
ATOM 2700 N N . VAL A 1 346 ? -5.899 15.306 -0.395 1.00 69.94 346 VAL A N 1
ATOM 2701 C CA . VAL A 1 346 ? -6.863 15.832 0.590 1.00 69.94 346 VAL A CA 1
ATOM 2702 C C . VAL A 1 346 ? -6.278 16.969 1.443 1.00 69.94 346 VAL A C 1
ATOM 2704 O O . VAL A 1 346 ? -6.964 17.611 2.237 1.00 69.94 346 VAL A O 1
ATOM 2707 N N . THR A 1 347 ? -5.004 17.307 1.248 1.00 61.09 347 THR A N 1
ATOM 2708 C CA . THR A 1 347 ? -4.382 18.473 1.890 1.00 61.09 347 THR A CA 1
ATOM 2709 C C . THR A 1 347 ? -4.752 19.767 1.156 1.00 61.09 347 THR A C 1
ATOM 2711 O O . THR A 1 347 ? -3.947 20.352 0.435 1.00 61.09 347 THR A O 1
ATOM 2714 N N . GLY A 1 348 ? -5.986 20.242 1.349 1.00 52.91 348 GLY A N 1
ATOM 2715 C CA . GLY A 1 348 ? -6.357 21.620 1.011 1.00 52.91 348 GLY A CA 1
ATOM 2716 C C . GLY A 1 348 ? -5.566 22.640 1.849 1.00 52.91 348 GLY A C 1
ATOM 2717 O O . GLY A 1 348 ? -5.016 22.299 2.899 1.00 52.91 348 GLY A O 1
ATOM 2718 N N . ASN A 1 349 ? -5.544 23.912 1.430 1.00 47.62 349 ASN A N 1
ATOM 2719 C CA . ASN A 1 349 ? -4.739 24.988 2.044 1.00 47.62 349 ASN A CA 1
ATOM 2720 C C . ASN A 1 349 ? -4.916 25.175 3.570 1.00 47.62 349 ASN A C 1
ATOM 2722 O O . ASN A 1 349 ? -4.039 25.755 4.209 1.00 47.62 349 ASN A O 1
ATOM 2726 N N . LEU A 1 350 ? -6.023 24.719 4.171 1.00 46.03 350 LEU A N 1
ATOM 2727 C CA . LEU A 1 350 ? -6.239 24.782 5.626 1.00 46.03 350 LEU A CA 1
ATOM 2728 C C . LEU A 1 350 ? -5.553 23.630 6.379 1.00 46.03 350 LEU A C 1
ATOM 2730 O O . LEU A 1 350 ? -4.913 23.852 7.402 1.00 46.03 350 LEU A O 1
ATOM 2734 N N . ILE A 1 351 ? -5.665 22.406 5.857 1.00 52.19 351 ILE A N 1
ATOM 2735 C CA . ILE A 1 351 ? -5.089 21.191 6.450 1.00 52.19 351 ILE A CA 1
ATOM 2736 C C . ILE A 1 351 ? -3.575 21.166 6.198 1.00 52.19 351 ILE A C 1
ATOM 2738 O O . ILE A 1 351 ? -2.805 20.889 7.111 1.00 52.19 351 ILE A O 1
ATOM 2742 N N . ALA A 1 352 ? -3.128 21.585 5.010 1.00 50.84 352 ALA A N 1
ATOM 2743 C CA . ALA A 1 352 ? -1.713 21.729 4.654 1.00 50.84 352 ALA A CA 1
ATOM 2744 C C . ALA A 1 352 ? -0.936 22.745 5.518 1.00 50.84 352 ALA A C 1
ATOM 2746 O O . ALA A 1 352 ? 0.287 22.728 5.523 1.00 50.84 352 ALA A O 1
ATOM 2747 N N . LYS A 1 353 ? -1.621 23.641 6.244 1.00 47.56 353 LYS A N 1
ATOM 2748 C CA . LYS A 1 353 ? -0.987 24.519 7.245 1.00 47.56 353 LYS A CA 1
ATOM 2749 C C . LYS A 1 353 ? -0.795 23.830 8.598 1.00 47.56 353 LYS A C 1
ATOM 2751 O O . LYS A 1 353 ? 0.091 24.218 9.349 1.00 47.56 353 LYS A O 1
ATOM 2756 N N . PHE A 1 354 ? -1.625 22.831 8.904 1.00 48.25 354 PHE A N 1
ATOM 2757 C CA . PHE A 1 354 ? -1.578 22.058 10.148 1.00 48.25 354 PHE A CA 1
ATOM 2758 C C . PHE A 1 354 ? -0.586 20.890 10.059 1.00 48.25 354 PHE A C 1
ATOM 2760 O O . PHE A 1 354 ? 0.089 20.563 11.030 1.00 48.25 354 PHE A O 1
ATOM 2767 N N . PHE A 1 355 ? -0.457 20.292 8.873 1.00 49.81 355 PHE A N 1
ATOM 2768 C CA . PHE A 1 355 ? 0.623 19.368 8.536 1.00 49.81 355 PHE A CA 1
ATOM 2769 C C . PHE A 1 355 ? 1.801 20.194 8.034 1.00 49.81 355 PHE A C 1
ATOM 2771 O O . PHE A 1 355 ? 1.701 20.766 6.960 1.00 49.81 355 PHE A O 1
ATOM 2778 N N . SER A 1 356 ? 2.884 20.305 8.811 1.00 44.69 356 SER A N 1
ATOM 2779 C CA . SER A 1 356 ? 4.048 21.151 8.500 1.00 44.69 356 SER A CA 1
ATOM 2780 C C . SER A 1 356 ? 4.411 21.174 7.008 1.00 44.69 356 SER A C 1
ATOM 2782 O O . SER A 1 356 ? 4.417 20.133 6.345 1.00 44.69 356 SER A O 1
ATOM 2784 N N . SER A 1 357 ? 4.795 22.349 6.504 1.00 43.25 357 SER A N 1
ATOM 2785 C CA . SER A 1 357 ? 5.195 22.640 5.115 1.00 43.25 357 SER A CA 1
ATOM 2786 C C . SER A 1 357 ? 6.238 21.686 4.505 1.00 43.25 357 SER A C 1
ATOM 2788 O O . SER A 1 357 ? 6.359 21.619 3.287 1.00 43.25 357 SER A O 1
ATOM 2790 N N . ASN A 1 358 ? 6.939 20.893 5.320 1.00 47.62 358 ASN A N 1
ATOM 2791 C CA . ASN A 1 358 ? 7.872 19.846 4.890 1.00 47.62 358 ASN A CA 1
ATOM 2792 C C . ASN A 1 358 ? 7.200 18.521 4.465 1.00 47.62 358 ASN A C 1
ATOM 2794 O O . ASN A 1 358 ? 7.893 17.570 4.108 1.00 47.62 358 ASN A O 1
ATOM 2798 N N . THR A 1 359 ? 5.868 18.421 4.521 1.00 54.84 359 THR A N 1
ATOM 2799 C CA . THR A 1 359 ? 5.121 17.187 4.204 1.00 54.84 359 THR A CA 1
ATOM 2800 C C . THR A 1 359 ? 4.599 17.110 2.771 1.00 54.84 359 THR A C 1
ATOM 2802 O O . THR A 1 359 ? 4.102 16.051 2.382 1.00 54.84 359 THR A O 1
ATOM 2805 N N . ARG A 1 360 ? 4.721 18.185 1.980 1.00 65.75 360 ARG A N 1
ATOM 2806 C CA . ARG A 1 360 ? 4.273 18.230 0.584 1.00 65.75 360 ARG A CA 1
ATOM 2807 C C . ARG A 1 360 ? 5.483 18.251 -0.350 1.00 65.75 360 ARG A C 1
ATOM 2809 O O . ARG A 1 360 ? 6.417 19.025 -0.154 1.00 65.75 360 ARG A O 1
ATOM 2816 N N . GLY A 1 361 ? 5.481 17.347 -1.326 1.00 72.94 361 GLY A N 1
ATOM 2817 C CA . GLY A 1 361 ? 6.496 17.302 -2.373 1.00 72.94 361 GLY A CA 1
ATOM 2818 C C . GLY A 1 361 ? 6.442 18.536 -3.272 1.00 72.94 361 GLY A C 1
ATOM 2819 O O . GLY A 1 361 ? 5.470 19.289 -3.247 1.00 72.94 361 GLY A O 1
ATOM 2820 N N . THR A 1 362 ? 7.497 18.747 -4.057 1.00 85.56 362 THR A N 1
ATOM 2821 C CA . THR A 1 362 ? 7.515 19.779 -5.106 1.00 85.56 362 THR A CA 1
ATOM 2822 C C . THR A 1 362 ? 6.833 19.307 -6.387 1.00 85.56 362 THR A C 1
ATOM 2824 O O . THR A 1 362 ? 6.495 20.139 -7.219 1.00 85.56 362 THR A O 1
ATOM 2827 N N . LEU A 1 363 ? 6.644 17.993 -6.545 1.00 88.06 363 LEU A N 1
ATOM 2828 C CA . LEU A 1 363 ? 5.874 17.410 -7.639 1.00 88.06 363 LEU A CA 1
ATOM 2829 C C . LEU A 1 363 ? 4.374 17.543 -7.357 1.00 88.06 363 LEU A C 1
ATOM 2831 O O . LEU A 1 363 ? 3.934 17.311 -6.224 1.00 88.06 363 LEU A O 1
ATOM 2835 N N . ASP A 1 364 ? 3.597 17.893 -8.383 1.00 89.38 364 ASP A N 1
ATOM 2836 C CA . ASP A 1 364 ? 2.143 17.918 -8.277 1.00 89.38 364 ASP A CA 1
ATOM 2837 C C . ASP A 1 364 ? 1.604 16.515 -7.909 1.00 89.38 364 ASP A C 1
ATOM 2839 O O . ASP A 1 364 ? 2.049 15.517 -8.482 1.00 89.38 364 ASP A O 1
ATOM 2843 N N . PRO A 1 365 ? 0.678 16.390 -6.937 1.00 89.06 365 PRO A N 1
ATOM 2844 C CA . PRO A 1 365 ? 0.133 15.095 -6.531 1.00 89.06 365 PRO A CA 1
ATOM 2845 C C . PRO A 1 365 ? -0.508 14.279 -7.659 1.00 89.06 365 PRO A C 1
ATOM 2847 O O . PRO A 1 365 ? -0.374 13.054 -7.657 1.00 89.06 365 PRO A O 1
ATOM 2850 N N . TYR A 1 366 ? -1.200 14.930 -8.599 1.00 90.81 366 TYR A N 1
ATOM 2851 C CA . TYR A 1 366 ? -1.894 14.257 -9.698 1.00 90.81 366 TYR A CA 1
ATOM 2852 C C . TYR A 1 366 ? -0.884 13.762 -10.730 1.00 90.81 366 TYR A C 1
ATOM 2854 O O . TYR A 1 366 ? -0.900 12.577 -11.069 1.00 90.81 366 TYR A O 1
ATOM 2862 N N . GLU A 1 367 ? 0.060 14.618 -11.133 1.00 91.50 367 GLU A N 1
ATOM 2863 C CA . GLU A 1 367 ? 1.163 14.230 -12.024 1.00 91.50 367 GLU A CA 1
ATOM 2864 C C . GLU A 1 367 ? 2.011 13.105 -11.412 1.00 91.50 367 GLU A C 1
ATOM 2866 O O . GLU A 1 367 ? 2.332 12.114 -12.072 1.00 91.50 367 GLU A O 1
ATOM 2871 N N . GLY A 1 368 ? 2.346 13.221 -10.124 1.00 92.12 368 GLY A N 1
ATOM 2872 C CA . GLY A 1 368 ? 3.132 12.222 -9.410 1.00 92.12 368 GLY A CA 1
ATOM 2873 C C . GLY A 1 368 ? 2.447 10.862 -9.363 1.00 92.12 368 GLY A C 1
ATOM 2874 O O . GLY A 1 368 ? 3.093 9.840 -9.608 1.00 92.12 368 GLY A O 1
ATOM 2875 N N . GLN A 1 369 ? 1.141 10.826 -9.095 1.00 92.44 369 GLN A N 1
ATOM 2876 C CA . GLN A 1 369 ? 0.393 9.576 -9.145 1.00 92.44 369 GLN A CA 1
ATOM 2877 C C . GLN A 1 369 ? 0.325 9.003 -10.559 1.00 92.44 369 GLN A C 1
ATOM 2879 O O . GLN A 1 369 ? 0.539 7.803 -10.720 1.00 92.44 369 GLN A O 1
ATOM 2884 N N . GLU A 1 370 ? 0.045 9.823 -11.568 1.00 93.50 370 GLU A N 1
ATOM 2885 C CA . GLU A 1 370 ? -0.045 9.383 -12.962 1.00 93.50 370 GLU A CA 1
ATOM 2886 C C . GLU A 1 370 ? 1.260 8.719 -13.423 1.00 93.50 370 GLU A C 1
ATOM 2888 O O . GLU A 1 370 ? 1.244 7.610 -13.964 1.00 93.50 370 GLU A O 1
ATOM 2893 N N . VAL A 1 371 ? 2.402 9.348 -13.136 1.00 95.06 371 VAL A N 1
ATOM 2894 C CA . VAL A 1 371 ? 3.735 8.808 -13.437 1.00 95.06 371 VAL A CA 1
ATOM 2895 C C . VAL A 1 371 ? 3.969 7.470 -12.731 1.00 95.06 371 VAL A C 1
ATOM 2897 O O . VAL A 1 371 ? 4.397 6.503 -13.367 1.00 95.06 371 VAL A O 1
ATOM 2900 N N . MET A 1 372 ? 3.659 7.383 -11.433 1.00 96.00 372 MET A N 1
ATOM 2901 C CA . MET A 1 372 ? 3.827 6.146 -10.665 1.00 96.00 372 MET A CA 1
ATOM 2902 C C . MET A 1 372 ? 2.922 5.026 -11.177 1.00 96.00 372 MET A C 1
ATOM 2904 O O . MET A 1 372 ? 3.395 3.915 -11.399 1.00 96.00 372 MET A O 1
ATOM 2908 N N . VAL A 1 373 ? 1.638 5.305 -11.407 1.00 96.50 373 VAL A N 1
ATOM 2909 C CA . VAL A 1 373 ? 0.673 4.330 -11.931 1.00 96.50 373 VAL A CA 1
ATOM 2910 C C . VAL A 1 373 ? 1.117 3.798 -13.289 1.00 96.50 373 VAL A C 1
ATOM 2912 O O . VAL A 1 373 ? 1.102 2.587 -13.491 1.00 96.50 373 VAL A O 1
ATOM 2915 N N . ARG A 1 374 ? 1.547 4.662 -14.213 1.00 97.00 374 ARG A N 1
ATOM 2916 C CA . ARG A 1 374 ? 2.029 4.234 -15.537 1.00 97.00 374 ARG A CA 1
ATOM 2917 C C . ARG A 1 374 ? 3.222 3.292 -15.439 1.00 97.00 374 ARG A C 1
ATOM 2919 O O . ARG A 1 374 ? 3.233 2.250 -16.091 1.00 97.00 374 ARG A O 1
ATOM 2926 N N . ALA A 1 375 ? 4.184 3.618 -14.577 1.00 97.94 375 ALA A N 1
ATOM 2927 C CA . ALA A 1 375 ? 5.327 2.751 -14.315 1.00 97.94 375 ALA A CA 1
ATOM 2928 C C . ALA A 1 375 ? 4.888 1.391 -13.738 1.00 97.94 375 ALA A C 1
ATOM 2930 O O . ALA A 1 375 ? 5.370 0.343 -14.165 1.00 97.94 375 ALA A O 1
ATOM 2931 N N . ILE A 1 376 ? 3.941 1.401 -12.794 1.00 98.38 376 ILE A N 1
ATOM 2932 C CA . ILE A 1 376 ? 3.374 0.193 -12.179 1.00 98.38 376 ILE A CA 1
ATOM 2933 C C . ILE A 1 376 ? 2.680 -0.676 -13.228 1.00 98.38 376 ILE A C 1
ATOM 2935 O O . ILE A 1 376 ? 2.948 -1.871 -13.291 1.00 98.38 376 ILE A O 1
ATOM 2939 N N . LEU A 1 377 ? 1.825 -0.100 -14.074 1.00 98.44 377 LEU A N 1
ATOM 2940 C CA . LEU A 1 377 ? 1.092 -0.827 -15.113 1.00 98.44 377 LEU A CA 1
ATOM 2941 C C . LEU A 1 377 ? 2.032 -1.489 -16.120 1.00 98.44 377 LEU A C 1
ATOM 2943 O O . LEU A 1 377 ? 1.844 -2.660 -16.439 1.00 98.44 377 LEU A O 1
ATOM 2947 N N . ALA A 1 378 ? 3.064 -0.773 -16.572 1.00 98.19 378 ALA A N 1
ATOM 2948 C CA . ALA A 1 378 ? 4.069 -1.321 -17.478 1.00 98.19 378 ALA A CA 1
ATOM 2949 C C . ALA A 1 378 ? 4.828 -2.502 -16.849 1.00 98.19 378 ALA A C 1
ATOM 2951 O O . ALA A 1 378 ? 5.051 -3.526 -17.500 1.00 98.19 378 ALA A O 1
ATOM 2952 N N . PHE A 1 379 ? 5.184 -2.393 -15.565 1.00 98.56 379 PHE A N 1
ATOM 2953 C CA . PHE A 1 379 ? 5.814 -3.484 -14.824 1.00 98.56 379 PHE A CA 1
ATOM 2954 C C . PHE A 1 379 ? 4.864 -4.684 -14.661 1.00 98.56 379 PHE A C 1
ATOM 2956 O O . PHE A 1 379 ? 5.230 -5.814 -14.986 1.00 98.56 379 PHE A O 1
ATOM 2963 N N . LEU A 1 380 ? 3.625 -4.450 -14.220 1.00 98.56 380 LEU A N 1
ATOM 2964 C CA . LEU A 1 380 ? 2.619 -5.500 -14.036 1.00 98.56 380 LEU A CA 1
ATOM 2965 C C . LEU A 1 380 ? 2.283 -6.204 -15.353 1.00 98.56 380 LEU A C 1
ATOM 2967 O O . LEU A 1 380 ? 2.186 -7.427 -15.370 1.00 98.56 380 LEU A O 1
ATOM 2971 N N . GLN A 1 381 ? 2.169 -5.470 -16.462 1.00 97.88 381 GLN A N 1
ATOM 2972 C CA . GLN A 1 381 ? 1.925 -6.053 -17.780 1.00 97.88 381 GLN A CA 1
ATOM 2973 C C . GLN A 1 381 ? 2.987 -7.081 -18.152 1.00 97.88 381 GLN A C 1
ATOM 2975 O O . GLN A 1 381 ? 2.651 -8.209 -18.515 1.00 97.88 381 GLN A O 1
ATOM 2980 N N . LYS A 1 382 ? 4.260 -6.706 -18.006 1.00 97.25 382 LYS A N 1
ATOM 2981 C CA . LYS A 1 382 ? 5.397 -7.573 -18.323 1.00 97.25 382 LYS A CA 1
ATOM 2982 C C . LYS A 1 382 ? 5.446 -8.828 -17.451 1.00 97.25 382 LYS A C 1
ATOM 2984 O O . LYS A 1 382 ? 5.869 -9.873 -17.931 1.00 97.25 382 LYS A O 1
ATOM 2989 N N . HIS A 1 383 ? 5.063 -8.730 -16.179 1.00 97.44 383 HIS A N 1
ATOM 2990 C CA . HIS A 1 383 ? 5.271 -9.807 -15.202 1.00 97.44 383 HIS A CA 1
ATOM 2991 C C . HIS A 1 383 ? 4.024 -10.639 -14.882 1.00 97.44 383 HIS A C 1
ATOM 2993 O O . HIS A 1 383 ? 4.144 -11.701 -14.270 1.00 97.44 383 HIS A O 1
ATOM 2999 N N . LEU A 1 384 ? 2.847 -10.193 -15.323 1.00 97.50 384 LEU A N 1
ATOM 3000 C CA . LEU A 1 384 ? 1.585 -10.935 -15.255 1.00 97.50 384 LEU A CA 1
ATOM 3001 C C . LEU A 1 384 ? 1.089 -11.397 -16.637 1.00 97.50 384 LEU A C 1
ATOM 3003 O O . LEU A 1 384 ? -0.027 -11.904 -16.739 1.00 97.50 384 LEU A O 1
ATOM 3007 N N . ASP A 1 385 ? 1.892 -11.221 -17.692 1.00 95.56 385 ASP A N 1
ATOM 3008 C CA . ASP A 1 385 ? 1.565 -11.587 -19.079 1.00 95.56 385 ASP A CA 1
ATOM 3009 C C . ASP A 1 385 ? 0.220 -10.991 -19.548 1.00 95.56 385 ASP A C 1
ATOM 3011 O O . ASP A 1 385 ? -0.664 -11.675 -20.096 1.00 95.56 385 ASP A O 1
ATOM 3015 N N . LEU A 1 386 ? 0.030 -9.695 -19.274 1.00 95.69 386 LEU A N 1
ATOM 3016 C CA . LEU A 1 386 ? -1.177 -8.966 -19.670 1.00 95.69 386 LEU A CA 1
ATOM 3017 C C . LEU A 1 386 ? -1.145 -8.643 -21.166 1.00 95.69 386 LEU A C 1
ATOM 3019 O O . LEU A 1 386 ? -0.090 -8.390 -21.740 1.00 95.69 386 LEU A O 1
ATOM 3023 N N . LYS A 1 387 ? -2.325 -8.650 -21.790 1.00 93.19 387 LYS A N 1
ATOM 3024 C CA . LYS A 1 387 ? -2.520 -8.328 -23.211 1.00 93.19 387 LYS A CA 1
ATOM 3025 C C . LYS A 1 387 ? -3.188 -6.959 -23.358 1.00 93.19 387 LYS A C 1
ATOM 3027 O O . LYS A 1 387 ? -4.209 -6.844 -24.025 1.00 93.19 387 LYS A O 1
ATOM 3032 N N . GLU A 1 388 ? -2.639 -5.973 -22.663 1.00 94.00 388 GLU A N 1
ATOM 3033 C CA . GLU A 1 388 ? -3.067 -4.572 -22.711 1.00 94.00 388 GLU A CA 1
ATOM 3034 C C . GLU A 1 388 ? -1.956 -3.737 -23.386 1.00 94.00 388 GLU A C 1
ATOM 3036 O O . GLU A 1 388 ? -0.938 -4.283 -23.819 1.00 94.00 388 GLU A O 1
ATOM 3041 N N . ASP A 1 389 ? -2.134 -2.424 -23.503 1.00 95.38 389 ASP A N 1
ATOM 3042 C CA . ASP A 1 389 ? -1.202 -1.502 -24.168 1.00 95.38 389 ASP A CA 1
ATOM 3043 C C . ASP A 1 389 ? -0.260 -0.772 -23.188 1.00 95.38 389 ASP A C 1
ATOM 3045 O O . ASP A 1 389 ? 0.277 0.295 -23.494 1.00 95.38 389 ASP A O 1
ATOM 3049 N N . TYR A 1 390 ? -0.049 -1.306 -21.980 1.00 96.56 390 TYR A N 1
ATOM 3050 C CA . TYR A 1 390 ? 0.735 -0.634 -20.933 1.00 96.56 390 TYR A CA 1
ATOM 3051 C C . TYR A 1 390 ? 2.248 -0.659 -21.189 1.00 96.56 390 TYR A C 1
ATOM 3053 O O . TYR A 1 390 ? 3.001 0.077 -20.547 1.00 96.56 390 TYR A O 1
ATOM 3061 N N . ASP A 1 391 ? 2.714 -1.454 -22.151 1.00 94.06 391 ASP A N 1
ATOM 3062 C CA . ASP A 1 391 ? 4.092 -1.469 -22.648 1.00 94.06 391 ASP A CA 1
ATOM 3063 C C . ASP A 1 391 ? 4.515 -0.141 -23.288 1.00 94.06 391 ASP A C 1
ATOM 3065 O O . ASP A 1 391 ? 5.715 0.155 -23.325 1.00 94.06 391 ASP A O 1
ATOM 3069 N N . GLN A 1 392 ? 3.557 0.711 -23.674 1.00 96.31 392 GLN A N 1
ATOM 3070 C CA . GLN A 1 392 ? 3.828 2.093 -24.082 1.00 96.31 392 GLN A CA 1
ATOM 3071 C C . GLN A 1 392 ? 4.574 2.899 -22.996 1.00 96.31 392 GLN A C 1
ATOM 3073 O O . GLN A 1 392 ? 5.297 3.840 -23.318 1.00 96.31 392 GLN A O 1
ATOM 3078 N N . TRP A 1 393 ? 4.454 2.511 -21.716 1.00 97.00 393 TRP A N 1
ATOM 3079 C CA . TRP A 1 393 ? 5.184 3.114 -20.590 1.00 97.00 393 TRP A CA 1
ATOM 3080 C C . TRP A 1 393 ? 6.357 2.257 -20.097 1.00 97.00 393 TRP A C 1
ATOM 3082 O O . TRP A 1 393 ? 6.873 2.487 -19.004 1.00 97.00 393 TRP A O 1
ATOM 3092 N N . SER A 1 394 ? 6.831 1.288 -20.886 1.00 96.44 394 SER A N 1
ATOM 3093 C CA . SER A 1 394 ? 8.003 0.460 -20.548 1.00 96.44 394 SER A CA 1
ATOM 3094 C C . SER A 1 394 ? 9.240 1.281 -20.170 1.00 96.44 394 SER A C 1
ATOM 3096 O O . SER A 1 394 ? 9.987 0.880 -19.278 1.00 96.44 394 SER A O 1
ATOM 3098 N N . SER A 1 395 ? 9.434 2.460 -20.768 1.00 97.25 395 SER A N 1
ATOM 3099 C CA . SER A 1 395 ? 10.552 3.345 -20.426 1.00 97.25 395 SER A CA 1
ATOM 3100 C C . SER A 1 395 ? 10.488 3.856 -18.979 1.00 97.25 395 SER A C 1
ATOM 3102 O O . SER A 1 395 ? 11.529 4.079 -18.363 1.00 97.25 395 SER A O 1
ATOM 3104 N N . PHE A 1 396 ? 9.292 3.979 -18.392 1.00 97.62 396 PHE A N 1
ATOM 3105 C CA . PHE A 1 396 ? 9.108 4.471 -17.022 1.00 97.62 396 PHE A CA 1
ATOM 3106 C C . PHE A 1 396 ? 9.634 3.453 -16.004 1.00 97.62 396 PHE A C 1
ATOM 3108 O O . PHE A 1 396 ? 10.160 3.836 -14.961 1.00 97.62 396 PHE A O 1
ATOM 3115 N N . VAL A 1 397 ? 9.559 2.157 -16.330 1.00 97.06 397 VAL A N 1
ATOM 3116 C CA . VAL A 1 397 ? 10.131 1.062 -15.524 1.00 97.06 397 VAL A CA 1
ATOM 3117 C C . VAL A 1 397 ? 11.660 1.146 -15.463 1.00 97.06 397 VAL A C 1
ATOM 3119 O O . VAL A 1 397 ? 12.264 0.781 -14.457 1.00 97.06 397 VAL A O 1
ATOM 3122 N N . GLU A 1 398 ? 12.284 1.685 -16.511 1.00 96.00 398 GLU A N 1
ATOM 3123 C CA . GLU A 1 398 ? 13.725 1.956 -16.578 1.00 96.00 398 GLU A CA 1
ATOM 3124 C C . GLU A 1 398 ? 14.087 3.351 -16.027 1.00 96.00 398 GLU A C 1
ATOM 3126 O O . GLU A 1 398 ? 15.226 3.798 -16.140 1.00 96.00 398 GLU A O 1
ATOM 3131 N N . GLY A 1 399 ? 13.127 4.058 -15.419 1.00 94.50 399 GLY A N 1
ATOM 3132 C CA . GLY A 1 399 ? 13.340 5.390 -14.857 1.00 94.50 399 GLY A CA 1
ATOM 3133 C C . GLY A 1 399 ? 13.456 6.492 -15.910 1.00 94.50 399 GLY A C 1
ATOM 3134 O O . GLY A 1 399 ? 14.032 7.536 -15.623 1.00 94.50 399 GLY A O 1
ATOM 3135 N N . VAL A 1 400 ? 12.931 6.269 -17.119 1.00 94.88 400 VAL A N 1
ATOM 3136 C CA . VAL A 1 400 ? 12.916 7.241 -18.220 1.00 94.88 400 VAL A CA 1
ATOM 3137 C C . VAL A 1 400 ? 11.488 7.748 -18.424 1.00 94.88 400 VAL A C 1
ATOM 3139 O O . VAL A 1 400 ? 10.672 7.125 -19.110 1.00 94.88 400 VAL A O 1
ATOM 3142 N N . GLY A 1 401 ? 11.191 8.894 -17.815 1.00 90.62 401 GLY A N 1
ATOM 3143 C CA . GLY A 1 401 ? 9.902 9.578 -17.894 1.00 90.62 401 GLY A CA 1
ATOM 3144 C C . GLY A 1 401 ? 9.910 10.902 -17.118 1.00 90.62 401 GLY A C 1
ATOM 3145 O O . GLY A 1 401 ? 10.920 11.243 -16.495 1.00 90.62 401 GLY A O 1
ATOM 3146 N N . PRO A 1 402 ? 8.806 11.668 -17.144 1.00 90.81 402 PRO A N 1
ATOM 3147 C CA . PRO A 1 402 ? 8.693 12.914 -16.392 1.00 90.81 402 PRO A CA 1
ATOM 3148 C C . PRO A 1 402 ? 8.928 12.673 -14.899 1.00 90.81 402 PRO A C 1
ATOM 3150 O O . PRO A 1 402 ? 8.311 11.789 -14.312 1.00 90.81 402 PRO A O 1
ATOM 3153 N N . ALA A 1 403 ? 9.838 13.445 -14.299 1.00 91.75 403 ALA A N 1
ATOM 3154 C CA . ALA A 1 403 ? 10.207 13.333 -12.887 1.00 91.75 403 ALA A CA 1
ATOM 3155 C C . ALA A 1 403 ? 10.661 11.925 -12.437 1.00 91.75 403 ALA A C 1
ATOM 3157 O O . ALA A 1 403 ? 10.652 11.643 -11.244 1.00 91.75 403 ALA A O 1
ATOM 3158 N N . LEU A 1 404 ? 11.092 11.046 -13.347 1.00 95.38 404 LEU A N 1
ATOM 3159 C CA . LEU A 1 404 ? 11.651 9.735 -13.009 1.00 95.38 404 LEU A CA 1
ATOM 3160 C C . LEU A 1 404 ? 13.159 9.714 -13.232 1.00 95.38 404 LEU A C 1
ATOM 3162 O O . LEU A 1 404 ? 13.664 10.277 -14.202 1.00 95.38 404 LEU A O 1
ATOM 3166 N N . ILE A 1 405 ? 13.864 9.023 -12.339 1.00 95.69 405 ILE A N 1
ATOM 3167 C CA . ILE A 1 405 ? 15.262 8.643 -12.539 1.00 95.69 405 ILE A CA 1
ATOM 3168 C C . ILE A 1 405 ? 15.468 7.152 -12.244 1.00 95.69 405 ILE A C 1
ATOM 3170 O O . ILE A 1 405 ? 14.802 6.600 -11.358 1.00 95.69 405 ILE A O 1
ATOM 3174 N N . PRO A 1 406 ? 16.410 6.489 -12.936 1.00 95.00 406 PRO A N 1
ATOM 3175 C CA . PRO A 1 406 ? 16.812 5.133 -12.598 1.00 95.00 406 PRO A CA 1
ATOM 3176 C C . PRO A 1 406 ? 17.567 5.097 -11.265 1.00 95.00 406 PRO A C 1
ATOM 3178 O O . PRO A 1 406 ? 18.417 5.940 -10.972 1.00 95.00 406 PRO A O 1
ATOM 3181 N N . GLY A 1 407 ? 17.309 4.065 -10.468 1.00 91.12 407 GLY A N 1
ATOM 3182 C CA . GLY A 1 407 ? 17.987 3.842 -9.199 1.00 91.12 407 GLY A CA 1
ATOM 3183 C C . GLY A 1 407 ? 17.605 4.866 -8.134 1.00 91.12 407 GLY A C 1
ATOM 3184 O O . GLY A 1 407 ? 16.428 5.138 -7.910 1.00 91.12 407 GLY A O 1
ATOM 3185 N N . ALA A 1 408 ? 18.618 5.384 -7.439 1.00 84.50 408 ALA A N 1
ATOM 3186 C CA . ALA A 1 408 ? 18.479 6.358 -6.361 1.00 84.50 408 ALA A CA 1
ATOM 3187 C C . ALA A 1 408 ? 19.186 7.672 -6.729 1.00 84.50 408 ALA A C 1
ATOM 3189 O O . ALA A 1 408 ? 20.171 7.629 -7.476 1.00 84.50 408 ALA A O 1
ATOM 3190 N N . PRO A 1 409 ? 18.769 8.818 -6.159 1.00 80.62 409 PRO A N 1
ATOM 3191 C CA . PRO A 1 409 ? 19.430 10.101 -6.370 1.00 80.62 409 PRO A CA 1
ATOM 3192 C C . PRO A 1 409 ? 20.944 10.039 -6.127 1.00 80.62 409 PRO A C 1
ATOM 3194 O O . PRO A 1 409 ? 21.431 9.264 -5.296 1.00 80.62 409 PRO A O 1
ATOM 3197 N N . HIS A 1 410 ? 21.706 10.883 -6.829 1.00 73.81 410 HIS A N 1
ATOM 3198 C CA . HIS A 1 410 ? 23.174 10.855 -6.792 1.00 73.81 410 HIS A CA 1
ATOM 3199 C C . HIS A 1 410 ? 23.761 10.962 -5.375 1.00 73.81 410 HIS A C 1
ATOM 3201 O O . HIS A 1 410 ? 24.733 10.269 -5.078 1.00 73.81 410 HIS A O 1
ATOM 3207 N N . TYR A 1 411 ? 23.142 11.743 -4.484 1.00 75.38 411 TYR A N 1
ATOM 3208 C CA . TYR A 1 411 ? 23.595 11.899 -3.095 1.00 75.38 411 TYR A CA 1
ATOM 3209 C C . TYR A 1 411 ? 23.425 10.634 -2.234 1.00 75.38 411 TYR A C 1
ATOM 3211 O O . TYR A 1 411 ? 24.077 10.515 -1.203 1.00 75.38 411 TYR A O 1
ATOM 3219 N N . LEU A 1 412 ? 22.592 9.672 -2.653 1.00 72.38 412 LEU A N 1
ATOM 3220 C CA . LEU A 1 412 ? 22.464 8.352 -2.015 1.00 72.38 412 LEU A CA 1
ATOM 3221 C C . LEU A 1 412 ? 23.297 7.268 -2.715 1.00 72.38 412 LEU A C 1
ATOM 3223 O O . LEU A 1 412 ? 23.384 6.138 -2.236 1.00 72.38 412 LEU A O 1
ATOM 3227 N N . SER A 1 413 ? 23.903 7.585 -3.861 1.00 58.34 413 SER A N 1
ATOM 3228 C CA . SER A 1 413 ? 24.662 6.627 -4.673 1.00 58.34 413 SER A CA 1
ATOM 3229 C C . SER A 1 413 ? 26.164 6.591 -4.346 1.00 58.34 413 SER A C 1
ATOM 3231 O O . SER A 1 413 ? 26.890 5.748 -4.883 1.00 58.34 413 SER A O 1
ATOM 3233 N N . THR A 1 414 ? 26.652 7.436 -3.434 1.00 48.28 414 THR A N 1
ATOM 3234 C CA . THR A 1 414 ? 28.065 7.494 -3.029 1.00 48.28 414 THR A CA 1
ATOM 3235 C C . THR A 1 414 ? 28.426 6.406 -2.016 1.00 48.28 414 THR A C 1
ATOM 3237 O O . THR A 1 414 ? 28.528 6.648 -0.821 1.00 48.28 414 THR A O 1
ATOM 3240 N N . ASN A 1 415 ? 28.642 5.192 -2.523 1.00 39.16 415 ASN A N 1
ATOM 3241 C CA . ASN A 1 415 ? 29.558 4.196 -1.941 1.00 39.16 415 ASN A CA 1
ATOM 3242 C C . ASN A 1 415 ? 30.300 3.379 -3.021 1.00 39.16 415 ASN A C 1
ATOM 3244 O O . ASN A 1 415 ? 30.995 2.408 -2.727 1.00 39.16 415 ASN A O 1
ATOM 3248 N N . ALA A 1 416 ? 30.201 3.787 -4.289 1.00 36.03 416 ALA A N 1
ATOM 3249 C CA . ALA A 1 416 ? 31.056 3.270 -5.344 1.00 36.03 416 ALA A CA 1
ATOM 3250 C C . ALA A 1 416 ? 32.353 4.091 -5.376 1.00 36.03 416 ALA A C 1
ATOM 3252 O O . ALA A 1 416 ? 32.317 5.299 -5.608 1.00 36.03 416 ALA A O 1
ATOM 3253 N N . ARG A 1 417 ? 33.511 3.439 -5.188 1.00 29.80 417 ARG A N 1
ATOM 3254 C CA . ARG A 1 417 ? 34.787 3.994 -5.670 1.00 29.80 417 ARG A CA 1
ATOM 3255 C C . ARG A 1 417 ? 34.571 4.460 -7.117 1.00 29.80 417 ARG A C 1
ATOM 3257 O O . ARG A 1 417 ? 33.979 3.691 -7.880 1.00 29.80 417 ARG A O 1
ATOM 3264 N N . PRO A 1 418 ? 35.030 5.654 -7.522 1.00 31.00 418 PRO A N 1
ATOM 3265 C CA . PRO A 1 418 ? 34.823 6.114 -8.883 1.00 31.00 418 PRO A CA 1
ATOM 3266 C C . PRO A 1 418 ? 35.602 5.195 -9.830 1.00 31.00 418 PRO A C 1
ATOM 3268 O O . PRO A 1 418 ? 36.820 5.295 -9.955 1.00 31.00 418 PRO A O 1
ATOM 3271 N N . ARG A 1 419 ? 34.905 4.277 -10.507 1.00 34.50 419 ARG A N 1
ATOM 3272 C CA . ARG A 1 419 ? 35.323 3.880 -11.852 1.00 34.50 419 ARG A CA 1
ATOM 3273 C C . ARG A 1 419 ? 34.959 5.062 -12.740 1.00 34.50 419 ARG A C 1
ATOM 3275 O O . ARG A 1 419 ? 33.833 5.545 -12.675 1.00 34.50 419 ARG A O 1
ATOM 3282 N N . GLY A 1 420 ? 35.975 5.582 -13.423 1.00 27.75 420 GLY A N 1
ATOM 3283 C CA . GLY A 1 420 ? 36.003 6.903 -14.038 1.00 27.75 420 GLY A CA 1
ATOM 3284 C C . GLY A 1 420 ? 34.719 7.291 -14.760 1.00 27.75 420 GLY A C 1
ATOM 3285 O O . GLY A 1 420 ? 34.178 6.537 -15.566 1.00 27.75 420 GLY A O 1
ATOM 3286 N N . TRP A 1 421 ? 34.270 8.507 -14.474 1.00 27.94 421 TRP A N 1
ATOM 3287 C CA . TRP A 1 421 ? 33.335 9.219 -15.321 1.00 27.94 421 TRP A CA 1
ATOM 3288 C C . TRP A 1 421 ? 34.031 9.458 -16.661 1.00 27.94 421 TRP A C 1
ATOM 3290 O O . TRP A 1 421 ? 34.982 10.234 -16.733 1.00 27.94 421 TRP A O 1
ATOM 3300 N N . VAL A 1 422 ? 33.573 8.790 -17.717 1.00 26.94 422 VAL A N 1
ATOM 3301 C CA . VAL A 1 422 ? 33.775 9.301 -19.072 1.00 26.94 422 VAL A CA 1
ATOM 3302 C C . VAL A 1 422 ? 32.707 10.368 -19.261 1.00 26.94 422 VAL A C 1
ATOM 3304 O O . VAL A 1 422 ? 31.553 10.080 -19.567 1.00 26.94 422 VAL A O 1
ATOM 3307 N N . THR A 1 423 ? 33.079 11.612 -18.985 1.00 29.33 423 THR A N 1
ATOM 3308 C CA . THR A 1 423 ? 32.317 12.783 -19.401 1.00 29.33 423 THR A CA 1
ATOM 3309 C C . THR A 1 423 ? 32.302 12.832 -20.925 1.00 29.33 423 THR A C 1
ATOM 3311 O O . THR A 1 423 ? 33.335 12.969 -21.576 1.00 29.33 423 THR A O 1
ATOM 3314 N N . CYS A 1 424 ? 31.108 12.719 -21.501 1.00 25.14 424 CYS A N 1
ATOM 3315 C CA . CYS A 1 424 ? 30.861 12.994 -22.908 1.00 25.14 424 CYS A CA 1
ATOM 3316 C C . CYS A 1 424 ? 30.889 14.516 -23.119 1.00 25.14 424 CYS A C 1
ATOM 3318 O O . CYS A 1 424 ? 29.857 15.179 -23.071 1.00 25.14 424 CYS A O 1
ATOM 3320 N N . CYS A 1 425 ? 32.082 15.079 -23.318 1.00 26.27 425 CYS A N 1
ATOM 3321 C CA . CYS A 1 425 ? 32.237 16.412 -23.891 1.00 26.27 425 CYS A CA 1
ATOM 3322 C C . CYS A 1 425 ? 32.381 16.272 -25.406 1.00 26.27 425 CYS A C 1
ATOM 3324 O O . CYS A 1 425 ? 33.369 15.732 -25.900 1.00 26.27 425 CYS A O 1
ATOM 3326 N N . CYS A 1 426 ? 31.400 16.790 -26.142 1.00 25.92 426 CYS A N 1
ATOM 3327 C CA . CYS A 1 426 ? 31.577 17.125 -27.546 1.00 25.92 426 CYS A CA 1
ATOM 3328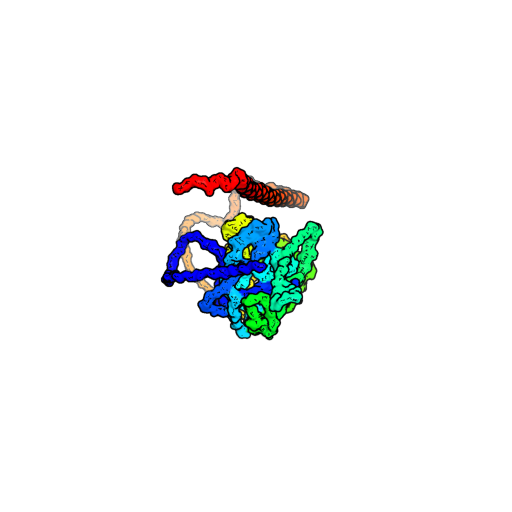 C C . CYS A 1 426 ? 32.664 18.198 -27.665 1.00 25.92 426 CYS A C 1
ATOM 3330 O O . CYS A 1 426 ? 32.444 19.327 -27.237 1.00 25.92 426 CYS A O 1
ATOM 3332 N N . LEU A 1 427 ? 33.799 17.876 -28.283 1.00 25.75 427 LEU A N 1
ATOM 3333 C CA . LEU A 1 427 ? 34.562 18.838 -29.073 1.00 25.75 427 LEU A CA 1
ATOM 3334 C C . LEU A 1 427 ? 35.414 18.091 -30.105 1.00 25.75 427 LEU A C 1
ATOM 3336 O O . LEU A 1 427 ? 36.083 17.108 -29.804 1.00 25.75 427 LEU A O 1
ATOM 3340 N N . ALA A 1 428 ? 35.318 18.569 -31.339 1.00 23.83 428 ALA A N 1
ATOM 3341 C CA . ALA A 1 428 ? 36.056 18.121 -32.506 1.00 23.83 428 ALA A CA 1
ATOM 3342 C C . ALA A 1 428 ? 37.581 18.130 -32.294 1.00 23.83 428 ALA A C 1
ATOM 3344 O O . ALA A 1 428 ? 38.084 19.035 -31.634 1.00 23.83 428 ALA A O 1
ATOM 3345 N N . LEU A 1 429 ? 38.298 17.191 -32.933 1.00 25.48 429 LEU A N 1
ATOM 3346 C CA . LEU A 1 429 ? 39.403 17.458 -33.878 1.00 25.48 429 LEU A CA 1
ATOM 3347 C C . LEU A 1 429 ? 40.199 16.180 -34.234 1.00 25.48 429 LEU A C 1
ATOM 3349 O O . LEU A 1 429 ? 40.730 15.488 -33.376 1.00 25.48 429 LEU A O 1
ATOM 3353 N N . LEU A 1 430 ? 40.249 15.913 -35.543 1.00 25.62 430 LEU A N 1
ATOM 3354 C CA . LEU A 1 430 ? 41.393 15.501 -36.374 1.00 25.62 430 LEU A CA 1
ATOM 3355 C C . LEU A 1 430 ? 42.558 14.663 -35.773 1.00 25.62 430 LEU A C 1
ATOM 3357 O O . LEU A 1 430 ? 43.357 15.140 -34.980 1.00 25.62 430 LEU A O 1
ATOM 3361 N N . CYS A 1 431 ? 42.702 13.455 -36.341 1.00 23.92 431 CYS A N 1
ATOM 3362 C CA . CYS A 1 431 ? 43.917 12.796 -36.870 1.00 23.92 431 CYS A CA 1
ATOM 3363 C C . CYS A 1 431 ? 45.263 12.790 -36.087 1.00 23.92 431 CYS A C 1
ATOM 3365 O O . CYS A 1 431 ? 46.022 13.742 -36.177 1.00 23.92 431 CYS A O 1
ATOM 3367 N N . ALA A 1 432 ? 45.583 11.616 -35.497 1.00 23.72 432 ALA A N 1
ATOM 3368 C CA . ALA A 1 432 ? 46.757 10.710 -35.686 1.00 23.72 432 ALA A CA 1
ATOM 3369 C C . ALA A 1 432 ? 48.236 11.228 -35.673 1.00 23.72 432 ALA A C 1
ATOM 3371 O O . ALA A 1 432 ? 48.493 12.385 -35.970 1.00 23.72 432 ALA A O 1
ATOM 3372 N N . PRO A 1 433 ? 49.263 10.339 -35.604 1.00 36.22 433 PRO A N 1
ATOM 3373 C CA . PRO A 1 433 ? 49.567 9.272 -34.629 1.00 36.22 433 PRO A CA 1
ATOM 3374 C C . PRO A 1 433 ? 51.047 9.316 -34.125 1.00 36.22 433 PRO A C 1
ATOM 3376 O O . PRO A 1 433 ? 51.896 9.984 -34.707 1.00 36.22 433 PRO A O 1
ATOM 3379 N N . GLY A 1 434 ? 51.404 8.541 -33.087 1.00 27.16 434 GLY A N 1
ATOM 3380 C CA . GLY A 1 434 ? 52.806 8.385 -32.648 1.00 27.16 434 GLY A CA 1
ATOM 3381 C C . GLY A 1 434 ? 53.016 7.343 -31.541 1.00 27.16 434 GLY A C 1
ATOM 3382 O O . GLY A 1 434 ? 52.522 7.497 -30.434 1.00 27.16 434 GLY A O 1
ATOM 3383 N N . SER A 1 435 ? 53.741 6.279 -31.871 1.00 27.50 435 SER A N 1
ATOM 3384 C CA . SER A 1 435 ? 53.843 4.953 -31.237 1.00 27.50 435 SER A CA 1
ATOM 3385 C C . SER A 1 435 ? 55.119 4.693 -30.418 1.00 27.50 435 SER A C 1
ATOM 3387 O O . SER A 1 435 ? 56.167 5.194 -30.807 1.00 27.50 435 SER A O 1
ATOM 3389 N N . VAL A 1 436 ? 55.062 3.765 -29.440 1.00 30.33 436 VAL A N 1
ATOM 3390 C CA . VAL A 1 436 ? 56.111 2.764 -29.069 1.00 30.33 436 VAL A CA 1
ATOM 3391 C C . VAL A 1 436 ? 55.368 1.555 -28.436 1.00 30.33 436 VAL A C 1
ATOM 3393 O O . VAL A 1 436 ? 54.622 1.775 -27.490 1.00 30.33 436 VAL A O 1
ATOM 3396 N N . GLY A 1 437 ? 55.273 0.344 -29.022 1.00 28.27 437 GLY A N 1
ATOM 3397 C CA . GLY A 1 437 ? 56.259 -0.766 -29.119 1.00 28.27 437 GLY A CA 1
ATOM 3398 C C . GLY A 1 437 ? 56.114 -1.716 -27.902 1.00 28.27 437 GLY A C 1
ATOM 3399 O O . GLY A 1 437 ? 56.109 -1.210 -26.792 1.00 28.27 437 GLY A O 1
ATOM 3400 N N . ALA A 1 438 ? 55.974 -3.052 -27.925 1.00 28.17 438 ALA A N 1
ATOM 3401 C CA . ALA A 1 438 ? 56.073 -4.177 -28.877 1.00 28.17 438 ALA A CA 1
ATOM 3402 C C . ALA A 1 438 ? 55.232 -5.362 -28.281 1.00 28.17 438 ALA A C 1
ATOM 3404 O O . ALA A 1 438 ? 54.949 -5.333 -27.090 1.00 28.17 438 ALA A O 1
ATOM 3405 N N . GLN A 1 439 ? 54.736 -6.391 -28.987 1.00 27.00 439 GLN A N 1
ATOM 3406 C CA . GLN A 1 439 ? 55.467 -7.505 -29.610 1.00 27.00 439 GLN A CA 1
ATOM 3407 C C . GLN A 1 439 ? 54.539 -8.382 -30.493 1.00 27.00 439 GLN A C 1
ATOM 3409 O O . GLN A 1 439 ? 53.438 -8.725 -30.087 1.00 27.00 439 GLN A O 1
ATOM 3414 N N . CYS A 1 440 ? 55.101 -8.790 -31.640 1.00 24.92 440 CYS A N 1
ATOM 3415 C CA . CYS A 1 440 ? 55.063 -10.102 -32.314 1.00 24.92 440 CYS A CA 1
ATOM 3416 C C . CYS A 1 440 ? 53.737 -10.787 -32.729 1.00 24.92 440 CYS A C 1
ATOM 3418 O O . CYS A 1 440 ? 52.922 -11.152 -31.892 1.00 24.92 440 CYS A O 1
ATOM 3420 N N . GLY A 1 441 ? 53.659 -11.156 -34.021 1.00 26.00 441 GLY A N 1
ATOM 3421 C CA . GLY A 1 441 ? 52.974 -12.385 -34.455 1.00 26.00 441 GLY A CA 1
ATOM 3422 C C . GLY A 1 441 ? 52.049 -12.282 -35.674 1.00 26.00 441 GLY A C 1
ATOM 3423 O O . GLY A 1 441 ? 50.844 -12.228 -35.510 1.00 26.00 441 GLY A O 1
ATOM 3424 N N . GLN A 1 442 ? 52.635 -12.304 -36.878 1.00 26.31 442 GLN A N 1
ATOM 3425 C CA . GLN A 1 442 ? 52.117 -12.889 -38.134 1.00 26.31 442 GLN A CA 1
ATOM 3426 C C . GLN A 1 442 ? 50.603 -12.833 -38.456 1.00 26.31 442 GLN A C 1
ATOM 3428 O O . GLN A 1 442 ? 49.821 -13.617 -37.932 1.00 26.31 442 GLN A O 1
ATOM 3433 N N . ALA A 1 443 ? 50.232 -12.087 -39.506 1.00 28.34 443 ALA A N 1
ATOM 3434 C CA . ALA A 1 443 ? 49.156 -12.493 -40.418 1.00 28.34 443 ALA A CA 1
ATOM 3435 C C . ALA A 1 443 ? 49.332 -11.837 -41.796 1.00 28.34 443 ALA A C 1
ATOM 3437 O O . ALA A 1 443 ? 49.624 -10.648 -41.910 1.00 28.34 443 ALA A O 1
ATOM 3438 N N . ALA A 1 444 ? 49.181 -12.643 -42.842 1.00 26.80 444 ALA A N 1
ATOM 3439 C CA . ALA A 1 444 ? 49.326 -12.269 -44.236 1.00 26.80 444 ALA A CA 1
ATOM 3440 C C . ALA A 1 444 ? 47.957 -12.167 -44.933 1.00 26.80 444 ALA A C 1
ATOM 3442 O O . ALA A 1 444 ? 47.117 -13.040 -44.757 1.00 26.80 444 ALA A O 1
ATOM 3443 N N . ARG A 1 445 ? 47.875 -11.180 -45.837 1.00 25.47 445 ARG A N 1
ATOM 3444 C CA . ARG A 1 445 ? 47.154 -11.139 -47.130 1.00 25.47 445 ARG A CA 1
ATOM 3445 C C . ARG A 1 445 ? 45.637 -10.907 -47.224 1.00 25.47 445 ARG A C 1
ATOM 3447 O O . ARG A 1 445 ? 44.831 -11.489 -46.514 1.00 25.47 445 ARG A O 1
ATOM 3454 N N . SER A 1 446 ? 45.357 -10.199 -48.333 1.00 27.25 446 SER A N 1
ATOM 3455 C CA . SER A 1 446 ? 44.118 -10.020 -49.117 1.00 27.25 446 SER A CA 1
ATOM 3456 C C . SER A 1 446 ? 43.074 -9.080 -48.499 1.00 27.25 446 SER A C 1
ATOM 3458 O O . SER A 1 446 ? 42.897 -9.100 -47.293 1.00 27.25 446 SER A O 1
ATOM 3460 N N . GLU A 1 447 ? 42.347 -8.202 -49.197 1.00 27.77 447 GLU A N 1
ATOM 3461 C CA . GLU A 1 447 ? 42.232 -7.745 -50.602 1.00 27.77 447 GLU A CA 1
ATOM 3462 C C . GLU A 1 447 ? 41.250 -6.531 -50.546 1.00 27.77 447 GLU A C 1
ATOM 3464 O O . GLU A 1 447 ? 40.305 -6.564 -49.769 1.00 27.77 447 GLU A O 1
ATOM 3469 N N . GLN A 1 448 ? 41.574 -5.333 -51.057 1.00 27.50 448 GLN A N 1
ATOM 3470 C CA . GLN A 1 448 ? 41.088 -4.721 -52.318 1.00 27.50 448 GLN A CA 1
ATOM 3471 C C . GLN A 1 448 ? 39.572 -4.433 -52.460 1.00 27.50 448 GLN A C 1
ATOM 3473 O O . GLN A 1 448 ? 38.742 -5.323 -52.352 1.00 27.50 448 GLN A O 1
ATOM 3478 N N . GLY A 1 449 ? 39.256 -3.185 -52.859 1.00 26.44 449 GLY A N 1
ATOM 3479 C CA . GLY A 1 449 ? 37.979 -2.754 -53.465 1.00 26.44 449 GLY A CA 1
ATOM 3480 C C . GLY A 1 449 ? 37.392 -1.491 -52.808 1.00 26.44 449 GLY A C 1
ATOM 3481 O O . GLY A 1 449 ? 36.793 -1.591 -51.752 1.00 26.44 449 GLY A O 1
ATOM 3482 N N . SER A 1 450 ? 37.699 -0.264 -53.257 1.00 26.89 450 SER A N 1
ATOM 3483 C CA . SER A 1 450 ? 37.104 0.444 -54.415 1.00 26.89 450 SER A CA 1
ATOM 3484 C C . SER A 1 450 ? 35.711 1.041 -54.131 1.00 26.89 450 SER A C 1
ATOM 3486 O O . SER A 1 450 ? 34.773 0.287 -53.913 1.00 26.89 450 SER A O 1
ATOM 3488 N N . LEU A 1 451 ? 35.561 2.377 -54.167 1.00 26.16 451 LEU A N 1
ATOM 3489 C CA . LEU A 1 451 ? 34.940 3.134 -55.280 1.00 26.16 451 LEU A CA 1
ATOM 3490 C C . LEU A 1 451 ? 34.475 4.555 -54.840 1.00 26.16 451 LEU A C 1
ATOM 3492 O O . LEU A 1 451 ? 33.757 4.721 -53.863 1.00 26.16 451 LEU A O 1
ATOM 3496 N N . TYR A 1 452 ? 34.937 5.550 -55.607 1.00 24.67 452 TYR A N 1
ATOM 3497 C CA . TYR A 1 452 ? 34.413 6.887 -55.954 1.00 24.67 452 TYR A CA 1
ATOM 3498 C C . TYR A 1 452 ? 33.015 7.346 -55.462 1.00 24.67 452 TYR A C 1
ATOM 3500 O O . TYR A 1 452 ? 32.067 6.575 -55.520 1.00 24.67 452 TYR A O 1
ATOM 3508 N N . GLN A 1 453 ? 32.832 8.653 -55.165 1.00 26.12 453 GLN A N 1
ATOM 3509 C CA . GLN A 1 453 ? 32.307 9.670 -56.119 1.00 26.12 453 GLN A CA 1
ATOM 3510 C C . GLN A 1 453 ? 31.936 11.030 -55.442 1.00 26.12 453 GLN A C 1
ATOM 3512 O O . GLN A 1 453 ? 31.093 11.081 -54.559 1.00 26.12 453 GLN A O 1
ATOM 3517 N N . TRP A 1 454 ? 32.584 12.115 -55.901 1.00 24.58 454 TRP A N 1
ATOM 3518 C CA . TRP A 1 454 ? 32.121 13.496 -56.184 1.00 24.58 454 TRP A CA 1
ATOM 3519 C C . TRP A 1 454 ? 30.935 14.153 -55.436 1.00 24.58 454 TRP A C 1
ATOM 3521 O O . TRP A 1 454 ? 29.826 13.644 -55.489 1.00 24.58 454 TRP A O 1
ATOM 3531 N N . ILE A 1 455 ? 31.140 15.404 -54.978 1.00 27.31 455 ILE A N 1
ATOM 3532 C CA . ILE A 1 455 ? 30.322 16.606 -55.290 1.00 27.31 455 ILE A CA 1
ATOM 3533 C C . ILE A 1 455 ? 31.230 17.851 -55.205 1.00 27.31 455 ILE A C 1
ATOM 3535 O O . ILE A 1 455 ? 32.171 17.909 -54.416 1.00 27.31 455 ILE A O 1
ATOM 3539 N N . VAL A 1 456 ? 30.953 18.806 -56.088 1.00 25.91 456 VAL A N 1
ATOM 3540 C CA . VAL A 1 456 ? 31.770 19.937 -56.534 1.00 25.91 456 VAL A CA 1
ATOM 3541 C C . VAL A 1 456 ? 31.103 21.274 -56.152 1.00 25.91 456 VAL A C 1
ATOM 3543 O O . VAL A 1 456 ? 29.884 21.341 -56.038 1.00 25.91 456 VAL A O 1
ATOM 3546 N N . GLU A 1 457 ? 31.943 22.316 -56.058 1.00 27.16 457 GLU A N 1
ATOM 3547 C CA . GLU A 1 457 ? 31.691 23.757 -56.291 1.00 27.16 457 GLU A CA 1
ATOM 3548 C C . GLU A 1 457 ? 31.187 24.698 -55.178 1.00 27.16 457 GLU A C 1
ATOM 3550 O O . GLU A 1 457 ? 30.096 24.566 -54.634 1.00 27.16 457 GLU A O 1
ATOM 3555 N N . GLY A 1 458 ? 31.958 25.785 -54.983 1.00 25.30 458 GLY A N 1
ATOM 3556 C CA . GLY A 1 458 ? 31.453 27.056 -54.458 1.00 25.30 458 GLY A CA 1
ATOM 3557 C C . GLY A 1 458 ? 32.510 28.082 -54.012 1.00 25.30 458 GLY A C 1
ATOM 3558 O O . GLY A 1 458 ? 32.981 28.014 -52.889 1.00 25.30 458 GLY A O 1
ATOM 3559 N N . ALA A 1 459 ? 32.749 29.100 -54.854 1.00 27.39 459 ALA A N 1
ATOM 3560 C CA . ALA A 1 459 ? 33.221 30.467 -54.528 1.00 27.39 459 ALA A CA 1
ATOM 3561 C C . ALA A 1 459 ? 34.739 30.821 -54.457 1.00 27.39 459 ALA A C 1
ATOM 3563 O O . ALA A 1 459 ? 35.333 30.934 -53.395 1.00 27.39 459 ALA A O 1
ATOM 3564 N N . ARG A 1 460 ? 35.268 31.145 -55.653 1.00 27.48 460 ARG A N 1
ATOM 3565 C CA . ARG A 1 460 ? 35.957 32.383 -56.131 1.00 27.48 460 ARG A CA 1
ATOM 3566 C C . ARG A 1 460 ? 37.246 32.962 -55.474 1.00 27.48 460 ARG A C 1
ATOM 3568 O O . ARG A 1 460 ? 37.396 32.947 -54.261 1.00 27.48 460 ARG A O 1
ATOM 3575 N N . PRO A 1 461 ? 38.147 33.564 -56.298 1.00 29.88 461 PRO A N 1
ATOM 3576 C CA . PRO A 1 461 ? 39.519 33.936 -55.936 1.00 29.88 461 PRO A CA 1
ATOM 3577 C C . PRO A 1 461 ? 39.694 35.439 -55.643 1.00 29.88 461 PRO A C 1
ATOM 3579 O O . PRO A 1 461 ? 38.959 36.272 -56.175 1.00 29.88 461 PRO A O 1
ATOM 3582 N N . VAL A 1 462 ? 40.736 35.801 -54.887 1.00 28.16 462 VAL A N 1
ATOM 3583 C CA . VAL A 1 462 ? 41.274 37.172 -54.860 1.00 28.16 462 VAL A CA 1
ATOM 3584 C C . VAL A 1 462 ? 42.752 37.132 -55.234 1.00 28.16 462 VAL A C 1
ATOM 3586 O O . VAL A 1 462 ? 43.514 36.285 -54.775 1.00 28.16 462 VAL A O 1
ATOM 3589 N N . SER A 1 463 ? 43.090 38.026 -56.156 1.00 26.98 463 SER A N 1
ATOM 3590 C CA . SER A 1 463 ? 44.311 38.107 -56.940 1.00 26.98 463 SER A CA 1
ATOM 3591 C C . SER A 1 463 ? 45.558 38.493 -56.152 1.00 26.98 463 SER A C 1
ATOM 3593 O O . SER A 1 463 ? 45.520 39.291 -55.219 1.00 26.98 463 SER A O 1
ATOM 3595 N N . CYS A 1 464 ? 46.671 37.981 -56.668 1.00 24.55 464 CYS A N 1
ATOM 3596 C CA . CYS A 1 464 ? 48.053 38.331 -56.393 1.00 24.55 464 CYS A CA 1
ATOM 3597 C C . CYS A 1 464 ? 48.335 39.842 -56.339 1.00 24.55 464 CYS A C 1
ATOM 3599 O O . CYS A 1 464 ? 47.911 40.596 -57.213 1.00 24.55 464 CYS A O 1
ATOM 3601 N N . LEU A 1 465 ? 49.202 40.230 -55.402 1.00 28.45 465 LEU A N 1
ATOM 3602 C CA . LEU A 1 465 ? 50.168 41.307 -55.594 1.00 28.45 465 LEU A CA 1
ATOM 3603 C C . LEU A 1 465 ? 51.560 40.667 -55.610 1.00 28.45 465 LEU A C 1
ATOM 3605 O O . LEU A 1 465 ? 51.984 40.049 -54.636 1.00 28.45 465 LEU A O 1
ATOM 3609 N N . LEU A 1 466 ? 52.218 40.771 -56.762 1.00 28.05 466 LEU A N 1
ATO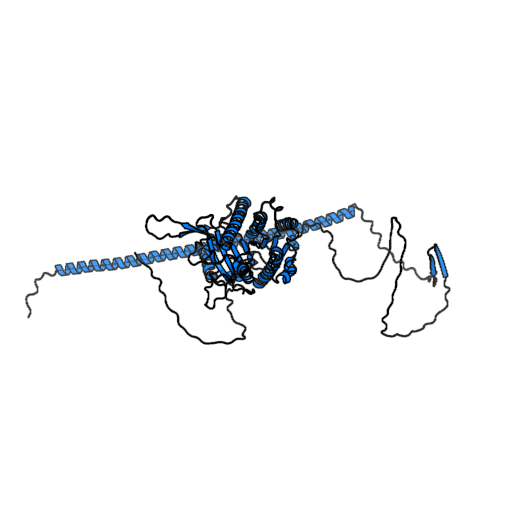M 3610 C CA . LEU A 1 466 ? 53.614 40.413 -56.985 1.00 28.05 466 LEU A CA 1
ATOM 3611 C C . LEU A 1 466 ? 54.515 41.468 -56.333 1.00 28.05 466 LEU A C 1
ATOM 3613 O O . LEU A 1 466 ? 54.355 42.657 -56.601 1.00 28.05 466 LEU A O 1
ATOM 3617 N N . PHE A 1 467 ? 55.496 41.022 -55.553 1.00 27.08 467 PHE A N 1
ATOM 3618 C CA . PHE A 1 467 ? 56.761 41.732 -55.393 1.00 27.08 467 PHE A CA 1
ATOM 3619 C C . PHE A 1 467 ? 57.893 40.738 -55.651 1.00 27.08 467 PHE A C 1
ATOM 3621 O O . PHE A 1 467 ? 57.945 39.655 -55.074 1.00 27.08 467 PHE A O 1
ATOM 3628 N N . ASP A 1 468 ? 58.731 41.120 -56.602 1.00 31.23 468 ASP A N 1
ATOM 3629 C CA . ASP A 1 468 ? 59.806 40.363 -57.223 1.00 31.23 468 ASP A CA 1
ATOM 3630 C C . ASP A 1 468 ? 61.101 40.584 -56.430 1.00 31.23 468 ASP A C 1
ATOM 3632 O O . ASP A 1 468 ? 61.513 41.734 -56.297 1.00 31.23 468 ASP A O 1
ATOM 3636 N N . MET A 1 469 ? 61.735 39.534 -55.885 1.00 28.27 469 MET A N 1
ATOM 3637 C CA . MET A 1 469 ? 63.112 39.604 -55.366 1.00 28.27 469 MET A CA 1
ATOM 3638 C C . MET A 1 469 ? 63.835 38.243 -55.417 1.00 28.27 469 MET A C 1
ATOM 3640 O O . MET A 1 469 ? 63.582 37.349 -54.618 1.00 28.27 469 MET A O 1
ATOM 3644 N N . ALA A 1 470 ? 64.803 38.177 -56.333 1.00 32.56 470 ALA A N 1
ATOM 3645 C CA . ALA A 1 470 ? 66.149 37.614 -56.182 1.00 32.56 470 ALA A CA 1
ATOM 3646 C C . ALA A 1 470 ? 66.340 36.128 -55.789 1.00 32.56 470 ALA A C 1
ATOM 3648 O O . ALA A 1 470 ? 66.201 35.710 -54.640 1.00 32.56 470 ALA A O 1
ATOM 3649 N N . SER A 1 471 ? 66.856 35.378 -56.772 1.00 47.38 471 SER A N 1
ATOM 3650 C CA . SER A 1 471 ? 67.649 34.148 -56.638 1.00 47.38 471 SER A CA 1
ATOM 3651 C C . SER A 1 471 ? 68.536 34.145 -55.387 1.00 47.38 471 SER A C 1
ATOM 3653 O O . SER A 1 471 ? 69.461 34.949 -55.282 1.00 47.38 471 SER A O 1
ATOM 3655 N N . SER A 1 472 ? 68.279 33.208 -54.474 1.00 42.72 472 SER A N 1
ATOM 3656 C CA . SER A 1 472 ? 69.135 32.901 -53.325 1.00 42.72 472 SER A CA 1
ATOM 3657 C C . SER A 1 472 ? 69.382 31.391 -53.297 1.00 42.72 472 SER A C 1
ATOM 3659 O O . SER A 1 472 ? 68.431 30.611 -53.350 1.00 42.72 472 SER A O 1
ATOM 3661 N N . ASP A 1 473 ? 70.656 30.993 -53.279 1.00 59.09 473 ASP A N 1
ATOM 3662 C CA . ASP A 1 473 ? 71.122 29.607 -53.378 1.00 59.09 473 ASP A CA 1
ATOM 3663 C C . ASP A 1 473 ? 70.495 28.694 -52.313 1.00 59.09 473 ASP A C 1
ATOM 3665 O O . ASP A 1 473 ? 70.745 28.830 -51.114 1.00 59.09 473 ASP A O 1
ATOM 3669 N N . ILE A 1 474 ? 69.706 27.721 -52.770 1.00 59.16 474 ILE A N 1
ATOM 3670 C CA . ILE A 1 474 ? 69.122 26.668 -51.938 1.00 59.16 474 ILE A CA 1
ATOM 3671 C C . ILE A 1 474 ? 70.220 25.659 -51.579 1.00 59.16 474 ILE A C 1
ATOM 3673 O O . ILE A 1 474 ? 70.771 25.001 -52.463 1.00 59.16 474 ILE A O 1
ATOM 3677 N N . GLN A 1 475 ? 70.507 25.484 -50.286 1.00 60.28 475 GLN A N 1
ATOM 3678 C CA . GLN A 1 475 ? 71.434 24.453 -49.809 1.00 60.28 475 GLN A CA 1
ATOM 3679 C C . GLN A 1 475 ? 70.674 23.275 -49.198 1.00 60.28 475 GLN A C 1
ATOM 3681 O O . GLN A 1 475 ? 69.960 23.420 -48.207 1.00 60.28 475 GLN A O 1
ATOM 3686 N N . VAL A 1 476 ? 70.849 22.088 -49.784 1.00 62.78 476 VAL A N 1
ATOM 3687 C CA . VAL A 1 476 ? 70.295 20.824 -49.279 1.00 62.78 476 VAL A CA 1
ATOM 3688 C C . VAL A 1 476 ? 71.371 20.108 -48.467 1.00 62.78 476 VAL A C 1
ATOM 3690 O O . VAL A 1 476 ? 72.423 19.763 -49.006 1.00 62.78 476 VAL A O 1
ATOM 3693 N N . LYS A 1 477 ? 71.110 19.844 -47.187 1.00 70.12 477 LYS A N 1
ATOM 3694 C CA . LYS A 1 477 ? 71.976 19.040 -46.322 1.00 70.12 477 LYS A CA 1
ATOM 3695 C C . LYS A 1 477 ? 71.301 17.711 -46.016 1.00 70.12 477 LYS A C 1
ATOM 3697 O O . LYS A 1 477 ? 70.294 17.649 -45.317 1.00 70.12 477 LYS A O 1
ATOM 3702 N N . GLU A 1 478 ? 71.850 16.636 -46.555 1.00 66.75 478 GLU A N 1
ATOM 3703 C CA . GLU A 1 478 ? 71.331 15.293 -46.317 1.00 66.75 478 GLU A CA 1
ATOM 3704 C C . GLU A 1 478 ? 71.661 14.835 -44.889 1.00 66.75 478 GLU A C 1
ATOM 3706 O O . GLU A 1 478 ? 72.798 14.991 -44.439 1.00 66.75 478 GLU A O 1
ATOM 3711 N N . LEU A 1 479 ? 70.664 14.316 -44.164 1.00 71.00 479 LEU A N 1
ATOM 3712 C CA . LEU A 1 479 ? 70.817 13.935 -42.757 1.00 71.00 479 LEU A CA 1
ATOM 3713 C C . LEU A 1 479 ? 70.976 12.420 -42.608 1.00 71.00 479 LEU A C 1
ATOM 3715 O O . LEU A 1 479 ? 72.001 11.970 -42.110 1.00 71.00 479 LEU A O 1
ATOM 3719 N N . GLU A 1 480 ? 70.005 11.629 -43.077 1.00 64.00 480 GLU A N 1
ATOM 3720 C CA . GLU A 1 480 ? 70.095 10.163 -43.079 1.00 64.00 480 GLU A CA 1
ATOM 3721 C C . GLU A 1 480 ? 69.240 9.530 -44.184 1.00 64.00 480 GLU A C 1
ATOM 3723 O O . GLU A 1 480 ? 68.140 9.992 -44.510 1.00 64.00 480 GLU A O 1
ATOM 3728 N N . LYS A 1 481 ? 69.723 8.399 -44.709 1.00 61.53 481 LYS A N 1
ATOM 3729 C CA . LYS A 1 481 ? 69.042 7.611 -45.737 1.00 61.53 481 LYS A CA 1
ATOM 3730 C C . LYS A 1 481 ? 68.792 6.195 -45.232 1.00 61.53 481 LYS A C 1
ATOM 3732 O O . LYS A 1 481 ? 69.723 5.501 -44.829 1.00 61.53 481 LYS A O 1
ATOM 3737 N N . ARG A 1 482 ? 67.531 5.759 -45.243 1.00 65.69 482 ARG A N 1
ATOM 3738 C CA . ARG A 1 482 ? 67.119 4.408 -44.830 1.00 65.69 482 ARG A CA 1
ATOM 3739 C C . ARG A 1 482 ? 66.342 3.727 -45.956 1.00 65.69 482 ARG A C 1
ATOM 3741 O O . ARG A 1 482 ? 65.831 4.384 -46.857 1.00 65.69 482 ARG A O 1
ATOM 3748 N N . ALA A 1 483 ? 66.235 2.398 -45.902 1.00 59.31 483 ALA A N 1
ATOM 3749 C CA . ALA A 1 483 ? 65.618 1.596 -46.967 1.00 59.31 483 ALA A CA 1
ATOM 3750 C C . ALA A 1 483 ? 64.136 1.938 -47.246 1.00 59.31 483 ALA A C 1
ATOM 3752 O O . ALA A 1 483 ? 63.642 1.643 -48.328 1.00 59.31 483 ALA A O 1
ATOM 3753 N N . SER A 1 484 ? 63.438 2.582 -46.302 1.00 64.00 484 SER A N 1
ATOM 3754 C CA . SER A 1 484 ? 62.044 3.028 -46.441 1.00 64.00 484 SER A CA 1
ATOM 3755 C C . SER A 1 484 ? 61.881 4.519 -46.785 1.00 64.00 484 SER A C 1
ATOM 3757 O O . SER A 1 484 ? 60.749 4.987 -46.864 1.00 64.00 484 SER A O 1
ATOM 3759 N N . GLY A 1 485 ? 62.969 5.281 -46.958 1.00 59.91 485 GLY A N 1
ATOM 3760 C CA . GLY A 1 485 ? 62.911 6.709 -47.295 1.00 59.91 485 GLY A CA 1
ATOM 3761 C C . GLY A 1 485 ? 64.144 7.516 -46.871 1.00 59.91 485 GLY A C 1
ATOM 3762 O O . GLY A 1 485 ? 64.959 7.071 -46.060 1.00 59.91 485 GLY A O 1
ATOM 3763 N N . GLN A 1 486 ? 64.274 8.721 -47.432 1.00 72.50 486 GLN A N 1
ATOM 3764 C CA . GLN A 1 486 ? 65.423 9.616 -47.256 1.00 72.50 486 GLN A CA 1
ATOM 3765 C C . GLN A 1 486 ? 64.985 10.942 -46.624 1.00 72.50 486 GLN A C 1
ATOM 3767 O O . GLN A 1 486 ? 63.971 11.506 -47.034 1.00 72.50 486 GLN A O 1
ATOM 3772 N N . ALA A 1 487 ? 65.755 11.438 -45.651 1.00 59.09 487 ALA A N 1
ATOM 3773 C CA . ALA A 1 487 ? 65.513 12.716 -44.986 1.00 59.09 487 ALA A CA 1
ATOM 3774 C C . ALA A 1 487 ? 66.666 13.700 -45.246 1.00 59.09 487 ALA A C 1
ATOM 3776 O O . ALA A 1 487 ? 67.842 13.372 -45.062 1.00 59.09 487 ALA A O 1
ATOM 3777 N N . PHE A 1 488 ? 66.317 14.921 -45.647 1.00 68.56 488 PHE A N 1
ATOM 3778 C CA . PHE A 1 488 ? 67.252 16.021 -45.869 1.00 68.56 488 PHE A CA 1
ATOM 3779 C C . PHE A 1 488 ? 66.677 17.337 -45.339 1.00 68.56 488 PHE A C 1
ATOM 3781 O O . PHE A 1 488 ? 65.463 17.523 -45.273 1.00 68.56 488 PHE A O 1
ATOM 3788 N N . GLU A 1 489 ? 67.568 18.244 -44.958 1.00 69.38 489 GLU A N 1
ATOM 3789 C CA . GLU A 1 489 ? 67.262 19.588 -44.480 1.00 69.38 489 GLU A CA 1
ATOM 3790 C C . GLU A 1 489 ? 67.513 20.597 -45.609 1.00 69.38 489 GLU A C 1
ATOM 3792 O O . GLU A 1 489 ? 68.578 20.593 -46.227 1.00 69.38 489 GLU A O 1
ATOM 3797 N N . LEU A 1 490 ? 66.524 21.443 -45.905 1.00 69.69 490 LEU A N 1
ATOM 3798 C CA . LEU A 1 490 ? 66.586 22.439 -46.976 1.00 69.69 490 LEU A CA 1
ATOM 3799 C C . LEU A 1 490 ? 66.735 23.840 -46.373 1.00 69.69 490 LEU A C 1
ATOM 3801 O O . LEU A 1 490 ? 65.798 24.358 -45.766 1.00 69.69 490 LEU A O 1
ATOM 3805 N N . ILE A 1 491 ? 67.901 24.459 -46.542 1.00 66.88 491 ILE A N 1
ATOM 3806 C CA . ILE A 1 491 ? 68.200 25.796 -46.022 1.00 66.88 491 ILE A CA 1
ATOM 3807 C C . ILE A 1 491 ? 68.016 26.801 -47.160 1.00 66.88 491 ILE A C 1
ATOM 3809 O O . ILE A 1 491 ? 68.793 26.827 -48.113 1.00 66.88 491 ILE A O 1
ATOM 3813 N N . LEU A 1 492 ? 66.963 27.614 -47.056 1.00 64.44 492 LEU A N 1
ATOM 3814 C CA . LEU A 1 492 ? 66.557 28.571 -48.094 1.00 64.44 492 LEU A CA 1
ATOM 3815 C C . LEU A 1 492 ? 67.264 29.935 -47.977 1.00 64.44 492 LEU A C 1
ATOM 3817 O O . LEU A 1 492 ? 67.311 30.683 -48.946 1.00 64.44 492 LEU A O 1
ATOM 3821 N N . SER A 1 493 ? 67.838 30.256 -46.814 1.00 57.38 493 SER A N 1
ATOM 3822 C CA . SER A 1 493 ? 68.755 31.385 -46.622 1.00 57.38 493 SER A CA 1
ATOM 3823 C C . SER A 1 493 ? 69.533 31.236 -45.301 1.00 57.38 493 SER A C 1
ATOM 3825 O O . SER A 1 493 ? 68.993 30.720 -44.316 1.00 57.38 493 SER A O 1
ATOM 3827 N N . PRO A 1 494 ? 70.814 31.644 -45.236 1.00 60.66 494 PRO A N 1
ATOM 3828 C CA . PRO A 1 494 ? 71.569 31.636 -43.986 1.00 60.66 494 PRO A CA 1
ATOM 3829 C C . PRO A 1 494 ? 71.059 32.728 -43.029 1.00 60.66 494 PRO A C 1
ATOM 3831 O O . PRO A 1 494 ? 70.723 33.832 -43.452 1.00 60.66 494 PRO A O 1
ATOM 3834 N N . ARG A 1 495 ? 71.019 32.433 -41.719 1.00 51.97 495 ARG A N 1
ATOM 3835 C CA . ARG A 1 495 ? 70.564 33.380 -40.680 1.00 51.97 495 ARG A CA 1
ATOM 3836 C C . ARG A 1 495 ? 71.377 34.684 -40.717 1.00 51.97 495 ARG A C 1
ATOM 3838 O O . ARG A 1 495 ? 72.603 34.652 -40.604 1.00 51.97 495 ARG A O 1
ATOM 3845 N N . SER A 1 496 ? 70.689 35.824 -40.808 1.00 48.34 496 SER A N 1
ATOM 3846 C CA . SER A 1 496 ? 71.275 37.165 -40.720 1.00 48.34 496 SER A CA 1
ATOM 3847 C C . SER A 1 496 ? 71.899 37.400 -39.340 1.00 48.34 496 SER A C 1
ATOM 3849 O O . SER A 1 496 ? 71.252 37.215 -38.309 1.00 48.34 496 SER A O 1
ATOM 3851 N N . LYS A 1 497 ? 73.177 37.796 -39.318 1.00 53.94 497 LYS A N 1
ATOM 3852 C CA . LYS A 1 497 ? 73.900 38.200 -38.105 1.00 53.94 497 LYS A CA 1
ATOM 3853 C C . LYS A 1 497 ? 73.436 39.589 -37.669 1.00 53.94 497 LYS A C 1
ATOM 3855 O O . LYS A 1 497 ? 74.093 40.563 -38.003 1.00 53.94 497 LYS A O 1
ATOM 3860 N N . GLU A 1 498 ? 72.356 39.683 -36.907 1.00 43.38 498 GLU A N 1
ATOM 3861 C CA . GLU A 1 498 ? 72.049 40.890 -36.135 1.00 43.38 498 GLU A CA 1
ATOM 3862 C C . GLU A 1 498 ? 71.295 40.511 -34.852 1.00 43.38 498 GLU A C 1
ATOM 3864 O O . GLU A 1 498 ? 70.271 39.837 -34.892 1.00 43.38 498 GLU A O 1
ATOM 3869 N N . SER A 1 499 ? 71.914 40.880 -33.722 1.00 45.25 499 SER A N 1
ATOM 3870 C CA . SER A 1 499 ? 71.474 40.783 -32.321 1.00 45.25 499 SER A CA 1
ATOM 3871 C C . SER A 1 499 ? 70.671 39.541 -31.914 1.00 45.25 499 SER A C 1
ATOM 3873 O O . SER A 1 499 ? 69.456 39.485 -32.080 1.00 45.25 499 SER A O 1
ATOM 3875 N N . VAL A 1 500 ? 71.337 38.601 -31.237 1.00 45.53 500 VAL A N 1
ATOM 3876 C CA . VAL A 1 500 ? 70.664 37.704 -30.287 1.00 45.53 500 VAL A CA 1
ATOM 3877 C C . VAL A 1 500 ? 70.070 38.603 -29.195 1.00 45.53 500 VAL A C 1
ATOM 3879 O O . VAL A 1 500 ? 70.844 39.258 -28.497 1.00 45.53 500 VAL A O 1
ATOM 3882 N N . PRO A 1 501 ? 68.742 38.700 -29.022 1.00 43.75 501 PRO A N 1
ATOM 3883 C CA . PRO A 1 501 ? 68.227 39.211 -27.769 1.00 43.75 501 PRO A CA 1
ATOM 3884 C C . PRO A 1 501 ? 68.503 38.124 -26.728 1.00 43.75 501 PRO A C 1
ATOM 3886 O O . PRO A 1 501 ? 68.072 36.983 -26.911 1.00 43.75 501 PRO A O 1
ATOM 3889 N N . ASP A 1 502 ? 69.224 38.458 -25.655 1.00 50.09 502 ASP A N 1
ATOM 3890 C CA . ASP A 1 502 ? 69.300 37.624 -24.450 1.00 50.09 502 ASP A CA 1
ATOM 3891 C C . ASP A 1 502 ? 67.898 37.558 -23.823 1.00 50.09 502 ASP A C 1
ATOM 3893 O O . ASP A 1 502 ? 67.560 38.246 -22.863 1.00 50.09 502 ASP A O 1
ATOM 3897 N N . PHE A 1 503 ? 67.031 36.736 -24.407 1.00 42.44 503 PHE A N 1
ATOM 3898 C CA . PHE A 1 503 ? 65.891 36.198 -23.698 1.00 42.44 503 PHE A CA 1
ATOM 3899 C C . PHE A 1 503 ? 66.426 35.060 -22.833 1.00 42.44 503 PHE A C 1
ATOM 3901 O O . PHE A 1 503 ? 66.944 34.086 -23.389 1.00 42.44 503 PHE A O 1
ATOM 3908 N N . PRO A 1 504 ? 66.264 35.099 -21.498 1.00 47.16 504 PRO A N 1
ATOM 3909 C CA . PRO A 1 504 ? 66.344 33.883 -20.712 1.00 47.16 504 PRO A CA 1
ATOM 3910 C C . PRO A 1 504 ? 65.166 32.996 -21.138 1.00 47.16 504 PRO A C 1
ATOM 3912 O O . PRO A 1 504 ? 64.077 33.033 -20.568 1.00 47.16 504 PRO A O 1
ATOM 3915 N N . LEU A 1 505 ? 65.363 32.218 -22.203 1.00 50.53 505 LEU A N 1
ATOM 3916 C CA . LEU A 1 505 ? 64.458 31.169 -22.653 1.00 50.53 505 LEU A CA 1
ATOM 3917 C C . LEU A 1 505 ? 64.610 29.985 -21.710 1.00 50.53 505 LEU A C 1
ATOM 3919 O O . LEU A 1 505 ? 65.248 28.991 -22.040 1.00 50.53 505 LEU A O 1
ATOM 3923 N N . SER A 1 506 ? 64.076 30.142 -20.504 1.00 49.16 506 SER A N 1
ATOM 3924 C CA . SER A 1 506 ? 63.618 29.107 -19.577 1.00 49.16 506 SER A CA 1
ATOM 3925 C C . SER A 1 506 ? 63.187 29.825 -18.296 1.00 49.16 506 SER A C 1
ATOM 3927 O O . SER A 1 506 ? 63.975 30.613 -17.767 1.00 49.16 506 SER A O 1
ATOM 3929 N N . PRO A 1 507 ? 62.002 29.539 -17.724 1.00 50.47 507 PRO A N 1
ATOM 3930 C CA . PRO A 1 507 ? 61.789 29.797 -16.302 1.00 50.47 507 PRO A CA 1
ATOM 3931 C C . PRO A 1 507 ? 62.989 29.213 -15.536 1.00 50.47 507 PRO A C 1
ATOM 3933 O O . PRO A 1 507 ? 63.473 28.153 -15.952 1.00 50.47 507 PRO A O 1
ATOM 3936 N N . PRO A 1 508 ? 63.491 29.838 -14.450 1.00 52.44 508 PRO A N 1
ATOM 3937 C CA . PRO A 1 508 ? 64.532 29.203 -13.644 1.00 52.44 508 PRO A CA 1
ATOM 3938 C C . PRO A 1 508 ? 64.059 27.783 -13.349 1.00 52.44 508 PRO A C 1
ATOM 3940 O O . PRO A 1 508 ? 62.909 27.628 -12.926 1.00 52.44 508 PRO A O 1
ATOM 3943 N N . LYS A 1 509 ? 64.878 26.761 -13.662 1.00 53.62 509 LYS A N 1
ATOM 3944 C CA . LYS A 1 509 ? 64.529 25.359 -13.396 1.00 53.62 509 LYS A CA 1
ATOM 3945 C C . LYS A 1 509 ? 64.071 25.306 -11.944 1.00 53.62 509 LYS A C 1
ATOM 3947 O O . LYS A 1 509 ? 64.896 25.429 -11.038 1.00 53.62 509 LYS A O 1
ATOM 3952 N N . LYS A 1 510 ? 62.755 25.218 -11.714 1.00 56.09 510 LYS A N 1
ATOM 3953 C CA . LYS A 1 510 ? 62.236 24.967 -10.375 1.00 56.09 510 LYS A CA 1
ATOM 3954 C C . LYS A 1 510 ? 62.901 23.661 -9.989 1.00 56.09 510 LYS A C 1
ATOM 3956 O O . LYS A 1 510 ? 62.775 22.702 -10.742 1.00 56.09 510 LYS A O 1
ATOM 3961 N N . LYS A 1 511 ? 63.674 23.679 -8.897 1.00 62.03 511 LYS A N 1
ATOM 3962 C CA . LYS A 1 511 ? 64.216 22.467 -8.277 1.00 62.03 511 LYS A CA 1
ATOM 3963 C C . LYS A 1 511 ? 63.131 21.401 -8.376 1.00 62.03 511 LYS A C 1
ATOM 3965 O O . LYS A 1 511 ? 62.006 21.684 -7.953 1.00 62.03 511 LYS A O 1
ATOM 3970 N N . ASP A 1 512 ? 63.443 20.268 -9.001 1.00 61.44 512 ASP A N 1
ATOM 3971 C CA . ASP A 1 512 ? 62.506 19.155 -9.086 1.00 61.44 512 ASP A CA 1
ATOM 3972 C C . ASP A 1 512 ? 62.052 18.869 -7.655 1.00 61.44 512 ASP A C 1
ATOM 3974 O O . ASP A 1 512 ? 62.880 18.573 -6.790 1.00 61.44 512 ASP A O 1
ATOM 3978 N N . LEU A 1 513 ? 60.767 19.131 -7.384 1.00 63.59 513 LEU A N 1
ATOM 3979 C CA . LEU A 1 513 ? 60.210 19.044 -6.038 1.00 63.59 513 LEU A CA 1
ATOM 3980 C C . LEU A 1 513 ? 60.500 17.636 -5.533 1.00 63.59 513 LEU A C 1
ATOM 3982 O O . LEU A 1 513 ? 60.154 16.661 -6.208 1.00 63.59 513 LEU A O 1
ATOM 3986 N N . SER A 1 514 ? 61.167 17.531 -4.384 1.00 80.12 514 SER A N 1
ATOM 3987 C CA . SER A 1 514 ? 61.510 16.219 -3.848 1.00 80.12 514 SER A CA 1
ATOM 3988 C C . SER A 1 514 ? 60.226 15.429 -3.582 1.00 80.12 514 SER A C 1
ATOM 3990 O O . SER A 1 514 ? 59.152 15.996 -3.353 1.00 80.12 514 SER A O 1
ATOM 3992 N N . LEU A 1 515 ? 60.320 14.101 -3.612 1.00 77.25 515 LEU A N 1
ATOM 3993 C CA . LEU A 1 515 ? 59.171 13.225 -3.368 1.00 77.25 515 LEU A CA 1
ATOM 3994 C C . LEU A 1 515 ? 58.516 13.529 -2.001 1.00 77.25 515 LEU A C 1
ATOM 3996 O O . LEU A 1 515 ? 57.292 13.509 -1.878 1.00 77.25 515 LEU A O 1
ATOM 4000 N N . GLU A 1 516 ? 59.330 13.950 -1.027 1.00 82.69 516 GLU A N 1
ATOM 4001 C CA . GLU A 1 516 ? 58.911 14.442 0.291 1.00 82.69 516 GLU A CA 1
ATOM 4002 C C . GLU A 1 516 ? 58.151 15.780 0.223 1.00 82.69 516 GLU A C 1
ATOM 4004 O O . GLU A 1 516 ? 57.133 15.951 0.890 1.00 82.69 516 GLU A O 1
ATOM 4009 N N . GLU A 1 517 ? 58.585 16.740 -0.602 1.00 82.06 517 GLU A N 1
ATOM 4010 C CA . GLU A 1 517 ? 57.881 18.020 -0.784 1.00 82.06 517 GLU A CA 1
ATOM 4011 C C . GLU A 1 517 ? 56.523 17.844 -1.479 1.00 82.06 517 GLU A C 1
ATOM 4013 O O . GLU A 1 517 ? 55.570 18.573 -1.181 1.00 82.06 517 GLU A O 1
ATOM 4018 N N . ILE A 1 518 ? 56.416 16.870 -2.387 1.00 81.00 518 ILE A N 1
ATOM 4019 C CA . ILE A 1 518 ? 55.155 16.501 -3.043 1.00 81.00 518 ILE A CA 1
ATOM 4020 C C . ILE A 1 518 ? 54.212 15.839 -2.034 1.00 81.00 518 ILE A C 1
ATOM 4022 O O . ILE A 1 518 ? 53.060 16.264 -1.924 1.00 81.00 518 ILE A O 1
ATOM 4026 N N . GLN A 1 519 ? 54.697 14.864 -1.257 1.00 85.38 519 GLN A N 1
ATOM 4027 C CA . GLN A 1 519 ? 53.914 14.218 -0.197 1.00 85.38 519 GLN A CA 1
ATOM 4028 C C . GLN A 1 519 ? 53.422 15.234 0.833 1.00 85.38 519 GLN A C 1
ATOM 4030 O O . GLN A 1 519 ? 52.224 15.303 1.094 1.00 85.38 519 GLN A O 1
ATOM 4035 N N . LYS A 1 520 ? 54.295 16.127 1.305 1.00 90.75 520 LYS A N 1
ATOM 4036 C CA . LYS A 1 520 ? 53.926 17.184 2.254 1.00 90.75 520 LYS A CA 1
ATOM 4037 C C . LYS A 1 520 ? 52.842 18.119 1.709 1.00 90.75 520 LYS A C 1
ATOM 4039 O O . LYS A 1 520 ? 51.973 18.569 2.455 1.00 90.75 520 LYS A O 1
ATOM 4044 N N . LYS A 1 521 ? 52.859 18.429 0.407 1.00 87.50 521 LYS A N 1
ATOM 4045 C CA . LYS A 1 521 ? 51.808 19.241 -0.232 1.00 87.50 521 LYS A CA 1
ATOM 4046 C C . LYS A 1 521 ? 50.485 18.490 -0.372 1.00 87.50 521 LYS A C 1
ATOM 4048 O O . LYS A 1 521 ? 49.439 19.122 -0.216 1.00 87.50 521 LYS A O 1
ATOM 4053 N N . LEU A 1 522 ? 50.526 17.187 -0.653 1.00 89.31 522 LEU A N 1
ATOM 4054 C CA . LEU A 1 522 ? 49.340 16.329 -0.718 1.00 89.31 522 LEU A CA 1
ATOM 4055 C C . LEU A 1 522 ? 48.706 16.154 0.664 1.00 89.31 522 LEU A C 1
ATOM 4057 O O . LEU A 1 522 ? 47.506 16.373 0.799 1.00 89.31 522 LEU A O 1
ATOM 4061 N N . GLU A 1 523 ? 49.507 15.879 1.692 1.00 91.44 523 GLU A N 1
ATOM 4062 C CA . GLU A 1 523 ? 49.052 15.794 3.084 1.00 91.44 523 GLU A CA 1
ATOM 4063 C C . GLU A 1 523 ? 48.454 17.121 3.550 1.00 91.44 523 GLU A C 1
ATOM 4065 O O . GLU A 1 523 ? 47.340 17.154 4.061 1.00 91.44 523 GLU A O 1
ATOM 4070 N N . ALA A 1 524 ? 49.114 18.249 3.274 1.00 91.88 524 ALA A N 1
ATOM 4071 C CA . ALA A 1 524 ? 48.562 19.559 3.613 1.00 91.88 524 ALA A CA 1
ATOM 4072 C C . ALA A 1 524 ? 47.250 19.866 2.863 1.00 91.88 524 ALA A C 1
ATOM 4074 O O . ALA A 1 524 ? 46.401 20.594 3.377 1.00 91.88 524 ALA A O 1
ATOM 4075 N N . ALA A 1 525 ? 47.073 19.360 1.638 1.00 88.75 525 ALA A N 1
ATOM 4076 C CA . ALA A 1 525 ? 45.817 19.491 0.898 1.00 88.75 525 ALA A CA 1
ATOM 4077 C C . ALA A 1 525 ? 44.717 18.576 1.454 1.00 88.75 525 ALA A C 1
ATOM 4079 O O . ALA A 1 525 ? 43.558 18.983 1.511 1.00 88.75 525 ALA A O 1
ATOM 4080 N N . GLU A 1 526 ? 45.074 17.374 1.897 1.00 89.19 526 GLU A N 1
ATOM 4081 C CA . GLU A 1 526 ? 44.169 16.447 2.567 1.00 89.19 526 GLU A CA 1
ATOM 4082 C C . GLU A 1 526 ? 43.716 16.968 3.933 1.00 89.19 526 GLU A C 1
ATOM 4084 O O . GLU A 1 526 ? 42.522 16.929 4.218 1.00 89.19 526 GLU A O 1
ATOM 4089 N N . GLU A 1 527 ? 44.615 17.541 4.728 1.00 92.81 527 GLU A N 1
ATOM 4090 C CA . GLU A 1 527 ? 44.267 18.166 6.007 1.00 92.81 527 GLU A CA 1
ATOM 4091 C C . GLU A 1 527 ? 43.339 19.370 5.818 1.00 92.81 527 GLU A C 1
ATOM 4093 O O . GLU A 1 527 ? 42.361 19.513 6.547 1.00 92.81 527 GLU A O 1
ATOM 4098 N N . ARG A 1 528 ? 43.551 20.193 4.779 1.00 92.44 528 ARG A N 1
ATOM 4099 C CA . ARG A 1 528 ? 42.606 21.273 4.427 1.00 92.44 528 ARG A CA 1
ATOM 4100 C C . ARG A 1 528 ? 41.234 20.747 4.007 1.00 92.44 528 ARG A C 1
ATOM 4102 O O . ARG A 1 528 ? 40.223 21.378 4.296 1.00 92.44 528 ARG A O 1
ATOM 4109 N N . ARG A 1 529 ? 41.186 19.607 3.314 1.00 91.81 529 ARG A N 1
ATOM 4110 C CA . ARG A 1 529 ? 39.923 18.962 2.934 1.00 91.81 529 ARG A CA 1
ATOM 4111 C C . ARG A 1 529 ? 39.196 18.441 4.172 1.00 91.81 529 ARG A C 1
ATOM 4113 O O . ARG A 1 529 ? 38.020 18.742 4.338 1.00 91.81 529 ARG A O 1
ATOM 4120 N N . LYS A 1 530 ? 39.904 17.723 5.049 1.00 88.50 530 LYS A N 1
ATOM 4121 C CA . LYS A 1 530 ? 39.359 17.185 6.304 1.00 88.50 530 LYS A CA 1
ATOM 4122 C C . LYS A 1 530 ? 38.883 18.289 7.240 1.00 88.50 530 LYS A C 1
ATOM 4124 O O . LYS A 1 530 ? 37.815 18.155 7.823 1.00 88.50 530 LYS A O 1
ATOM 4129 N N . SER A 1 531 ? 39.630 19.386 7.365 1.00 93.19 531 SER A N 1
ATOM 4130 C CA . SER A 1 531 ? 39.223 20.508 8.216 1.00 93.19 531 SER A CA 1
ATOM 4131 C C . SER A 1 531 ? 37.983 21.220 7.677 1.00 93.19 531 SER A C 1
ATOM 4133 O O . SER A 1 531 ? 37.087 21.543 8.451 1.00 93.19 531 SER A O 1
ATOM 4135 N N . HIS A 1 532 ? 37.878 21.404 6.357 1.00 89.38 532 HIS A N 1
ATOM 4136 C CA . HIS A 1 532 ? 36.682 21.979 5.744 1.00 89.38 532 HIS A CA 1
ATOM 4137 C C . HIS A 1 532 ? 35.461 21.061 5.894 1.00 89.38 532 HIS A C 1
ATOM 4139 O O . HIS A 1 532 ? 34.379 21.525 6.241 1.00 89.38 532 HIS A O 1
ATOM 4145 N N . GLU A 1 533 ? 35.640 19.756 5.689 1.00 86.94 533 GLU A N 1
ATOM 4146 C CA . GLU A 1 533 ? 34.589 18.758 5.894 1.00 86.94 533 GLU A CA 1
ATOM 4147 C C . GLU A 1 533 ? 34.120 18.725 7.356 1.00 86.94 533 GLU A C 1
ATOM 4149 O O . GLU A 1 533 ? 32.918 18.752 7.614 1.00 86.94 533 GLU A O 1
ATOM 4154 N N . ALA A 1 534 ? 35.047 18.758 8.318 1.00 92.12 534 ALA A N 1
ATOM 4155 C CA . ALA A 1 534 ? 34.726 18.816 9.741 1.00 92.12 534 ALA A CA 1
ATOM 4156 C C . ALA A 1 534 ? 33.947 20.089 10.117 1.00 92.12 534 ALA A C 1
ATOM 4158 O O . ALA A 1 534 ? 32.987 20.010 10.882 1.00 92.12 534 ALA A O 1
ATOM 4159 N N . GLU A 1 535 ? 34.309 21.245 9.554 1.00 93.75 535 GLU A N 1
ATOM 4160 C CA . GLU A 1 535 ? 33.597 22.507 9.791 1.00 93.75 535 GLU A CA 1
ATOM 4161 C C . GLU A 1 535 ? 32.172 22.474 9.215 1.00 93.75 535 GLU A C 1
ATOM 4163 O O . GLU A 1 535 ? 31.217 22.872 9.883 1.00 93.75 535 GLU A O 1
ATOM 4168 N N . VAL A 1 536 ? 31.991 21.927 8.009 1.00 92.25 536 VAL A N 1
ATOM 4169 C CA . VAL A 1 536 ? 30.657 21.747 7.411 1.00 92.25 536 VAL A CA 1
ATOM 4170 C C . VAL A 1 536 ? 29.811 20.780 8.244 1.00 92.25 536 VAL A C 1
ATOM 4172 O O . VAL A 1 536 ? 28.640 21.055 8.509 1.00 92.25 536 VAL A O 1
ATOM 4175 N N . LEU A 1 537 ? 30.391 19.668 8.705 1.00 87.69 537 LEU A N 1
ATOM 4176 C CA . LEU A 1 537 ? 29.701 18.712 9.575 1.00 87.69 537 LEU A CA 1
ATOM 4177 C C . LEU A 1 537 ? 29.302 19.339 10.914 1.00 87.69 537 LEU A C 1
ATOM 4179 O O . LEU A 1 537 ? 28.197 19.084 11.395 1.00 87.69 537 LEU A O 1
ATOM 4183 N N . LYS A 1 538 ? 30.152 20.196 11.486 1.00 93.75 538 LYS A N 1
ATOM 4184 C CA . LYS A 1 538 ? 29.842 20.954 12.701 1.00 93.75 538 LYS A CA 1
ATOM 4185 C C . LYS A 1 538 ? 28.660 21.903 12.484 1.00 93.75 538 LYS A C 1
ATOM 4187 O O . LYS A 1 538 ? 27.712 21.862 13.262 1.00 93.75 538 LYS A O 1
ATOM 4192 N N . GLN A 1 539 ? 28.650 22.673 11.395 1.00 89.81 539 GLN A N 1
ATOM 4193 C CA . GLN A 1 539 ? 27.524 23.559 11.061 1.00 89.81 539 GLN A CA 1
ATOM 4194 C C . GLN A 1 539 ? 26.216 22.786 10.830 1.00 89.81 539 GLN A C 1
ATOM 4196 O O . GLN A 1 539 ? 25.136 23.246 11.203 1.00 89.81 539 GLN A O 1
ATOM 4201 N N . LEU A 1 540 ? 26.288 21.597 10.224 1.00 86.62 540 LEU A N 1
ATOM 4202 C CA . LEU A 1 540 ? 25.124 20.722 10.060 1.00 86.62 540 LEU A CA 1
ATOM 4203 C C . LEU A 1 540 ? 24.634 20.154 11.399 1.00 86.62 540 LEU A C 1
ATOM 4205 O O . LEU A 1 540 ? 23.424 20.028 11.592 1.00 86.62 540 LEU A O 1
ATOM 4209 N N . ALA A 1 541 ? 25.541 19.822 12.319 1.00 89.69 541 ALA A N 1
ATOM 4210 C CA . ALA A 1 541 ? 25.185 19.375 13.663 1.00 89.69 541 ALA A CA 1
ATOM 4211 C C . ALA A 1 541 ? 24.506 20.495 14.469 1.00 89.69 541 ALA A C 1
ATOM 4213 O O . ALA A 1 541 ? 23.457 20.257 15.061 1.00 89.69 541 ALA A O 1
ATOM 4214 N N . GLU A 1 542 ? 25.032 21.721 14.414 1.00 92.62 542 GLU A N 1
ATOM 4215 C CA . GLU A 1 542 ? 24.424 22.901 15.047 1.00 92.62 542 GLU A CA 1
ATOM 4216 C C . GLU A 1 542 ? 23.022 23.188 14.491 1.00 92.62 542 GLU A C 1
ATOM 4218 O O . GLU A 1 542 ? 22.086 23.413 15.258 1.00 92.62 542 GLU A O 1
ATOM 4223 N N . LYS A 1 543 ? 22.830 23.095 13.167 1.00 89.88 543 LYS A N 1
ATOM 4224 C CA . LYS A 1 543 ? 21.495 23.219 12.556 1.00 89.88 543 LYS A CA 1
ATOM 4225 C C . LYS A 1 543 ? 20.530 22.135 13.034 1.00 89.88 543 LYS A C 1
ATOM 4227 O O . LYS A 1 543 ? 19.377 22.447 13.308 1.00 89.88 543 LYS A O 1
ATOM 4232 N N . ARG A 1 544 ? 20.987 20.886 13.171 1.00 86.56 544 ARG A N 1
ATOM 4233 C CA . ARG A 1 544 ? 20.157 19.785 13.687 1.00 86.56 544 ARG A CA 1
ATOM 4234 C C . ARG A 1 544 ? 19.757 19.978 15.144 1.00 86.56 544 ARG A C 1
ATOM 4236 O O . ARG A 1 544 ? 18.629 19.650 15.498 1.00 86.56 544 ARG A O 1
ATOM 4243 N N . GLU A 1 545 ? 20.650 20.491 15.984 1.00 91.38 545 GLU A N 1
ATOM 4244 C CA . GLU A 1 545 ? 20.300 20.828 17.368 1.00 91.38 545 GLU A CA 1
ATOM 4245 C C . GLU A 1 545 ? 19.298 21.987 17.412 1.00 91.38 545 GLU A C 1
ATOM 4247 O O . GLU A 1 545 ? 18.278 21.881 18.088 1.00 91.38 545 GLU A O 1
ATOM 4252 N N . HIS A 1 546 ? 19.486 23.022 16.590 1.00 92.44 546 HIS A N 1
ATOM 4253 C CA . HIS A 1 546 ? 18.514 24.110 16.484 1.00 92.44 546 HIS A CA 1
ATOM 4254 C C . HIS A 1 546 ? 17.132 23.632 16.000 1.00 92.44 546 HIS A C 1
ATOM 4256 O O . HIS A 1 546 ? 16.105 24.051 16.528 1.00 92.44 546 HIS A O 1
ATOM 4262 N N . GLU A 1 547 ? 17.075 22.712 15.034 1.00 83.06 547 GLU A N 1
ATOM 4263 C CA . GLU A 1 547 ? 15.817 22.096 14.589 1.00 83.06 547 GLU A CA 1
ATOM 4264 C C . GLU A 1 547 ? 15.101 21.359 15.732 1.00 83.06 547 GLU A C 1
ATOM 4266 O O . GLU A 1 547 ? 13.878 21.473 15.866 1.00 83.06 547 GLU A O 1
ATOM 4271 N N . LYS A 1 548 ? 15.846 20.644 16.586 1.00 88.81 548 LYS A N 1
ATOM 4272 C CA . LYS A 1 548 ? 15.285 19.994 17.781 1.00 88.81 548 LYS A CA 1
ATOM 4273 C C . LYS A 1 548 ? 14.773 21.016 18.791 1.00 88.81 548 LYS A C 1
ATOM 4275 O O . LYS A 1 548 ? 13.683 20.823 19.320 1.00 88.81 548 LYS A O 1
ATOM 4280 N N . GLU A 1 549 ? 15.511 22.097 19.035 1.00 92.19 549 GLU A N 1
ATOM 4281 C CA . GLU A 1 549 ? 15.083 23.179 19.933 1.00 92.19 549 GLU A CA 1
ATOM 4282 C C . GLU A 1 549 ? 13.793 23.846 19.448 1.00 92.19 549 GLU A C 1
ATOM 4284 O O . GLU A 1 549 ? 12.865 24.048 20.232 1.00 92.19 549 GLU A O 1
ATOM 4289 N N . VAL A 1 550 ? 13.695 24.147 18.150 1.00 91.25 550 VAL A N 1
ATOM 4290 C CA . VAL A 1 550 ? 12.489 24.740 17.551 1.00 91.25 550 VAL A CA 1
ATOM 4291 C C . VAL A 1 550 ? 11.298 23.791 17.681 1.00 91.25 550 VAL A C 1
ATOM 4293 O O . VAL A 1 550 ? 10.206 24.227 18.052 1.00 91.25 550 VAL A O 1
ATOM 4296 N N . LEU A 1 551 ? 11.497 22.495 17.424 1.00 80.31 551 LEU A N 1
ATOM 4297 C CA . LEU A 1 551 ? 10.442 21.494 17.573 1.00 80.31 551 LEU A CA 1
ATOM 4298 C C . LEU A 1 551 ? 10.000 21.354 19.036 1.00 80.31 551 LEU A C 1
ATOM 4300 O O . LEU A 1 551 ? 8.801 21.322 19.314 1.00 80.31 551 LEU A O 1
ATOM 4304 N N . GLN A 1 552 ? 10.951 21.328 19.970 1.00 88.75 552 GLN A N 1
ATOM 4305 C CA . GLN A 1 552 ? 10.674 21.260 21.402 1.00 88.75 552 GLN A CA 1
ATOM 4306 C C . GLN A 1 552 ? 9.885 22.485 21.872 1.00 88.75 552 GLN A C 1
ATOM 4308 O O . GLN A 1 552 ? 8.893 22.340 22.587 1.00 88.75 552 GLN A O 1
ATOM 4313 N N . LYS A 1 553 ? 10.265 23.681 21.412 1.00 93.00 553 LYS A N 1
ATOM 4314 C CA . LYS A 1 553 ? 9.558 24.925 21.723 1.00 93.00 553 LYS A CA 1
ATOM 4315 C C . LYS A 1 553 ? 8.132 24.929 21.169 1.00 93.00 553 LYS A C 1
ATOM 4317 O O . LYS A 1 553 ? 7.208 25.327 21.871 1.00 93.00 553 LYS A O 1
ATOM 4322 N N . ALA A 1 554 ? 7.925 24.435 19.948 1.00 86.88 554 ALA A N 1
ATOM 4323 C CA . ALA A 1 554 ? 6.586 24.309 19.373 1.00 86.88 554 ALA A CA 1
ATOM 4324 C C . ALA A 1 554 ? 5.695 23.339 20.176 1.00 86.88 554 ALA A C 1
ATOM 4326 O O . ALA A 1 554 ? 4.509 23.608 20.385 1.00 86.88 554 ALA A O 1
ATOM 4327 N N . ILE A 1 555 ? 6.262 22.230 20.666 1.00 84.88 555 ILE A N 1
ATOM 4328 C CA . ILE A 1 555 ? 5.562 21.286 21.552 1.00 84.88 555 ILE A CA 1
ATOM 4329 C C . ILE A 1 555 ? 5.203 21.964 22.880 1.00 84.88 555 ILE A C 1
ATOM 4331 O O . ILE A 1 555 ? 4.071 21.835 23.350 1.00 84.88 555 ILE A O 1
ATOM 4335 N N . GLU A 1 556 ? 6.136 22.707 23.471 1.00 90.81 556 GLU A N 1
ATOM 4336 C CA . GLU A 1 556 ? 5.927 23.423 24.731 1.00 90.81 556 GLU A CA 1
ATOM 4337 C C . GLU A 1 556 ? 4.831 24.493 24.614 1.00 90.81 556 GLU A C 1
ATOM 4339 O O . GLU A 1 556 ? 3.920 24.536 25.442 1.00 90.81 556 GLU A O 1
ATOM 4344 N N . GLU A 1 557 ? 4.841 25.298 23.550 1.00 90.19 557 GLU A N 1
ATOM 4345 C CA . GLU A 1 557 ? 3.799 26.295 23.281 1.00 90.19 557 GLU A CA 1
ATOM 4346 C C . GLU A 1 557 ? 2.417 25.648 23.097 1.00 90.19 557 GLU A C 1
ATOM 4348 O O . GLU A 1 557 ? 1.426 26.124 23.660 1.00 90.19 557 GLU A O 1
ATOM 4353 N N . ASN A 1 558 ? 2.340 24.521 22.383 1.00 84.94 558 ASN A N 1
ATOM 4354 C CA . ASN A 1 558 ? 1.090 23.781 22.199 1.00 84.94 558 ASN A CA 1
ATOM 4355 C C . ASN A 1 558 ? 0.564 23.171 23.514 1.00 84.94 558 ASN A C 1
ATOM 4357 O O . ASN A 1 558 ? -0.646 23.190 23.779 1.00 84.94 558 ASN A O 1
ATOM 4361 N N . ASN A 1 559 ? 1.460 22.661 24.361 1.00 85.12 559 ASN A N 1
ATOM 4362 C CA . ASN A 1 559 ? 1.110 22.150 25.687 1.00 85.12 559 ASN A CA 1
ATOM 4363 C C . ASN A 1 559 ? 0.605 23.275 26.599 1.00 85.12 559 ASN A C 1
ATOM 4365 O O . ASN A 1 559 ? -0.429 23.120 27.252 1.00 85.12 559 ASN A O 1
ATOM 4369 N N . ASN A 1 560 ? 1.270 24.432 26.584 1.00 91.88 560 ASN A N 1
ATOM 4370 C CA . ASN A 1 560 ? 0.860 25.606 27.352 1.00 91.88 560 ASN A CA 1
ATOM 4371 C C . ASN A 1 560 ? -0.505 26.137 26.898 1.00 91.88 560 ASN A C 1
ATOM 4373 O O . ASN A 1 560 ? -1.362 26.428 27.735 1.00 91.88 560 ASN A O 1
ATOM 4377 N N . PHE A 1 561 ? -0.751 26.207 25.587 1.00 89.56 561 PHE A N 1
ATOM 4378 C CA . PHE A 1 561 ? -2.058 26.590 25.054 1.00 89.56 561 PHE A CA 1
ATOM 4379 C C . PHE A 1 561 ? -3.161 25.620 25.497 1.00 89.56 561 PHE A C 1
ATOM 4381 O O . PHE A 1 561 ? -4.223 26.054 25.948 1.00 89.56 561 PHE A O 1
ATOM 4388 N N . SER A 1 562 ? -2.889 24.314 25.428 1.00 82.19 562 SER A N 1
ATOM 4389 C CA . SER A 1 562 ? -3.831 23.274 25.855 1.00 82.19 562 SER A CA 1
ATOM 4390 C C . SER A 1 562 ? -4.170 23.392 27.343 1.00 82.19 562 SER A C 1
ATOM 4392 O O . SER A 1 562 ? -5.348 23.374 27.699 1.00 82.19 562 SER A O 1
ATOM 4394 N N . LYS A 1 563 ? -3.160 23.596 28.198 1.00 89.81 563 LYS A N 1
ATOM 4395 C CA . LYS A 1 563 ? -3.343 23.768 29.645 1.00 89.81 563 LYS A CA 1
ATOM 4396 C C . LYS A 1 563 ? -4.162 25.019 29.977 1.00 89.81 563 LYS A C 1
ATOM 4398 O O . LYS A 1 563 ? -5.132 24.936 30.722 1.00 89.81 563 LYS A O 1
ATOM 4403 N N . MET A 1 564 ? -3.847 26.161 29.359 1.00 90.75 564 MET A N 1
ATOM 4404 C CA . MET A 1 564 ? -4.623 27.395 29.550 1.00 90.75 564 MET A CA 1
ATOM 4405 C C . MET A 1 564 ? -6.080 27.257 29.085 1.00 90.75 564 MET A C 1
ATOM 4407 O O . MET A 1 564 ? -6.983 27.856 29.671 1.00 90.75 564 MET A O 1
ATOM 4411 N N . ALA A 1 565 ? -6.329 26.507 28.009 1.00 86.50 565 ALA A N 1
ATOM 4412 C CA . ALA A 1 565 ? -7.683 26.255 27.526 1.00 86.50 565 ALA A CA 1
ATOM 4413 C C . ALA A 1 565 ? -8.476 25.357 28.490 1.00 86.50 565 ALA A C 1
ATOM 4415 O O . ALA A 1 565 ? -9.658 25.616 28.724 1.00 86.50 565 ALA A O 1
ATOM 4416 N N . GLU A 1 566 ? -7.828 24.344 29.069 1.00 84.94 566 GLU A N 1
ATOM 4417 C CA . GLU A 1 566 ? -8.415 23.470 30.087 1.00 84.94 566 GLU A CA 1
ATOM 4418 C C . GLU A 1 566 ? -8.778 24.252 31.352 1.00 84.94 566 GLU A C 1
ATOM 4420 O O . GLU A 1 566 ? -9.931 24.203 31.776 1.00 84.94 566 GLU A O 1
ATOM 4425 N N . GLU A 1 567 ? -7.859 25.064 31.878 1.00 92.44 567 GLU A N 1
ATOM 4426 C CA . GLU A 1 567 ? -8.102 25.929 33.043 1.00 92.44 567 GLU A CA 1
ATOM 4427 C C . GLU A 1 567 ? -9.246 26.931 32.796 1.00 92.44 567 GLU A C 1
ATOM 4429 O O . GLU A 1 567 ? -10.096 27.166 33.658 1.00 92.44 567 GLU A O 1
ATOM 4434 N N . LYS A 1 568 ? -9.340 27.500 31.587 1.00 93.00 568 LYS A N 1
ATOM 4435 C CA . LYS A 1 568 ? -10.474 28.367 31.220 1.00 93.00 568 LYS A CA 1
ATOM 4436 C C . LYS A 1 568 ? -11.796 27.608 31.157 1.00 93.00 568 LYS A C 1
ATOM 4438 O O . LYS A 1 568 ? -12.843 28.184 31.466 1.00 93.00 568 LYS A O 1
ATOM 4443 N N . LEU A 1 569 ? -11.778 26.355 30.710 1.00 88.38 569 LEU A N 1
ATOM 4444 C CA . LEU A 1 569 ? -12.980 25.535 30.626 1.00 88.38 569 LEU A CA 1
ATOM 4445 C C . LEU A 1 569 ? -13.450 25.108 32.017 1.00 88.38 569 LEU A C 1
ATOM 4447 O O . LEU A 1 569 ? -14.642 25.227 32.296 1.00 88.38 569 LEU A O 1
ATOM 4451 N N . THR A 1 570 ? -12.542 24.670 32.891 1.00 88.31 570 THR A N 1
ATOM 4452 C CA . THR A 1 570 ? -12.873 24.290 34.272 1.00 88.31 570 THR A CA 1
ATOM 4453 C C . THR A 1 570 ? -13.469 25.470 35.029 1.00 88.31 570 THR A C 1
ATOM 4455 O O . THR A 1 570 ? -14.561 25.336 35.575 1.00 88.31 570 THR A O 1
ATOM 4458 N N . HIS A 1 571 ? -12.861 26.656 34.929 1.00 93.00 571 HIS A N 1
ATOM 4459 C CA . HIS A 1 571 ? -13.406 27.876 35.527 1.00 93.00 571 HIS A CA 1
ATOM 4460 C C . HIS A 1 571 ? -14.810 28.215 34.995 1.00 93.00 571 HIS A C 1
ATOM 4462 O O . HIS A 1 571 ? -15.698 28.614 35.748 1.00 93.00 571 HIS A O 1
ATOM 4468 N N . LYS A 1 572 ? -15.060 28.055 33.686 1.00 91.12 572 LYS A N 1
ATOM 4469 C CA . LYS A 1 572 ? -16.402 28.279 33.113 1.00 91.12 572 LYS A CA 1
ATOM 4470 C C . LYS A 1 572 ? -17.426 27.248 33.587 1.00 91.12 572 LYS A C 1
ATOM 4472 O O . LYS A 1 572 ? -18.582 27.609 33.795 1.00 91.12 572 LYS A O 1
ATOM 4477 N N . MET A 1 573 ? -17.024 25.988 33.728 1.00 87.94 573 MET A N 1
ATOM 4478 C CA . MET A 1 573 ? -17.887 24.912 34.220 1.00 87.94 573 MET A CA 1
ATOM 4479 C C . MET A 1 573 ? -18.260 25.127 35.688 1.00 87.94 573 MET A C 1
ATOM 4481 O O . MET A 1 573 ? -19.424 24.957 36.048 1.00 87.94 573 MET A O 1
ATOM 4485 N N . GLU A 1 574 ? -17.303 25.548 36.512 1.00 93.19 574 GLU A N 1
ATOM 4486 C CA . GLU A 1 574 ? -17.514 25.849 37.929 1.00 93.19 574 GLU A CA 1
ATOM 4487 C C . GLU A 1 574 ? -18.435 27.060 38.111 1.00 93.19 574 GLU A C 1
ATOM 4489 O O . GLU A 1 574 ? -19.475 26.939 38.755 1.00 93.19 574 GLU A O 1
ATOM 4494 N N . ALA A 1 575 ? -18.177 28.161 37.400 1.00 93.69 575 ALA A N 1
ATOM 4495 C CA . ALA A 1 575 ? -19.067 29.324 37.404 1.00 93.69 575 ALA A CA 1
ATOM 4496 C C . ALA A 1 575 ? -20.491 28.989 36.912 1.00 93.69 575 ALA A C 1
ATOM 4498 O O . ALA A 1 575 ? -21.483 29.532 37.401 1.00 93.69 575 ALA A O 1
ATOM 4499 N N . ASN A 1 576 ? -20.631 28.085 35.932 1.00 91.38 576 ASN A N 1
ATOM 4500 C CA . ASN A 1 576 ? -21.947 27.632 35.474 1.00 91.38 576 ASN A CA 1
ATOM 4501 C C . ASN A 1 576 ? -22.668 26.802 36.547 1.00 91.38 576 ASN A C 1
ATOM 4503 O O . ASN A 1 576 ? -23.868 26.987 36.764 1.00 91.38 576 ASN A O 1
ATOM 4507 N N . LYS A 1 577 ? -21.936 25.920 37.236 1.00 92.44 577 LYS A N 1
ATOM 4508 C CA . LYS A 1 577 ? -22.456 25.112 38.340 1.00 92.44 577 LYS A CA 1
ATOM 4509 C C . LYS A 1 577 ? -22.946 25.999 39.486 1.00 92.44 577 LYS A C 1
ATOM 4511 O O . LYS A 1 577 ? -24.093 25.842 39.897 1.00 92.44 577 LYS A O 1
ATOM 4516 N N . GLU A 1 578 ? -22.140 26.962 39.924 1.00 94.06 578 GLU A N 1
ATOM 4517 C CA . GLU A 1 578 ? -22.516 27.925 40.969 1.00 94.06 578 GLU A CA 1
ATOM 4518 C C . GLU A 1 578 ? -23.763 28.728 40.575 1.00 94.06 578 GLU A C 1
ATOM 4520 O O . GLU A 1 578 ? -24.714 28.831 41.350 1.00 94.06 578 GLU A O 1
ATOM 4525 N N . ASN A 1 579 ? -23.826 29.217 39.331 1.00 93.50 579 ASN A N 1
ATOM 4526 C CA . ASN A 1 579 ? -25.006 29.921 38.824 1.00 93.50 579 ASN A CA 1
ATOM 4527 C C . ASN A 1 579 ? -26.266 29.044 38.846 1.00 93.50 579 ASN A C 1
ATOM 4529 O O . ASN A 1 579 ? -27.353 29.519 39.187 1.00 93.50 579 ASN A O 1
ATOM 4533 N N . ARG A 1 580 ? -26.145 27.760 38.495 1.00 92.31 580 ARG A N 1
ATOM 4534 C CA . ARG A 1 580 ? -27.267 26.814 38.529 1.00 92.31 580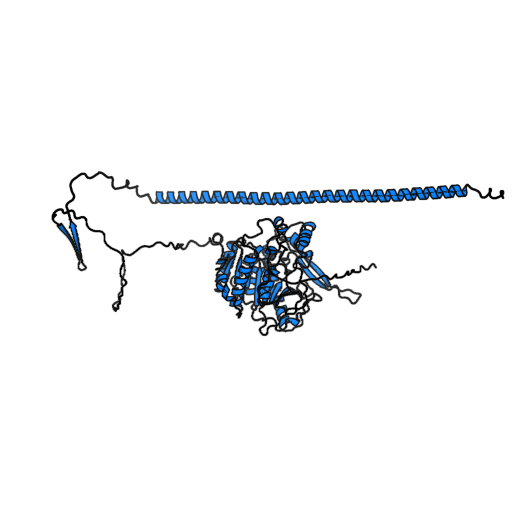 ARG A CA 1
ATOM 4535 C C . ARG A 1 580 ? -27.726 26.538 39.961 1.00 92.31 580 ARG A C 1
ATOM 4537 O O . ARG A 1 580 ? -28.931 26.485 40.209 1.00 92.31 580 ARG A O 1
ATOM 4544 N N . GLU A 1 581 ? -26.794 26.376 40.893 1.00 93.56 581 GLU A N 1
ATOM 4545 C CA . GLU A 1 581 ? -27.093 26.177 42.314 1.00 93.56 581 GLU A CA 1
ATOM 4546 C C . GLU A 1 581 ? -27.773 27.411 42.918 1.00 93.56 581 GLU A C 1
ATOM 4548 O O . GLU A 1 581 ? -28.811 27.276 43.570 1.00 93.56 581 GLU A O 1
ATOM 4553 N N . ALA A 1 582 ? -27.288 28.615 42.604 1.00 93.75 582 ALA A N 1
ATOM 4554 C CA . ALA A 1 582 ? -27.902 29.871 43.029 1.00 93.75 582 ALA A CA 1
ATOM 4555 C C . ALA A 1 582 ? -29.339 30.027 42.498 1.00 93.75 582 ALA A C 1
ATOM 4557 O O . ALA A 1 582 ? -30.244 30.402 43.246 1.00 93.75 582 ALA A O 1
ATOM 4558 N N . GLN A 1 583 ? -29.588 29.682 41.228 1.00 89.81 583 GLN A N 1
ATOM 4559 C CA . GLN A 1 583 ? -30.941 29.704 40.655 1.00 89.81 583 GLN A CA 1
ATOM 4560 C C . GLN A 1 583 ? -31.884 28.708 41.341 1.00 89.81 583 GLN A C 1
ATOM 4562 O O . GLN A 1 583 ? -33.044 29.034 41.609 1.00 89.81 583 GLN A O 1
ATOM 4567 N N . MET A 1 584 ? -31.400 27.501 41.640 1.00 91.12 584 MET A N 1
ATOM 4568 C CA . MET A 1 584 ? -32.181 26.486 42.349 1.00 91.12 584 MET A CA 1
ATOM 4569 C C . MET A 1 584 ? -32.501 26.925 43.782 1.00 91.12 584 MET A C 1
ATOM 4571 O O . MET A 1 584 ? -33.654 26.814 44.203 1.00 91.12 584 MET A O 1
ATOM 4575 N N . ALA A 1 585 ? -31.523 27.480 44.500 1.00 94.25 585 ALA A N 1
ATOM 4576 C CA . ALA A 1 585 ? -31.707 28.009 45.848 1.00 94.25 585 ALA A CA 1
ATOM 4577 C C . ALA A 1 585 ? -32.722 29.163 45.873 1.00 94.25 585 ALA A C 1
ATOM 4579 O O . ALA A 1 585 ? -33.657 29.140 46.670 1.00 94.25 585 ALA A O 1
ATOM 4580 N N . ALA A 1 586 ? -32.617 30.115 44.940 1.00 93.69 586 ALA A N 1
ATOM 4581 C CA . ALA A 1 586 ? -33.570 31.220 44.822 1.00 93.69 586 ALA A CA 1
ATOM 4582 C C . ALA A 1 586 ? -35.001 30.733 44.533 1.00 93.69 586 ALA A C 1
ATOM 4584 O O . ALA A 1 586 ? -35.974 31.290 45.045 1.00 93.69 586 ALA A O 1
ATOM 4585 N N . LYS A 1 587 ? -35.152 29.675 43.726 1.00 92.00 587 LYS A N 1
ATOM 4586 C CA . LYS A 1 587 ? -36.464 29.078 43.443 1.00 92.00 587 LYS A CA 1
ATOM 4587 C C . LYS A 1 587 ? -37.050 28.374 44.670 1.00 92.00 587 LYS A C 1
ATOM 4589 O O . LYS A 1 587 ? -38.250 28.496 44.903 1.00 92.00 587 LYS A O 1
ATOM 4594 N N . LEU A 1 588 ? -36.225 27.666 45.441 1.00 91.69 588 LEU A N 1
ATOM 4595 C CA . LEU A 1 588 ? -36.634 27.022 46.694 1.00 91.69 588 LEU A CA 1
ATOM 4596 C C . LEU A 1 588 ? -37.049 28.046 47.755 1.00 91.69 588 LEU A C 1
ATOM 4598 O O . LEU A 1 588 ? -38.047 27.832 48.436 1.00 91.69 588 LEU A O 1
ATOM 4602 N N . GLU A 1 589 ? -36.343 29.170 47.861 1.00 93.62 589 GLU A N 1
ATOM 4603 C CA . GLU A 1 589 ? -36.690 30.208 48.836 1.00 93.62 589 GLU A CA 1
ATOM 4604 C C . GLU A 1 589 ? -38.043 30.858 48.516 1.00 93.62 589 GLU A C 1
ATOM 4606 O O . GLU A 1 589 ? -38.896 30.962 49.393 1.00 93.62 589 GLU A O 1
ATOM 4611 N N . ARG A 1 590 ? -38.322 31.152 47.237 1.00 91.94 590 ARG A N 1
ATOM 4612 C CA . ARG A 1 590 ? -39.651 31.635 46.807 1.00 91.94 590 ARG A CA 1
ATOM 4613 C C . ARG A 1 590 ? -40.782 30.648 47.110 1.00 91.94 590 ARG A C 1
ATOM 4615 O O . ARG A 1 590 ? -41.918 31.066 47.316 1.00 91.94 590 ARG A O 1
ATOM 4622 N N . LEU A 1 591 ? -40.506 29.342 47.078 1.00 91.25 591 LEU A N 1
ATOM 4623 C CA . LEU A 1 591 ? -41.490 28.327 47.466 1.00 91.25 591 LEU A CA 1
ATOM 4624 C C . LEU A 1 591 ? -41.725 28.348 48.980 1.00 91.25 591 LEU A C 1
ATOM 4626 O O . LEU A 1 59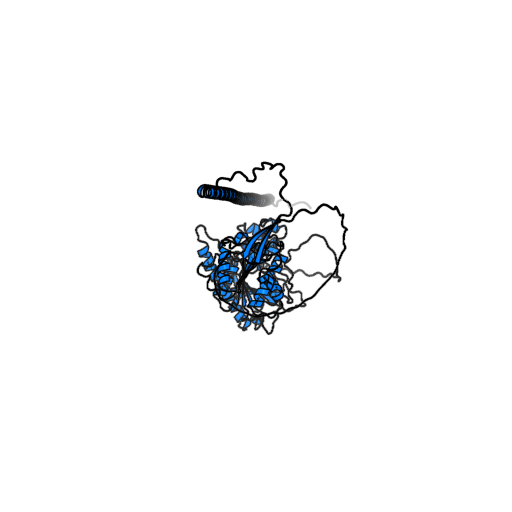1 ? -42.874 28.382 49.402 1.00 91.25 591 LEU A O 1
ATOM 4630 N N . ARG A 1 592 ? -40.663 28.448 49.787 1.00 91.12 592 ARG A N 1
ATOM 4631 C CA . ARG A 1 592 ? -40.782 28.577 51.249 1.00 91.12 592 ARG A CA 1
ATOM 4632 C C . ARG A 1 592 ? -41.541 29.831 51.675 1.00 91.12 592 ARG A C 1
ATOM 4634 O O . ARG A 1 592 ? -42.314 29.775 52.625 1.00 91.12 592 ARG A O 1
ATOM 4641 N N . GLU A 1 593 ? -41.329 30.958 50.999 1.00 92.00 593 GLU A N 1
ATOM 4642 C CA . GLU A 1 593 ? -42.097 32.188 51.240 1.00 92.00 593 GLU A CA 1
ATOM 4643 C C . GLU A 1 593 ? -43.590 31.981 50.966 1.00 92.00 593 GLU A C 1
ATOM 4645 O O . GLU A 1 593 ? -44.427 32.407 51.762 1.00 92.00 593 GLU A O 1
ATOM 4650 N N . LYS A 1 594 ? -43.932 31.272 49.882 1.00 90.69 594 LYS A N 1
ATOM 4651 C CA . LYS A 1 594 ? -45.321 30.902 49.583 1.00 90.69 594 LYS A CA 1
ATOM 4652 C C . LYS A 1 594 ? -45.914 29.980 50.641 1.00 90.69 594 LYS A C 1
ATOM 4654 O O . LYS A 1 594 ? -47.039 30.226 51.058 1.00 90.69 594 LYS A O 1
ATOM 4659 N N . ASP A 1 595 ? -45.172 28.979 51.106 1.00 90.31 595 ASP A N 1
ATOM 4660 C CA . ASP A 1 595 ? -45.646 28.065 52.153 1.00 90.31 595 ASP A CA 1
ATOM 4661 C C . ASP A 1 595 ? -45.906 28.811 53.473 1.00 90.31 595 ASP A C 1
ATOM 4663 O O . ASP A 1 595 ? -46.946 28.622 54.103 1.00 90.31 595 ASP A O 1
ATOM 4667 N N . LYS A 1 596 ? -45.011 29.735 53.857 1.00 91.69 596 LYS A N 1
ATOM 4668 C CA . LYS A 1 596 ? -45.220 30.620 55.017 1.00 91.69 596 LYS A CA 1
ATOM 4669 C C . LYS A 1 596 ? -46.475 31.478 54.858 1.00 91.69 596 LYS A C 1
ATOM 4671 O O . LYS A 1 596 ? -47.256 31.586 55.799 1.00 91.69 596 LYS A O 1
ATOM 4676 N N . HIS A 1 597 ? -46.680 32.058 53.676 1.00 90.44 597 HIS A N 1
ATOM 4677 C CA . HIS A 1 597 ? -47.869 32.856 53.387 1.00 90.44 597 HIS A CA 1
ATOM 4678 C C . HIS A 1 597 ? -49.154 32.017 53.447 1.00 90.44 597 HIS A C 1
ATOM 4680 O O . HIS A 1 597 ? -50.162 32.477 53.975 1.00 90.44 597 HIS A O 1
ATOM 4686 N N . VAL A 1 598 ? -49.127 30.772 52.963 1.00 89.62 598 VAL A N 1
ATOM 4687 C CA . VAL A 1 598 ? -50.269 29.849 53.051 1.00 89.62 598 VAL A CA 1
ATOM 4688 C C . VAL A 1 598 ? -50.629 29.549 54.508 1.00 89.62 598 VAL A C 1
ATOM 4690 O O . VAL A 1 598 ? -51.808 29.613 54.857 1.00 89.62 598 VAL A O 1
ATOM 4693 N N . GLU A 1 599 ? -49.648 29.279 55.373 1.00 88.38 599 GLU A N 1
ATOM 4694 C CA . GLU A 1 599 ? -49.908 29.071 56.806 1.00 88.38 599 GLU A CA 1
ATOM 4695 C C . GLU A 1 599 ? -50.437 30.332 57.497 1.00 88.38 599 GLU A C 1
ATOM 4697 O O . GLU A 1 599 ? -51.343 30.248 58.325 1.00 88.38 599 GLU A O 1
ATOM 4702 N N . GLU A 1 600 ? -49.931 31.511 57.134 1.00 88.12 600 GLU A N 1
ATOM 4703 C CA . GLU A 1 600 ? -50.450 32.784 57.639 1.00 88.12 600 GLU A CA 1
ATOM 4704 C C . GLU A 1 600 ? -51.912 33.001 57.223 1.00 88.12 600 GLU A C 1
ATOM 4706 O O . GLU A 1 600 ? -52.753 33.337 58.057 1.00 88.12 600 GLU A O 1
ATOM 4711 N N . VAL A 1 601 ? -52.251 32.733 55.957 1.00 86.44 601 VAL A N 1
ATOM 4712 C CA . VAL A 1 601 ? -53.630 32.795 55.451 1.00 86.44 601 VAL A CA 1
ATOM 4713 C C . VAL A 1 601 ? -54.528 31.787 56.172 1.00 86.44 601 VAL A C 1
ATOM 4715 O O . VAL A 1 601 ? -55.652 32.133 56.542 1.00 86.44 601 VAL A O 1
ATOM 4718 N N . ARG A 1 602 ? -54.047 30.561 56.420 1.00 83.12 602 ARG A N 1
ATOM 4719 C CA . ARG A 1 602 ? -54.793 29.532 57.162 1.00 83.12 602 ARG A CA 1
ATOM 4720 C C . ARG A 1 602 ? -55.053 29.968 58.604 1.00 83.12 602 ARG A C 1
ATOM 4722 O O . ARG A 1 602 ? -56.193 29.903 59.052 1.00 83.12 602 ARG A O 1
ATOM 4729 N N . LYS A 1 603 ? -54.037 30.498 59.289 1.00 84.06 603 LYS A N 1
ATOM 4730 C CA . LYS A 1 603 ? -54.157 31.029 60.653 1.00 84.06 603 LYS A CA 1
ATOM 4731 C C . LYS A 1 603 ? -55.115 32.221 60.724 1.00 84.06 603 LYS A C 1
ATOM 4733 O O . LYS A 1 603 ? -55.951 32.265 61.618 1.00 84.06 603 LYS A O 1
ATOM 4738 N N . ASN A 1 604 ? -55.046 33.140 59.759 1.00 80.69 604 ASN A N 1
ATOM 4739 C CA . ASN A 1 604 ? -55.959 34.283 59.665 1.00 80.69 604 ASN A CA 1
ATOM 4740 C C . ASN A 1 604 ? -57.413 33.849 59.422 1.00 80.69 604 ASN A C 1
ATOM 4742 O O . ASN A 1 604 ? -58.341 34.489 59.918 1.00 80.69 604 ASN A O 1
ATOM 4746 N N . LYS A 1 605 ? -57.618 32.759 58.671 1.00 78.50 605 LYS A N 1
ATOM 4747 C CA . LYS A 1 605 ? -58.937 32.149 58.470 1.00 78.50 605 LYS A CA 1
ATOM 4748 C C . LYS A 1 605 ? -59.453 31.473 59.743 1.00 78.50 605 LYS A C 1
ATOM 4750 O O . LYS A 1 605 ? -60.628 31.612 60.040 1.00 78.50 605 LYS A O 1
ATOM 4755 N N . GLU A 1 606 ? -58.595 30.789 60.497 1.00 75.44 606 GLU A N 1
ATOM 4756 C CA . GLU A 1 606 ? -58.955 30.145 61.773 1.00 75.44 606 GLU A CA 1
ATOM 4757 C C . GLU A 1 606 ? -59.211 31.153 62.904 1.00 75.44 606 GLU A C 1
ATOM 4759 O O . GLU A 1 606 ? -60.022 30.887 63.780 1.00 75.44 606 GLU A O 1
ATOM 4764 N N . SER A 1 607 ? -58.580 32.332 62.874 1.00 65.31 607 SER A N 1
ATOM 4765 C CA . SER A 1 607 ? -58.877 33.431 63.807 1.00 65.31 607 SER A CA 1
ATOM 4766 C C . SER A 1 607 ? -60.150 34.219 63.471 1.00 65.31 607 SER A C 1
ATOM 4768 O O . SER A 1 607 ? -60.540 35.097 64.238 1.00 65.31 607 SER A O 1
ATOM 4770 N N . LYS A 1 608 ? -60.779 33.948 62.321 1.00 61.19 608 LYS A N 1
ATOM 4771 C CA . LYS A 1 608 ? -62.118 34.442 61.989 1.00 61.19 608 LYS A CA 1
ATOM 4772 C C . LYS A 1 608 ? -63.131 33.360 62.364 1.00 61.19 608 LYS A C 1
ATOM 4774 O O . LYS A 1 608 ? -63.439 32.495 61.550 1.00 61.19 608 LYS A O 1
ATOM 4779 N N . ASP A 1 609 ? -63.625 33.404 63.599 1.00 50.78 609 ASP A N 1
ATOM 4780 C CA . ASP A 1 609 ? -64.765 32.582 64.014 1.00 50.78 609 ASP A CA 1
ATOM 4781 C C . ASP A 1 609 ? -66.039 32.945 63.212 1.00 50.78 609 ASP A C 1
ATOM 4783 O O . ASP A 1 609 ? -66.218 34.106 62.830 1.00 50.78 609 ASP A O 1
ATOM 4787 N N . PRO A 1 610 ? -66.952 31.981 62.971 1.00 53.94 610 PRO A N 1
ATOM 4788 C CA . PRO A 1 610 ? -68.174 32.137 62.174 1.00 53.94 610 PRO A CA 1
ATOM 4789 C C . PRO A 1 610 ? -69.310 32.823 62.958 1.00 53.94 610 PRO A C 1
ATOM 4791 O O . PRO A 1 610 ? -70.431 32.320 63.009 1.00 53.94 610 PRO A O 1
ATOM 4794 N N . ALA A 1 611 ? -69.025 33.953 63.605 1.00 47.94 611 ALA A N 1
ATOM 4795 C CA . ALA A 1 611 ? -69.977 34.658 64.468 1.00 47.94 611 ALA A CA 1
ATOM 4796 C C . ALA A 1 611 ? -70.523 35.970 63.876 1.00 47.94 611 ALA A C 1
ATOM 4798 O O . ALA A 1 611 ? -71.082 36.762 64.624 1.00 47.94 611 ALA A O 1
ATOM 4799 N N . ASP A 1 612 ? -70.385 36.207 62.566 1.00 48.12 612 ASP A N 1
ATOM 4800 C CA . ASP A 1 612 ? -70.821 37.474 61.949 1.00 48.12 612 ASP A CA 1
ATOM 4801 C C . ASP A 1 612 ? -71.525 37.286 60.589 1.00 48.12 612 ASP A C 1
ATOM 4803 O O . ASP A 1 612 ? -71.387 38.088 59.671 1.00 48.12 612 ASP A O 1
ATOM 4807 N N . GLU A 1 613 ? -72.289 36.197 60.446 1.00 47.50 613 GLU A N 1
ATOM 4808 C CA . GLU A 1 613 ? -73.300 36.053 59.384 1.00 47.50 613 GLU A CA 1
ATOM 4809 C C . GLU A 1 613 ? -74.700 35.896 60.000 1.00 47.50 613 GLU A C 1
ATOM 4811 O O . GLU A 1 613 ? -75.430 34.938 59.753 1.00 47.50 613 GLU A O 1
ATOM 4816 N N . THR A 1 614 ? -75.088 36.862 60.829 1.00 48.94 614 THR A N 1
ATOM 4817 C CA . THR A 1 614 ? -76.497 37.213 61.040 1.00 48.94 614 THR A CA 1
ATOM 4818 C C . THR A 1 614 ? -76.613 38.730 60.994 1.00 48.94 614 THR A C 1
ATOM 4820 O O . THR A 1 614 ? -75.915 39.399 61.741 1.00 48.94 614 THR A O 1
ATOM 4823 N N . GLU A 1 615 ? -77.529 39.216 60.152 1.00 44.47 615 GLU A N 1
ATOM 4824 C CA . GLU A 1 615 ? -77.912 40.619 59.903 1.00 44.47 615 GLU A CA 1
ATOM 4825 C C . GLU A 1 615 ? -77.110 41.386 58.837 1.00 44.47 615 GLU A C 1
ATOM 4827 O O . GLU A 1 615 ? -76.162 42.108 59.125 1.00 44.47 615 GLU A O 1
ATOM 4832 N N . ALA A 1 616 ? -77.584 41.321 57.590 1.00 41.59 616 ALA A N 1
ATOM 4833 C CA . ALA A 1 616 ? -78.258 42.461 56.955 1.00 41.59 616 ALA A CA 1
ATOM 4834 C C . ALA A 1 616 ? -78.835 42.040 55.589 1.00 41.59 616 ALA A C 1
ATOM 4836 O O . ALA A 1 616 ? -78.129 41.433 54.784 1.00 41.59 616 ALA A O 1
ATOM 4837 N N . ASP A 1 617 ? -80.123 42.351 55.409 1.00 41.91 617 ASP A N 1
ATOM 4838 C CA . ASP A 1 617 ? -80.968 42.194 54.210 1.00 41.91 617 ASP A CA 1
ATOM 4839 C C . ASP A 1 617 ? -80.366 42.729 52.897 1.00 41.91 617 ASP A C 1
ATOM 4841 O O . ASP A 1 617 ? -79.691 43.789 52.926 1.00 41.91 617 ASP A O 1
#

Radius of gyration: 41.53 Å; chains: 1; bounding box: 155×64×122 Å

Organism: Cricetulus griseus (NCBI:txid10029)

Secondary structure (DSSP, 8-state):
--------------------------S-----PPPP-SSSEEEEEEEEE-SSTTSEEEEEEEEEPPPSS-PPPPBSS--HHHHHHHHHHTTS-HHHHHHHHHHHHTT-B-SSEETPPBPP-TT-EEEEEEE--TT--TTTTHHHHHHHHHTT-EEEEEE-TTTTSSEEEEEEEP--SSSS--PEEEEEEE--PPPTT--HHHHHHHHHHHHHHHHHHHHHHHHHHHTT-----SSTTS--GGGGTT-EEEEEEEEEEETHHHHHHHHHHHH-TTEEEEEEES---TTS-TT-GGG--S-EEEEEETTT--HHHHHHHHHHHTT-TT-EEEEETT--GGGGSTHHHH--TTHHHHS-GGGS-SS-HHHHHHHHHHHHHHHHHHHHT--SSGGGGHHHHTT-STTEEESS-GGG-TTS---------------------------------------------------------PEEEEEEEETTEEEEEEESSPPP---------S--------HHHHHHHHHHHHHHHHHHHHHHHHHHHHHHHHHHHHHHHHHHHHHHHHHHHHHHHHHHHHHHHHHHHHHHHHHHHHHHHHHHHHHHHHHHHHTS-S---S---

Foldseek 3Di:
DDDDDDDDDDDDDDDDDDDDDDDDDDDDPDLDQDDADFQFAKEKFWFWFDQDLLTWTWIKIAGADDDPDDADFAQLDADLVLLLLLCVVVVHDSVVRSVVCCVQRVPDTHPHGYLGQHDADLQAFFEEEEEEAQQAARSWQSSLNNNVNSHGYIYIRTGASLLRHSKDWGWHFDDDPDDDDTDTDIDMRHHDDQDVPRDVLVSLQVSLVSLLVNSVVVLVLLVCLQCQHQTDGPDPPTHRSVSCHVRYNLQQYAYEYAASSLLSRQQNQLVDVSHQEYEYEQYNNSNDDPPSQLRRPHAYEYEHEQPRDALVRLVSLVSNCVNYVLHFHKYQAQGDSSLSTNVLSSPDPVNCVVVDVVHHGPDRSNVSSVLVSLLVQCSSCVRRVDPDPSVVSVVSSCQPDVRMDTRHDPVSVPPDDDPDDPPPDDDDDDDDDDDDDDDDDDDDDDDDDDDDDDDDDDDDDDDDDDDDDDDDDWDKAWDDADPVGGDIDIDRDDDDPDDDDPDPPDDPPPPPQPPVNVVVVVVVVVVVVVVVVVVVVVVVVVVVVVVVVVVVVVVVVVVVVVVVVVVVVVVVVVVVVVVVVVVVVVVVVVVVVVVVVVVVVVVVVVVDDPPPPDDDD

pLDDT: mean 77.55, std 24.48, range [22.39, 98.88]

InterPro domains:
  IPR000956 Stathmin family [PF00836] (473-606)
  IPR000956 Stathmin family [PR00345] (476-494)
  IPR000956 Stathmin family [PR00345] (505-533)
  IPR000956 Stathmin family [PR00345] (534-557)
  IPR000956 Stathmin family [PR00345] (558-581)
  IPR000956 Stathmin family [PR00345] (582-606)
  IPR000956 Stathmin family [PS51663] (472-613)
  IPR029058 Alpha/Beta hydrolase fold [G3DSA:3.40.50.1820] (26-415)
  IPR029058 Alpha/Beta hydrolase fold [SSF53474] (104-400)
  IPR030514 Stathmin, conserved site [PS00563] (508-517)
  IPR030514 Stathmin, conserved site [PS01041] (541-550)
  IPR036002 Stathmin superfamily [SSF101494] (473-608)